Protein 7SAL (pdb70)

Secondary structure (DSSP, 8-state):
-TTTS-SSEEEEEEEEEEETTEEEEEEEEEEEETTTTEEEEEEEEEESPSPSS-GGGTGGG--TT--B--TTS--HHHHTTTT-EEEEEEEEETTS-EEEEEEEEEEETTEEEEEEEEEEE---TTSTTTTT-EEEEPPEEEEEEEETTEEEEEEEEEEEETTSSEEEEEEEEEEEESS--PPP-SEEEEEEEEEEEE-TTSSEEEEEEEEEEEE--/--SSS-SSEEEEEEEEEEETTEEEEEEEEEEEETTTTEEEEEEEEEESPSPSS-GGGTGGG--TTS-B--TTS--HHHHTTTT-EEEEEEEEETTS-EEEEEEEEEEETTEEEEEEEEEEE---TTSTTTTT-EEEEPPEEEEEEEETTEEEEEEEEEEEETTS-EEEEEEEEEEEESS--PPP-SEEEEEEEEEEEE-TTSSEEEEEEEEEEE---/-EEEEEE--EEE-TT--EEEEEEEEE-PPTTEEEEEEEE-TTS--EEEEEE-TTS-EEE-GGGTTTEEEEEEGGGTEEEEEE-S--GGG-EEEEEEEEEIIIIISSS--SEE---EEEEE-/-EEEEEE--EEE-TT--EEEEEEEEE-PPTTEEEEEEEE-TTS--EEEEEE-TTS-EEE-TTTTTTEEEEEEGGGTEEEEEE-S--GGG-EEEEEEEEEIIIIISSS--SEE---EEEEE-

B-factor: mean 47.16, std 19.66, range [20.76, 330.85]

Nearest PDB structures (foldseek):
  7sal-assembly2_C  TM=1.007E+00  e=2.898E-24  Lama glama
  7om5-assembly1_A  TM=9.417E-01  e=3.127E-17  Lama glama
  8q78-assembly2_B  TM=9.217E-01  e=1.330E-17  Lama glama
  7a17-assembly3_F  TM=9.384E-01  e=3.873E-17  Lama glama
  6xq4-assembly2_E  TM=9.195E-01  e=7.290E-15  Homo sapiens

Solvent-accessible surface area: 31939 Å² total

Structure (mmCIF, N/CA/C/O backbone):
data_7SAL
#
_entry.id   7SAL
#
_cell.length_a   74.083
_cell.length_b   87.948
_cell.length_c   74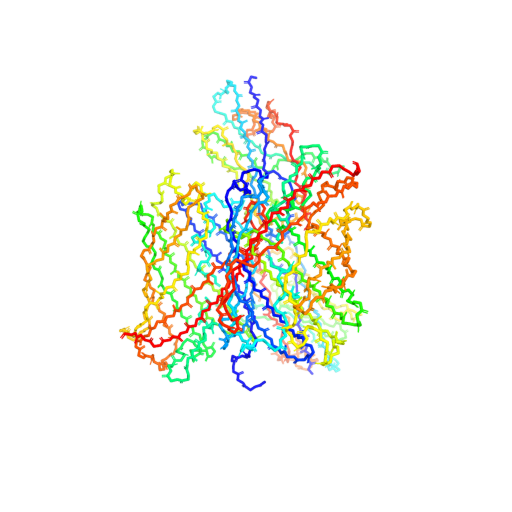.634
_cell.angle_alpha   90.000
_cell.angle_beta   109.490
_cell.angle_gamma   90.000
#
_symmetry.space_group_name_H-M   'P 1 21 1'
#
loop_
_entity.id
_entity.type
_entity.pdbx_description
1 polymer mCherry
2 polymer LaM6
3 non-polymer GLYCEROL
4 water water
#
loop_
_atom_site.group_PDB
_atom_site.id
_atom_site.type_symbol
_atom_site.label_atom_id
_atom_site.label_alt_id
_atom_site.label_comp_id
_atom_site.label_asym_id
_atom_site.label_entity_id
_atom_site.label_seq_id
_atom_site.pdbx_PDB_ins_code
_atom_site.Cartn_x
_atom_site.Cartn_y
_atom_site.Cartn_z
_atom_site.occupancy
_atom_site.B_iso_or_equiv
_atom_site.auth_seq_id
_atom_site.auth_comp_id
_atom_site.auth_asym_id
_atom_site.auth_atom_id
_atom_site.pdbx_PDB_model_num
ATOM 1 N N . ASN A 1 12 ? -20.314 -7.877 -9.796 1.00 93.97 4 ASN A N 1
ATOM 2 C CA . ASN A 1 12 ? -19.008 -8.480 -9.551 1.00 87.24 4 ASN A CA 1
ATOM 3 C C . ASN A 1 12 ? -17.934 -7.399 -9.421 1.00 84.74 4 ASN A C 1
ATOM 4 O O . ASN A 1 12 ? -17.253 -7.309 -8.396 1.00 76.93 4 ASN A O 1
ATOM 14 N N . MET A 1 13 ? -17.795 -6.580 -10.468 1.00 107.71 5 MET A N 1
ATOM 15 C CA . MET A 1 13 ? -16.805 -5.508 -10.463 1.00 107.14 5 MET A CA 1
ATOM 16 C C . MET A 1 13 ? -17.098 -4.458 -9.401 1.00 106.18 5 MET A C 1
ATOM 17 O O . MET A 1 13 ? -16.202 -3.683 -9.046 1.00 103.36 5 MET A O 1
ATOM 31 N N . ALA A 1 14 ? -18.327 -4.411 -8.888 1.00 102.52 6 ALA A N 1
ATOM 32 C CA . ALA A 1 14 ? -18.659 -3.430 -7.863 1.00 101.25 6 ALA A CA 1
ATOM 33 C C . ALA A 1 14 ? -18.160 -3.863 -6.491 1.00 92.09 6 ALA A C 1
ATOM 34 O O . ALA A 1 14 ? -17.708 -3.025 -5.703 1.00 92.24 6 ALA A O 1
ATOM 41 N N . ILE A 1 15 ? -18.223 -5.156 -6.187 1.00 71.21 7 ILE A N 1
ATOM 42 C CA . ILE A 1 15 ? -17.834 -5.654 -4.874 1.00 63.23 7 ILE A CA 1
ATOM 43 C C . ILE A 1 15 ? -16.402 -6.181 -4.867 1.00 55.66 7 ILE A C 1
ATOM 44 O O . ILE A 1 15 ? -15.681 -5.983 -3.889 1.00 54.11 7 ILE A O 1
ATOM 60 N N . ILE A 1 16 ? -15.973 -6.867 -5.927 1.00 51.67 8 ILE A N 1
ATOM 61 C CA . ILE A 1 16 ? -14.567 -7.234 -6.092 1.00 46.69 8 ILE A CA 1
ATOM 62 C C . ILE A 1 16 ? -13.898 -6.059 -6.799 1.00 47.59 8 ILE A C 1
ATOM 63 O O . ILE A 1 16 ? -14.044 -5.875 -8.010 1.00 50.90 8 ILE A O 1
ATOM 79 N N . LYS A 1 17 ? -13.165 -5.258 -6.039 1.00 44.46 9 LYS A N 1
ATOM 80 C CA . LYS A 1 17 ? -12.524 -4.070 -6.576 1.00 46.81 9 LYS A CA 1
ATOM 81 C C . LYS A 1 17 ? -11.171 -4.431 -7.178 1.00 43.70 9 LYS A C 1
ATOM 82 O O . LYS A 1 17 ? -10.671 -5.547 -7.021 1.00 38.81 9 LYS A O 1
ATOM 101 N N . GLU A 1 18 ? -10.577 -3.464 -7.886 1.00 46.25 10 GLU A N 1
ATOM 102 C CA . GLU A 1 18 ? -9.271 -3.690 -8.500 1.00 46.20 10 GLU A CA 1
ATOM 103 C C . GLU A 1 18 ? -8.197 -4.003 -7.466 1.00 43.19 10 GLU A C 1
ATOM 104 O O . GLU A 1 18 ? -7.191 -4.638 -7.808 1.00 38.33 10 GLU A O 1
ATOM 116 N N . PHE A 1 19 ? -8.388 -3.571 -6.220 1.00 48.53 11 PHE A N 1
ATOM 117 C CA . PHE A 1 19 ? -7.516 -3.905 -5.100 1.00 46.96 11 PHE A CA 1
ATOM 118 C C . PHE A 1 19 ? -8.358 -4.515 -3.987 1.00 46.09 11 PHE A C 1
ATOM 119 O O . PHE A 1 19 ? -9.409 -3.970 -3.628 1.00 47.04 11 PHE A O 1
ATOM 136 N N . MET A 1 20 ? -7.897 -5.639 -3.444 1.00 45.61 12 MET A N 1
ATOM 137 C CA . MET A 1 20 ? -8.608 -6.315 -2.369 1.00 43.24 12 MET A CA 1
ATOM 138 C C . MET A 1 20 ? -7.621 -6.880 -1.359 1.00 41.39 12 MET A C 1
ATOM 139 O O . MET A 1 20 ? -6.574 -7.425 -1.728 1.00 39.75 12 MET A O 1
ATOM 153 N N . ARG A 1 21 ? -7.962 -6.730 -0.084 1.00 41.12 13 ARG A N 1
ATOM 154 C CA . ARG A 1 21 ? -7.244 -7.349 1.019 1.00 40.10 13 ARG A CA 1
ATOM 155 C C . ARG A 1 21 ? -7.952 -8.631 1.439 1.00 36.36 13 ARG A C 1
ATOM 156 O O . ARG A 1 21 ? -9.139 -8.832 1.155 1.00 35.55 13 ARG A O 1
ATOM 177 N N . PHE A 1 22 ? -7.205 -9.503 2.121 1.00 34.60 14 PHE A N 1
ATOM 178 C CA . PHE A 1 22 ? -7.789 -10.684 2.739 1.00 31.99 14 PHE A CA 1
ATOM 179 C C . PHE A 1 22 ? -7.120 -10.976 4.075 1.00 32.29 14 PHE A C 1
ATOM 180 O O . PHE A 1 22 ? -6.038 -10.471 4.385 1.00 33.97 14 PHE A O 1
ATOM 197 N N . LYS A 1 23 ? -7.817 -11.774 4.882 1.00 31.28 15 LYS A N 1
ATOM 198 C CA . LYS A 1 23 ? -7.328 -12.262 6.164 1.00 31.46 15 LYS A CA 1
ATOM 199 C C . LYS A 1 23 ? -7.472 -13.774 6.147 1.00 31.36 15 LYS A C 1
ATOM 200 O O . LYS A 1 23 ? -8.459 -14.294 5.615 1.00 30.95 15 LYS A O 1
ATOM 219 N N . VAL A 1 24 ? -6.495 -14.487 6.702 1.00 29.54 16 VAL A N 1
ATOM 220 C CA . VAL A 1 24 ? -6.516 -15.944 6.655 1.00 27.75 16 VAL A CA 1
ATOM 221 C C . VAL A 1 24 ? -6.153 -16.505 8.023 1.00 28.98 16 VAL A C 1
ATOM 222 O O . VAL A 1 24 ? -5.323 -15.939 8.745 1.00 27.52 16 VAL A O 1
ATOM 235 N N . HIS A 1 25 ? -6.843 -17.590 8.391 1.00 25.68 17 HIS A N 1
ATOM 236 C CA . HIS A 1 25 ? -6.589 -18.394 9.579 1.00 29.77 17 HIS A CA 1
ATOM 237 C C . HIS A 1 25 ? -6.398 -19.833 9.117 1.00 28.73 17 HIS A C 1
ATOM 238 O O . HIS A 1 25 ? -7.213 -20.347 8.346 1.00 30.32 17 HIS A O 1
ATOM 253 N N . MET A 1 26 ? -5.324 -20.476 9.568 1.00 25.30 18 MET A N 1
ATOM 254 C CA . MET A 1 26 ? -5.097 -21.896 9.321 1.00 25.45 18 MET A CA 1
ATOM 255 C C . MET A 1 26 ? -4.920 -22.606 10.655 1.00 28.26 18 MET A C 1
ATOM 256 O O . MET A 1 26 ? -4.183 -22.126 11.521 1.00 28.77 18 MET A O 1
ATOM 270 N N . GLU A 1 27 ? -5.599 -23.736 10.827 1.00 27.17 19 GLU A N 1
ATOM 271 C CA . GLU A 1 27 ? -5.251 -24.683 11.876 1.00 28.88 19 GLU A CA 1
ATOM 272 C C . GLU A 1 27 ? -4.901 -26.011 11.224 1.00 29.88 19 GLU A C 1
ATOM 273 O O . GLU A 1 27 ? -5.557 -26.437 10.265 1.00 29.01 19 GLU A O 1
ATOM 285 N N . GLY A 1 28 ? -3.872 -26.667 11.734 1.00 31.49 20 GLY A N 1
ATOM 286 C CA . GLY A 1 28 ? -3.583 -27.977 11.205 1.00 33.41 20 GLY A CA 1
ATOM 287 C C . GLY A 1 28 ? -2.588 -28.744 12.039 1.00 34.08 20 GLY A C 1
ATOM 288 O O . GLY A 1 28 ? -2.200 -28.331 13.134 1.00 29.14 20 GLY A O 1
ATOM 292 N N . SER A 1 29 ? -2.199 -29.892 11.483 1.00 27.30 21 SER A N 1
ATOM 293 C CA . SER A 1 29 ? -1.161 -30.753 12.025 1.00 26.73 21 SER A CA 1
ATOM 294 C C . SER A 1 29 ? -0.461 -31.450 10.865 1.00 26.72 21 SER A C 1
ATOM 295 O O . SER A 1 29 ? -1.084 -31.776 9.849 1.00 25.74 21 SER A O 1
ATOM 307 N N . VAL A 1 30 ? 0.841 -31.671 11.031 1.00 22.09 22 VAL A N 1
ATOM 308 C CA . VAL A 1 30 ? 1.653 -32.451 10.102 1.00 21.69 22 VAL A CA 1
ATOM 309 C C . VAL A 1 30 ? 2.397 -33.491 10.929 1.00 27.59 22 VAL A C 1
ATOM 310 O O . VAL A 1 30 ? 3.139 -33.135 11.855 1.00 24.21 22 VAL A O 1
ATOM 323 N N . ASN A 1 31 ? 2.206 -34.771 10.592 1.00 25.07 23 ASN A N 1
ATOM 324 C CA . ASN A 1 31 ? 2.771 -35.877 11.366 1.00 28.93 23 ASN A CA 1
ATOM 325 C C . ASN A 1 31 ? 2.543 -35.661 12.862 1.00 32.93 23 ASN A C 1
ATOM 326 O O . ASN A 1 31 ? 3.412 -35.919 13.694 1.00 32.91 23 ASN A O 1
ATOM 337 N N . GLY A 1 32 ? 1.352 -35.172 13.204 1.00 29.84 24 GLY A N 1
ATOM 338 C CA . GLY A 1 32 ? 0.947 -35.034 14.585 1.00 33.59 24 GLY A CA 1
ATOM 339 C C . GLY A 1 32 ? 1.367 -33.752 15.267 1.00 34.12 24 GLY A C 1
ATOM 340 O O . GLY A 1 32 ? 0.921 -33.505 16.400 1.00 31.14 24 GLY A O 1
ATOM 344 N N . HIS A 1 33 ? 2.210 -32.935 14.627 1.00 32.82 25 HIS A N 1
ATOM 345 C CA . HIS A 1 33 ? 2.633 -31.661 15.206 1.00 30.57 25 HIS A CA 1
ATOM 346 C C . HIS A 1 33 ? 1.591 -30.590 14.898 1.00 30.07 25 HIS A C 1
ATOM 347 O O . HIS A 1 33 ? 1.418 -30.200 13.737 1.00 29.02 25 HIS A O 1
ATOM 361 N N . GLU A 1 34 ? 0.917 -30.098 15.935 1.00 31.28 26 GLU A N 1
ATOM 362 C CA . GLU A 1 34 ? -0.179 -29.155 15.773 1.00 31.69 26 GLU A CA 1
ATOM 363 C C . GLU A 1 34 ? 0.342 -27.726 15.664 1.00 30.63 26 GLU A C 1
ATOM 364 O O . GLU A 1 34 ? 1.346 -27.360 16.285 1.00 28.91 26 GLU A O 1
ATOM 376 N N . PHE A 1 35 ? -0.373 -26.906 14.891 1.00 29.00 27 PHE A N 1
ATOM 377 C CA . PHE A 1 35 ? -0.010 -25.503 14.736 1.00 28.60 27 PHE A CA 1
ATOM 378 C C . PHE A 1 35 ? -1.233 -24.694 14.311 1.00 29.82 27 PHE A C 1
ATOM 379 O O . PHE A 1 35 ? -2.276 -25.243 13.933 1.00 29.69 27 PHE A O 1
ATOM 396 N N . GLU A 1 36 ? -1.093 -23.368 14.424 1.00 28.26 28 GLU A N 1
ATOM 397 C CA . GLU A 1 36 ? -2.033 -22.389 13.894 1.00 30.20 28 GLU A CA 1
ATOM 398 C C . GLU A 1 36 ? -1.231 -21.249 13.277 1.00 32.01 28 GLU A C 1
ATOM 399 O O . GLU A 1 36 ? -0.138 -20.914 13.746 1.00 28.81 28 GLU A O 1
ATOM 411 N N . ILE A 1 37 ? -1.781 -20.671 12.210 1.00 26.67 29 ILE A N 1
ATOM 412 C CA . ILE A 1 37 ? -1.185 -19.550 11.492 1.00 25.86 29 ILE A CA 1
ATOM 413 C C . ILE A 1 37 ? -2.272 -18.509 11.266 1.00 33.15 29 ILE A C 1
ATOM 414 O O . ILE A 1 37 ? -3.412 -18.855 10.935 1.00 30.73 29 ILE A O 1
ATOM 430 N N . GLU A 1 38 ? -1.917 -17.238 11.454 1.00 31.07 30 GLU A N 1
ATOM 431 C CA . GLU A 1 38 ? -2.758 -16.098 11.111 1.00 35.00 30 GLU A CA 1
ATOM 432 C C . GLU A 1 38 ? -2.028 -15.232 10.091 1.00 35.61 30 GLU A C 1
ATOM 433 O O . GLU A 1 38 ? -0.828 -14.961 10.243 1.00 31.99 30 GLU A O 1
ATOM 445 N N . GLY A 1 39 ? -2.757 -14.782 9.063 1.00 32.81 31 GLY A N 1
ATOM 446 C CA . GLY A 1 39 ? -2.148 -14.046 7.974 1.00 29.91 31 GLY A CA 1
ATOM 447 C C . GLY A 1 39 ? -3.031 -12.924 7.461 1.00 35.09 31 GLY A C 1
ATOM 448 O O . GLY A 1 39 ? -4.251 -12.901 7.667 1.00 30.78 31 GLY A O 1
ATOM 452 N N . GLU A 1 40 ? -2.371 -11.979 6.787 1.00 34.40 32 GLU A N 1
ATOM 453 C CA . GLU A 1 40 ? -3.004 -10.865 6.097 1.00 35.22 32 GLU A CA 1
ATOM 454 C C . GLU A 1 40 ? -2.443 -10.807 4.684 1.00 36.69 32 GLU A C 1
ATOM 455 O O . GLU A 1 40 ? -1.221 -10.878 4.502 1.00 33.38 32 GLU A O 1
ATOM 467 N N . GLY A 1 41 ? -3.326 -10.655 3.688 1.00 32.71 33 GLY A N 1
ATOM 468 C CA . GLY A 1 41 ? -2.900 -10.568 2.308 1.00 33.22 33 GLY A CA 1
ATOM 469 C C . GLY A 1 41 ? -3.625 -9.459 1.567 1.00 38.24 33 GLY A C 1
ATOM 470 O O . GLY A 1 41 ? -4.573 -8.852 2.078 1.00 34.62 33 GLY A O 1
ATOM 474 N N . GLU A 1 42 ? -3.166 -9.218 0.338 1.00 37.93 34 GLU A N 1
ATOM 475 C CA . GLU A 1 42 ? -3.708 -8.172 -0.519 1.00 40.05 34 GLU A CA 1
ATOM 476 C C . GLU A 1 42 ? -3.259 -8.430 -1.950 1.00 39.82 34 GLU A C 1
ATOM 477 O O . GLU A 1 42 ? -2.252 -9.103 -2.191 1.00 37.52 34 GLU A O 1
ATOM 489 N N . GLY A 1 43 ? -3.993 -7.857 -2.898 1.00 38.20 35 GLY A N 1
ATOM 490 C CA . GLY A 1 43 ? -3.593 -7.993 -4.285 1.00 39.83 35 GLY A CA 1
ATOM 491 C C . GLY A 1 43 ? -4.586 -7.369 -5.240 1.00 41.47 35 GLY A C 1
ATOM 492 O O . GLY A 1 43 ? -5.476 -6.609 -4.848 1.00 41.18 35 GLY A O 1
ATOM 496 N N . ARG A 1 44 ? -4.411 -7.708 -6.519 1.00 42.66 36 ARG A N 1
ATOM 497 C CA . ARG A 1 44 ? -5.169 -7.120 -7.624 1.00 46.18 36 ARG A CA 1
ATOM 498 C C . ARG A 1 44 ? -5.895 -8.249 -8.343 1.00 44.10 36 ARG A C 1
ATOM 499 O O . ARG A 1 44 ? -5.338 -8.889 -9.252 1.00 45.69 36 ARG A O 1
ATOM 520 N N . PRO A 1 45 ? -7.148 -8.525 -7.964 1.00 38.53 37 PRO A N 1
ATOM 521 C CA . PRO A 1 45 ? -7.794 -9.773 -8.413 1.00 41.43 37 PRO A CA 1
ATOM 522 C C . PRO A 1 45 ? -7.903 -9.916 -9.921 1.00 43.21 37 PRO A C 1
ATOM 523 O O . PRO A 1 45 ? -7.897 -11.046 -10.425 1.00 43.44 37 PRO A O 1
ATOM 534 N N . TYR A 1 46 ? -8.024 -8.817 -10.657 1.00 41.28 38 TYR A N 1
ATOM 535 C CA . TYR A 1 46 ? -8.169 -8.882 -12.106 1.00 46.90 38 TYR A CA 1
ATOM 536 C C . TYR A 1 46 ? -6.835 -8.971 -12.831 1.00 48.69 38 TYR A C 1
ATOM 537 O O . TYR A 1 46 ? -6.807 -9.384 -13.996 1.00 50.73 38 TYR A O 1
ATOM 555 N N . GLU A 1 47 ? -5.734 -8.625 -12.166 1.00 43.03 39 GLU A N 1
ATOM 556 C CA . GLU A 1 47 ? -4.397 -8.767 -12.729 1.00 45.21 39 GLU A CA 1
ATOM 557 C C . GLU A 1 47 ? -3.712 -10.060 -12.302 1.00 43.97 39 GLU A C 1
ATOM 558 O O . GLU A 1 47 ? -2.681 -10.419 -12.881 1.00 42.67 39 GLU A O 1
ATOM 570 N N . GLY A 1 48 ? -4.263 -10.775 -11.326 1.00 43.92 40 GLY A N 1
ATOM 571 C CA . GLY A 1 48 ? -3.721 -12.063 -10.953 1.00 45.36 40 GLY A CA 1
ATOM 572 C C . GLY A 1 48 ? -2.503 -12.033 -10.062 1.00 44.75 40 GLY A C 1
ATOM 573 O O . GLY A 1 48 ? -1.738 -13.003 -10.056 1.00 45.83 40 GLY A O 1
ATOM 577 N N . THR A 1 49 ? -2.303 -10.965 -9.293 1.00 38.16 41 THR A N 1
ATOM 578 C CA . THR A 1 49 ? -1.143 -10.829 -8.421 1.00 37.84 41 THR A CA 1
ATOM 579 C C . THR A 1 49 ? -1.592 -10.622 -6.980 1.00 38.78 41 THR A C 1
ATOM 580 O O . THR A 1 49 ? -2.627 -9.999 -6.722 1.00 37.36 41 THR A O 1
ATOM 591 N N . GLN A 1 50 ? -0.807 -11.149 -6.038 1.00 36.78 42 GLN A N 1
ATOM 592 C CA . GLN A 1 50 ? -1.144 -11.029 -4.623 1.00 32.97 42 GLN A CA 1
ATOM 593 C C . GLN A 1 50 ? 0.070 -11.365 -3.766 1.00 31.79 42 GLN A C 1
ATOM 594 O O . GLN A 1 50 ? 0.975 -12.087 -4.194 1.00 30.67 42 GLN A O 1
ATOM 608 N N . THR A 1 51 ? 0.072 -10.833 -2.542 1.00 33.40 43 THR A N 1
ATOM 609 C CA . THR A 1 51 ? 1.071 -11.145 -1.528 1.00 34.70 43 THR A CA 1
ATOM 610 C C . THR A 1 51 ? 0.371 -11.456 -0.207 1.00 36.24 43 THR A C 1
ATOM 611 O O . THR A 1 51 ? -0.813 -11.159 -0.019 1.00 31.97 43 THR A O 1
ATOM 622 N N . ALA A 1 52 ? 1.119 -12.037 0.726 1.00 32.10 44 ALA A N 1
ATOM 623 C CA . ALA A 1 52 ? 0.581 -12.307 2.052 1.00 31.81 44 ALA A CA 1
ATOM 624 C C . ALA A 1 52 ? 1.729 -12.375 3.047 1.00 34.10 44 ALA A C 1
ATOM 625 O O . ALA A 1 52 ? 2.857 -12.729 2.693 1.00 32.26 44 ALA A O 1
ATOM 632 N N . LYS A 1 53 ? 1.432 -12.004 4.290 1.00 32.22 45 LYS A N 1
ATOM 633 C CA . LYS A 1 53 ? 2.354 -12.157 5.411 1.00 28.72 45 LYS A CA 1
ATOM 634 C C . LYS A 1 53 ? 1.692 -13.082 6.424 1.00 30.77 45 LYS A C 1
ATOM 635 O O . LYS A 1 53 ? 0.564 -12.820 6.862 1.00 26.85 45 LYS A O 1
ATOM 654 N N . LEU A 1 54 ? 2.380 -14.175 6.767 1.00 28.57 46 LEU A N 1
ATOM 655 C CA . LEU A 1 54 ? 1.860 -15.209 7.651 1.00 30.83 46 LEU A CA 1
ATOM 656 C C . LEU A 1 54 ? 2.680 -15.274 8.938 1.00 32.59 46 LEU A C 1
ATOM 657 O O . LEU A 1 54 ? 3.905 -15.107 8.912 1.00 33.01 46 LEU A O 1
ATOM 673 N N A LYS A 1 55 ? 1.999 -15.528 10.056 0.43 26.56 47 LYS A N 1
ATOM 674 N N B LYS A 1 55 ? 2.004 -15.535 10.058 0.57 25.81 47 LYS A N 1
ATOM 675 C CA A LYS A 1 55 ? 2.621 -15.626 11.373 0.43 28.83 47 LYS A CA 1
ATOM 676 C CA B LYS A 1 55 ? 2.653 -15.633 11.361 0.57 28.45 47 LYS A CA 1
ATOM 677 C C A LYS A 1 55 ? 2.172 -16.925 12.024 0.43 29.80 47 LYS A C 1
ATOM 678 C C B LYS A 1 55 ? 2.175 -16.893 12.067 0.57 30.24 47 LYS A C 1
ATOM 679 O O A LYS A 1 55 ? 0.976 -17.231 12.032 0.43 28.19 47 LYS A O 1
ATOM 680 O O B LYS A 1 55 ? 0.966 -17.139 12.155 0.57 28.39 47 LYS A O 1
ATOM 717 N N . VAL A 1 56 ? 3.122 -17.693 12.549 1.00 28.53 48 VAL A N 1
ATOM 718 C CA . VAL A 1 56 ? 2.805 -18.916 13.280 1.00 29.02 48 VAL A CA 1
ATOM 719 C C . VAL A 1 56 ? 2.509 -18.530 14.728 1.00 31.21 48 VAL A C 1
ATOM 720 O O . VAL A 1 56 ? 3.407 -18.127 15.469 1.00 32.20 48 VAL A O 1
ATOM 733 N N . THR A 1 57 ? 1.241 -18.650 15.133 1.00 31.21 49 THR A N 1
ATOM 734 C CA . THR A 1 57 ? 0.809 -18.235 16.465 1.00 30.06 49 THR A CA 1
ATOM 735 C C . THR A 1 57 ? 0.815 -19.368 17.484 1.00 30.25 49 THR A C 1
ATOM 736 O O . THR A 1 57 ? 0.861 -19.099 18.691 1.00 32.83 49 THR A O 1
ATOM 747 N N . LYS A 1 58 ? 0.756 -20.618 17.028 1.00 29.81 50 LYS A N 1
ATOM 748 C CA . LYS A 1 58 ? 0.783 -21.790 17.890 1.00 33.37 50 LYS A CA 1
ATOM 749 C C . LYS A 1 58 ? 1.630 -22.861 17.214 1.00 30.56 50 LYS A C 1
ATOM 750 O O . LYS A 1 58 ? 1.485 -23.097 16.014 1.00 26.94 50 LYS A O 1
ATOM 769 N N . GLY A 1 59 ? 2.516 -23.504 17.981 1.00 30.47 51 GLY A N 1
ATOM 770 C CA . GLY A 1 59 ? 3.299 -24.616 17.478 1.00 28.83 51 GLY A CA 1
ATOM 771 C C . GLY A 1 59 ? 4.612 -24.263 16.805 1.00 31.26 51 GLY A C 1
ATOM 772 O O . GLY A 1 59 ? 5.285 -25.163 16.287 1.00 28.19 51 GLY A O 1
ATOM 776 N N . GLY A 1 60 ? 5.011 -22.996 16.803 1.00 27.60 52 GLY A N 1
ATOM 777 C CA . GLY A 1 60 ? 6.257 -22.612 16.180 1.00 29.52 52 GLY A CA 1
ATOM 778 C C . GLY A 1 60 ? 7.469 -22.922 17.036 1.00 28.71 52 GLY A C 1
ATOM 779 O O . GLY A 1 60 ? 7.387 -22.985 18.264 1.00 31.62 52 GLY A O 1
ATOM 783 N N . PRO A 1 61 ? 8.632 -23.142 16.398 1.00 26.11 53 PRO A N 1
ATOM 784 C CA . PRO A 1 61 ? 8.826 -23.262 14.942 1.00 28.00 53 PRO A CA 1
ATOM 785 C C . PRO A 1 61 ? 8.354 -24.605 14.392 1.00 28.86 53 PRO A C 1
ATOM 786 O O . PRO A 1 61 ? 8.458 -25.628 15.074 1.00 28.57 53 PRO A O 1
ATOM 797 N N . LEU A 1 62 ? 7.846 -24.591 13.164 1.00 28.64 54 LEU A N 1
ATOM 798 C CA . LEU A 1 62 ? 7.325 -25.806 12.550 1.00 27.87 54 LEU A CA 1
ATOM 799 C C . LEU A 1 62 ? 8.467 -26.770 12.257 1.00 27.95 54 LEU A C 1
ATOM 800 O O . LEU A 1 62 ? 9.477 -26.361 11.669 1.00 28.56 54 LEU A O 1
ATOM 816 N N . PRO A 1 63 ? 8.355 -28.045 12.646 1.00 29.00 55 PRO A N 1
ATOM 817 C CA . PRO A 1 63 ? 9.442 -28.992 12.369 1.00 32.07 55 PRO A CA 1
ATOM 818 C C . PRO A 1 63 ? 9.283 -29.676 11.022 1.00 31.13 55 PRO A C 1
ATOM 819 O O . PRO A 1 63 ? 9.466 -30.892 10.911 1.00 28.39 55 PRO A O 1
ATOM 830 N N . PHE A 1 64 ? 8.924 -28.903 10.002 1.00 29.50 56 PHE A N 1
ATOM 831 C CA . PHE A 1 64 ? 8.710 -29.427 8.660 1.00 25.48 56 PHE A CA 1
ATOM 832 C C . PHE A 1 64 ? 8.752 -28.265 7.675 1.00 28.92 56 PHE A C 1
ATOM 833 O O . PHE A 1 64 ? 8.737 -27.092 8.063 1.00 23.83 56 PHE A O 1
ATOM 850 N N . ALA A 1 65 ? 8.802 -28.611 6.389 1.00 25.78 57 ALA A N 1
ATOM 851 C CA . ALA A 1 65 ? 9.024 -27.613 5.347 1.00 25.38 57 ALA A CA 1
ATOM 852 C C . ALA A 1 65 ? 7.831 -26.677 5.208 1.00 27.14 57 ALA A C 1
ATOM 853 O O . ALA A 1 65 ? 6.690 -27.125 5.066 1.00 23.29 57 ALA A O 1
ATOM 860 N N . TRP A 1 66 ? 8.104 -25.369 5.205 1.00 25.35 58 TRP A N 1
ATOM 861 C CA . TRP A 1 66 ? 7.047 -24.395 4.948 1.00 25.19 58 TRP A CA 1
ATOM 862 C C . TRP A 1 66 ? 6.379 -24.622 3.593 1.00 26.53 58 TRP A C 1
ATOM 863 O O . TRP A 1 66 ? 5.178 -24.349 3.438 1.00 27.42 58 TRP A O 1
ATOM 884 N N . ASP A 1 67 ? 7.121 -25.147 2.611 1.00 23.97 59 ASP A N 1
ATOM 885 C CA . ASP A 1 67 ? 6.598 -25.229 1.252 1.00 25.77 59 ASP A CA 1
ATOM 886 C C . ASP A 1 67 ? 5.319 -26.068 1.133 1.00 23.67 59 ASP A C 1
ATOM 887 O O . ASP A 1 67 ? 4.553 -25.852 0.182 1.00 26.22 59 ASP A O 1
ATOM 896 N N . ILE A 1 68 ? 5.048 -27.005 2.053 1.00 24.30 60 ILE A N 1
ATOM 897 C CA . ILE A 1 68 ? 3.800 -27.761 1.911 1.00 23.16 60 ILE A CA 1
ATOM 898 C C . ILE A 1 68 ? 2.594 -26.916 2.327 1.00 27.65 60 ILE A C 1
ATOM 899 O O . ILE A 1 68 ? 1.455 -27.242 1.966 1.00 23.50 60 ILE A O 1
ATOM 915 N N . LEU A 1 69 ? 2.815 -25.831 3.077 1.00 25.40 61 LEU A N 1
ATOM 916 C CA . LEU A 1 69 ? 1.731 -24.946 3.488 1.00 26.37 61 LEU A CA 1
ATOM 917 C C . LEU A 1 69 ? 1.487 -23.786 2.527 1.00 27.05 61 LEU A C 1
ATOM 918 O O . LEU A 1 69 ? 0.366 -23.260 2.478 1.00 25.28 61 LEU A O 1
ATOM 934 N N . SER A 1 70 ? 2.504 -23.361 1.776 1.00 25.11 62 SER A N 1
ATOM 935 C CA . SER A 1 70 ? 2.392 -22.103 1.044 1.00 27.40 62 SER A CA 1
ATOM 936 C C . SER A 1 70 ? 1.290 -22.090 -0.017 1.00 27.42 62 SER A C 1
ATOM 937 O O . SER A 1 70 ? 0.671 -21.028 -0.198 1.00 28.91 62 SER A O 1
ATOM 945 N N . PRO A 1 71 ? 0.978 -23.195 -0.713 1.00 26.57 63 PRO A N 1
ATOM 946 C CA . PRO A 1 71 ? -0.119 -23.158 -1.699 1.00 27.24 63 PRO A CA 1
ATOM 947 C C . PRO A 1 71 ? -1.520 -23.152 -1.092 1.00 28.39 63 PRO A C 1
ATOM 948 O O . PRO A 1 71 ? -2.496 -23.135 -1.856 1.00 27.71 63 PRO A O 1
ATOM 959 N N . GLN A 1 72 ? -1.664 -23.204 0.235 1.00 27.45 64 GLN A N 1
ATOM 960 C CA . GLN A 1 72 ? -2.983 -23.170 0.853 1.00 30.53 64 GLN A CA 1
ATOM 961 C C . GLN A 1 72 ? -3.417 -21.763 1.250 1.00 31.77 64 GLN A C 1
ATOM 962 O O . GLN A 1 72 ? -4.565 -21.581 1.670 1.00 32.33 64 GLN A O 1
ATOM 976 N N . PHE A 1 73 ? -2.537 -20.772 1.140 1.00 29.62 65 PHE A N 1
ATOM 977 C CA . PHE A 1 73 ? -2.894 -19.411 1.536 1.00 33.57 65 PHE A CA 1
ATOM 978 C C . PHE A 1 73 ? -3.374 -18.597 0.353 1.00 41.55 65 PHE A C 1
ATOM 979 O O . PHE A 1 73 ? -3.749 -17.434 0.496 1.00 44.79 65 PHE A O 1
ATOM 1034 N N . SER A 1 75 ? -5.768 -18.832 -3.041 1.00 35.51 69 SER A N 1
ATOM 1035 C CA . SER A 1 75 ? -6.490 -17.564 -2.977 1.00 34.32 69 SER A CA 1
ATOM 1036 C C . SER A 1 75 ? -6.993 -17.315 -4.405 1.00 34.42 69 SER A C 1
ATOM 1037 O O . SER A 1 75 ? -6.455 -16.456 -5.112 1.00 31.97 69 SER A O 1
ATOM 1044 N N . LYS A 1 76 ? -7.997 -18.101 -4.830 1.00 38.35 70 LYS A N 1
ATOM 1045 C CA . LYS A 1 76 ? -8.357 -18.242 -6.238 1.00 39.96 70 LYS A CA 1
ATOM 1046 C C . LYS A 1 76 ? -9.233 -17.112 -6.774 1.00 37.40 70 LYS A C 1
ATOM 1047 O O . LYS A 1 76 ? -9.535 -17.108 -7.973 1.00 37.87 70 LYS A O 1
ATOM 1066 N N . ALA A 1 77 ? -9.644 -16.154 -5.940 1.00 31.04 71 ALA A N 1
ATOM 1067 C CA . ALA A 1 77 ? -10.259 -14.948 -6.483 1.00 34.42 71 ALA A CA 1
ATOM 1068 C C . ALA A 1 77 ? -9.263 -14.087 -7.249 1.00 34.80 71 ALA A C 1
ATOM 1069 O O . ALA A 1 77 ? -9.681 -13.175 -7.975 1.00 35.49 71 ALA A O 1
ATOM 1076 N N . TYR A 1 78 ? -7.965 -14.346 -7.105 1.00 35.47 72 TYR A N 1
ATOM 1077 C CA . TYR A 1 78 ? -6.952 -13.509 -7.731 1.00 38.45 72 TYR A CA 1
ATOM 1078 C C . TYR A 1 78 ? -6.304 -14.212 -8.926 1.00 41.14 72 TYR A C 1
ATOM 1079 O O . TYR A 1 78 ? -5.077 -14.347 -8.984 1.00 43.68 72 TYR A O 1
ATOM 1097 N N . VAL A 1 79 ? -7.109 -14.672 -9.880 1.00 36.11 73 VAL A N 1
ATOM 1098 C CA . VAL A 1 79 ? -6.615 -15.280 -11.112 1.00 36.63 73 VAL A CA 1
ATOM 1099 C C . VAL A 1 79 ? -7.091 -14.414 -12.271 1.00 38.24 73 VAL A C 1
ATOM 1100 O O . VAL A 1 79 ? -8.296 -14.176 -12.415 1.00 38.16 73 VAL A O 1
ATOM 1113 N N . LYS A 1 80 ? -6.152 -13.940 -13.092 1.00 38.93 74 LYS A N 1
ATOM 1114 C CA . LYS A 1 80 ? -6.505 -13.190 -14.293 1.00 42.71 74 LYS A CA 1
ATOM 1115 C C . LYS A 1 80 ? -7.222 -14.111 -15.275 1.00 42.38 74 LYS A C 1
ATOM 1116 O O . LYS A 1 80 ? -6.686 -15.159 -15.654 1.00 41.10 74 LYS A O 1
ATOM 1135 N N . HIS A 1 81 ? -8.430 -13.725 -15.691 1.00 43.70 75 HIS A N 1
ATOM 1136 C CA . HIS A 1 81 ? -9.177 -14.543 -16.631 1.00 44.13 75 HIS A CA 1
ATOM 1137 C C . HIS A 1 81 ? -9.452 -13.792 -17.926 1.00 45.37 75 HIS A C 1
ATOM 1138 O O . HIS A 1 81 ? -9.761 -12.596 -17.895 1.00 47.20 75 HIS A O 1
ATOM 1152 N N . PRO A 1 82 ? -9.356 -14.465 -19.074 1.00 48.09 76 PRO A N 1
ATOM 1153 C CA . PRO A 1 82 ? -9.845 -13.859 -20.315 1.00 50.53 76 PRO A CA 1
ATOM 1154 C C . PRO A 1 82 ? -11.348 -13.652 -20.232 1.00 52.33 76 PRO A C 1
ATOM 1155 O O . PRO A 1 82 ? -12.058 -14.341 -19.496 1.00 50.77 76 PRO A O 1
ATOM 1166 N N . ALA A 1 83 ? -11.838 -12.705 -21.031 1.00 57.08 77 ALA A N 1
ATOM 1167 C CA . ALA A 1 83 ? -13.245 -12.336 -20.954 1.00 58.74 77 ALA A CA 1
ATOM 1168 C C . ALA A 1 83 ? -14.161 -13.489 -21.339 1.00 60.68 77 ALA A C 1
ATOM 1169 O O . ALA A 1 83 ? -15.280 -13.589 -20.822 1.00 60.28 77 ALA A O 1
ATOM 1176 N N . ASP A 1 84 ? -13.714 -14.365 -22.234 1.00 56.72 78 ASP A N 1
ATOM 1177 C CA . ASP A 1 84 ? -14.544 -15.456 -22.722 1.00 59.83 78 ASP A CA 1
ATOM 1178 C C . ASP A 1 84 ? -14.443 -16.717 -21.868 1.00 56.46 78 ASP A C 1
ATOM 1179 O O . ASP A 1 84 ? -15.003 -17.750 -22.246 1.00 57.59 78 ASP A O 1
ATOM 1188 N N . ILE A 1 85 ? -13.781 -16.660 -20.718 1.00 53.42 79 ILE A N 1
ATOM 1189 C CA . ILE A 1 85 ? -13.746 -17.774 -19.783 1.00 50.25 79 ILE A CA 1
ATOM 1190 C C . ILE A 1 85 ? -14.448 -17.317 -18.499 1.00 50.60 79 ILE A C 1
ATOM 1191 O O . ILE A 1 85 ? -13.888 -16.509 -17.743 1.00 50.06 79 ILE A O 1
ATOM 1207 N N . PRO A 1 86 ? -15.650 -17.813 -18.204 1.00 48.65 80 PRO A N 1
ATOM 1208 C CA . PRO A 1 86 ? -16.340 -17.397 -16.973 1.00 47.76 80 PRO A CA 1
ATOM 1209 C C . PRO A 1 86 ? -15.470 -17.547 -15.730 1.00 43.99 80 PRO A C 1
ATOM 1210 O O . PRO A 1 86 ? -14.925 -18.619 -15.453 1.00 42.50 80 PRO A O 1
ATOM 1221 N N . ASP A 1 87 ? -15.347 -16.453 -14.972 1.00 46.13 81 ASP A N 1
ATOM 1222 C CA . ASP A 1 87 ? -14.559 -16.428 -13.734 1.00 46.40 81 ASP A CA 1
ATOM 1223 C C . ASP A 1 87 ? -15.446 -16.897 -12.578 1.00 43.38 81 ASP A C 1
ATOM 1224 O O . ASP A 1 87 ? -15.880 -16.133 -11.714 1.00 42.33 81 ASP A O 1
ATOM 1233 N N . TYR A 1 88 ? -15.711 -18.204 -12.599 1.00 43.09 82 TYR A N 1
ATOM 1234 C CA . TYR A 1 88 ? -16.658 -18.838 -11.684 1.00 44.79 82 TYR A CA 1
ATOM 1235 C C . TYR A 1 88 ? -16.409 -18.463 -10.234 1.00 41.28 82 TYR A C 1
ATOM 1236 O O . TYR A 1 88 ? -17.357 -18.205 -9.483 1.00 40.79 82 TYR A O 1
ATOM 1254 N N . LEU A 1 89 ? -15.149 -18.420 -9.816 1.00 37.08 83 LEU A N 1
ATOM 1255 C CA . LEU A 1 89 ? -14.872 -18.188 -8.405 1.00 39.02 83 LEU A CA 1
ATOM 1256 C C . LEU A 1 89 ? -15.047 -16.724 -8.014 1.00 36.65 83 LEU A C 1
ATOM 1257 O O . LEU A 1 89 ? -15.439 -16.445 -6.876 1.00 40.37 83 LEU A O 1
ATOM 1273 N N . LYS A 1 90 ? -14.799 -15.779 -8.928 1.00 35.27 84 LYS A N 1
ATOM 1274 C CA . LYS A 1 90 ? -15.189 -14.395 -8.657 1.00 38.99 84 LYS A CA 1
ATOM 1275 C C . LYS A 1 90 ? -16.710 -14.250 -8.636 1.00 40.75 84 LYS A C 1
ATOM 1276 O O . LYS A 1 90 ? -17.262 -13.498 -7.823 1.00 40.71 84 LYS A O 1
ATOM 1295 N N . LEU A 1 91 ? -17.407 -14.953 -9.528 1.00 41.79 85 LEU A N 1
ATOM 1296 C CA . LEU A 1 91 ? -18.859 -14.833 -9.585 1.00 43.44 85 LEU A CA 1
ATOM 1297 C C . LEU A 1 91 ? -19.532 -15.340 -8.314 1.00 41.34 85 LEU A C 1
ATOM 1298 O O . LEU A 1 91 ? -20.694 -15.001 -8.066 1.00 43.29 85 LEU A O 1
ATOM 1314 N N . SER A 1 92 ? -18.828 -16.117 -7.493 1.00 41.02 86 SER A N 1
ATOM 1315 C CA . SER A 1 92 ? -19.427 -16.713 -6.307 1.00 41.56 86 SER A CA 1
ATOM 1316 C C . SER A 1 92 ? -19.635 -15.728 -5.163 1.00 40.12 86 SER A C 1
ATOM 1317 O O . SER A 1 92 ? -20.370 -16.047 -4.222 1.00 40.29 86 SER A O 1
ATOM 1325 N N . PHE A 1 93 ? -19.028 -14.569 -5.208 1.00 43.27 87 PHE A N 1
ATOM 1326 C CA . PHE A 1 93 ? -19.091 -13.639 -4.090 1.00 43.32 87 PHE A CA 1
ATOM 1327 C C . PHE A 1 93 ? -20.327 -12.760 -4.189 1.00 47.50 87 PHE A C 1
ATOM 1328 O O . PHE A 1 93 ? -20.891 -12.583 -5.272 1.00 48.76 87 PHE A O 1
ATOM 1345 N N . PRO A 1 94 ? -20.787 -12.184 -3.063 1.00 46.12 88 PRO A N 1
ATOM 1346 C CA . PRO A 1 94 ? -20.144 -12.152 -1.740 1.00 44.87 88 PRO A CA 1
ATOM 1347 C C . PRO A 1 94 ? -20.209 -13.420 -0.890 1.00 45.27 88 PRO A C 1
ATOM 1348 O O . PRO A 1 94 ? -19.400 -13.560 0.038 1.00 42.05 88 PRO A O 1
ATOM 1359 N N . GLU A 1 95 ? -21.155 -14.316 -1.177 1.00 45.02 89 GLU A N 1
ATOM 1360 C CA . GLU A 1 95 ? -21.236 -15.557 -0.414 1.00 45.32 89 GLU A CA 1
ATOM 1361 C C . GLU A 1 95 ? -19.895 -16.277 -0.432 1.00 40.66 89 GLU A C 1
ATOM 1362 O O . GLU A 1 95 ? -19.344 -16.625 0.620 1.00 39.99 89 GLU A O 1
ATOM 1374 N N . GLY A 1 96 ? -19.350 -16.495 -1.634 1.00 38.29 90 GLY A N 1
ATOM 1375 C CA . GLY A 1 96 ? -18.046 -17.106 -1.778 1.00 35.82 90 GLY A CA 1
ATOM 1376 C C . GLY A 1 96 ? -18.060 -18.552 -2.217 1.00 35.47 90 GLY A C 1
ATOM 1377 O O . GLY A 1 96 ? -19.034 -19.014 -2.832 1.00 33.76 90 GLY A O 1
ATOM 1381 N N . PHE A 1 97 ? -16.994 -19.274 -1.879 1.00 33.83 91 PHE A N 1
ATOM 1382 C CA . PHE A 1 97 ? -16.797 -20.634 -2.349 1.00 34.09 91 PHE A CA 1
ATOM 1383 C C . PHE A 1 97 ? -15.982 -21.412 -1.325 1.00 32.01 91 PHE A C 1
ATOM 1384 O O . PHE A 1 97 ? -15.440 -20.853 -0.369 1.00 30.94 91 PHE A O 1
ATOM 1401 N N . LYS A 1 98 ? -15.936 -22.727 -1.523 1.00 30.48 92 LYS A N 1
ATOM 1402 C CA . LYS A 1 98 ? -15.167 -23.630 -0.682 1.00 27.55 92 LYS A CA 1
ATOM 1403 C C . LYS A 1 98 ? -14.327 -24.521 -1.583 1.00 31.38 92 LYS A C 1
ATOM 1404 O O . LYS A 1 98 ? -14.676 -24.756 -2.745 1.00 30.56 92 LYS A O 1
ATOM 1423 N N . TRP A 1 99 ? -13.227 -25.046 -1.044 1.00 26.15 93 TRP A N 1
ATOM 1424 C CA . TRP A 1 99 ? -12.497 -26.064 -1.781 1.00 32.79 93 TRP A CA 1
ATOM 1425 C C . TRP A 1 99 ? -11.974 -27.162 -0.867 1.00 30.03 93 TRP A C 1
ATOM 1426 O O . TRP A 1 99 ? -11.784 -26.965 0.338 1.00 29.14 93 TRP A O 1
ATOM 1447 N N . GLU A 1 100 ? -11.794 -28.340 -1.481 1.00 26.19 94 GLU A N 1
ATOM 1448 C CA . GLU A 1 100 ? -11.256 -29.549 -0.868 1.00 27.74 94 GLU A CA 1
ATOM 1449 C C . GLU A 1 100 ? -10.109 -30.054 -1.735 1.00 27.37 94 GLU A C 1
ATOM 1450 O O . GLU A 1 100 ? -10.292 -30.252 -2.943 1.00 28.04 94 GLU A O 1
ATOM 1462 N N . ARG A 1 101 ? -8.953 -30.311 -1.117 1.00 29.22 95 ARG A N 1
ATOM 1463 C CA . ARG A 1 101 ? -7.740 -30.656 -1.84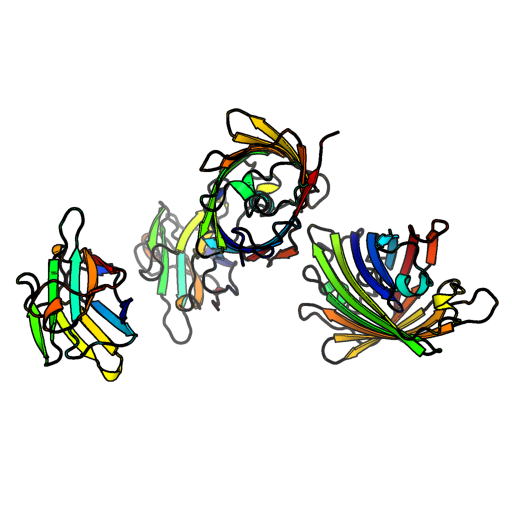6 1.00 27.24 95 ARG A CA 1
ATOM 1464 C C . ARG A 1 101 ? -7.028 -31.834 -1.203 1.00 28.74 95 ARG A C 1
ATOM 1465 O O . ARG A 1 101 ? -6.888 -31.889 0.024 1.00 26.28 95 ARG A O 1
ATOM 1486 N N . VAL A 1 102 ? -6.544 -32.746 -2.052 1.00 25.51 96 VAL A N 1
ATOM 1487 C CA . VAL A 1 102 ? -5.633 -33.819 -1.661 1.00 27.29 96 VAL A CA 1
ATOM 1488 C C . VAL A 1 102 ? -4.328 -33.659 -2.438 1.00 27.75 96 VAL A C 1
ATOM 1489 O O . VAL A 1 102 ? -4.340 -33.634 -3.678 1.00 27.95 96 VAL A O 1
ATOM 1502 N N . MET A 1 103 ? -3.201 -33.599 -1.710 1.00 25.86 97 MET A N 1
ATOM 1503 C CA . MET A 1 103 ? -1.854 -33.642 -2.279 1.00 26.34 97 MET A CA 1
ATOM 1504 C C . MET A 1 103 ? -1.237 -35.000 -1.943 1.00 26.68 97 MET A C 1
ATOM 1505 O O . MET A 1 103 ? -0.983 -35.293 -0.770 1.00 24.24 97 MET A O 1
ATOM 1519 N N . ASN A 1 104 ? -0.964 -35.816 -2.958 1.00 26.98 98 ASN A N 1
ATOM 1520 C CA . ASN A 1 104 ? -0.272 -37.089 -2.761 1.00 26.79 98 ASN A CA 1
ATOM 1521 C C . ASN A 1 104 ? 1.192 -36.941 -3.177 1.00 28.83 98 ASN A C 1
ATOM 1522 O O . ASN A 1 104 ? 1.501 -36.894 -4.370 1.00 28.62 98 ASN A O 1
ATOM 1533 N N . PHE A 1 105 ? 2.090 -36.878 -2.191 1.00 27.15 99 PHE A N 1
ATOM 1534 C CA . PHE A 1 105 ? 3.516 -36.735 -2.465 1.00 27.26 99 PHE A CA 1
ATOM 1535 C C . PHE A 1 105 ? 4.142 -38.076 -2.841 1.00 29.30 99 PHE A C 1
ATOM 1536 O O . PHE A 1 105 ? 3.670 -39.147 -2.450 1.00 26.26 99 PHE A O 1
ATOM 1553 N N . GLU A 1 106 ? 5.224 -38.004 -3.617 1.00 26.50 100 GLU A N 1
ATOM 1554 C CA . GLU A 1 106 ? 5.751 -39.206 -4.252 1.00 29.66 100 GLU A CA 1
ATOM 1555 C C . GLU A 1 106 ? 6.396 -40.180 -3.271 1.00 27.63 100 GLU A C 1
ATOM 1556 O O . GLU A 1 106 ? 6.617 -41.337 -3.648 1.00 34.65 100 GLU A O 1
ATOM 1568 N N . ASP A 1 107 ? 6.677 -39.776 -2.028 1.00 29.33 101 ASP A N 1
ATOM 1569 C CA . ASP A 1 107 ? 7.234 -40.697 -1.040 1.00 29.49 101 ASP A CA 1
ATOM 1570 C C . ASP A 1 107 ? 6.199 -41.136 -0.001 1.00 30.80 101 ASP A C 1
ATOM 1571 O O . ASP A 1 107 ? 6.563 -41.715 1.030 1.00 30.99 101 ASP A O 1
ATOM 1580 N N . GLY A 1 108 ? 4.911 -40.911 -0.272 1.00 30.14 102 GLY A N 1
ATOM 1581 C CA . GLY A 1 108 ? 3.843 -41.403 0.572 1.00 30.46 102 GLY A CA 1
ATOM 1582 C C . GLY A 1 108 ? 3.178 -40.356 1.435 1.00 27.60 102 GLY A C 1
ATOM 1583 O O . GLY A 1 108 ? 2.091 -40.618 1.969 1.00 29.59 102 GLY A O 1
ATOM 1587 N N . GLY A 1 109 ? 3.795 -39.191 1.595 1.00 28.55 103 GLY A N 1
ATOM 1588 C CA . GLY A 1 109 ? 3.161 -38.135 2.362 1.00 23.98 103 GLY A CA 1
ATOM 1589 C C . GLY A 1 109 ? 1.836 -37.733 1.743 1.00 25.50 103 GLY A C 1
ATOM 1590 O O . GLY A 1 109 ? 1.673 -37.726 0.521 1.00 26.66 103 GLY A O 1
ATOM 1594 N N . VAL A 1 110 ? 0.879 -37.399 2.601 1.00 25.38 104 VAL A N 1
ATOM 1595 C CA . VAL A 1 110 ? -0.448 -36.990 2.170 1.00 25.68 104 VAL A CA 1
ATOM 1596 C C . VAL A 1 110 ? -0.822 -35.714 2.907 1.00 25.82 104 VAL A C 1
ATOM 1597 O O . VAL A 1 110 ? -0.767 -35.676 4.140 1.00 26.48 104 VAL A O 1
ATOM 1610 N N . VAL A 1 111 ? -1.238 -34.690 2.162 1.00 25.24 105 VAL A N 1
ATOM 1611 C CA . VAL A 1 111 ? -1.779 -33.458 2.732 1.00 23.50 105 VAL A CA 1
ATOM 1612 C C . VAL A 1 111 ? -3.213 -33.308 2.237 1.00 29.10 105 VAL A C 1
ATOM 1613 O O . VAL A 1 111 ? -3.454 -33.295 1.023 1.00 27.36 105 VAL A O 1
ATOM 1626 N N . THR A 1 112 ? -4.157 -33.199 3.171 1.00 23.15 106 THR A N 1
ATOM 1627 C CA . THR A 1 112 ? -5.543 -32.865 2.869 1.00 25.42 106 THR A CA 1
ATOM 1628 C C . THR A 1 112 ? -5.852 -31.468 3.393 1.00 28.40 106 THR A C 1
ATOM 1629 O O . THR A 1 112 ? -5.383 -31.077 4.470 1.00 26.18 106 THR A O 1
ATOM 1640 N N . VAL A 1 113 ? -6.654 -30.725 2.633 1.00 25.17 107 VAL A N 1
ATOM 1641 C CA . VAL A 1 113 ? -6.944 -29.330 2.932 1.00 27.66 107 VAL A CA 1
ATOM 1642 C C . VAL A 1 113 ? -8.424 -29.057 2.689 1.00 29.03 107 VAL A C 1
ATOM 1643 O O . VAL A 1 113 ? -8.981 -29.476 1.669 1.00 26.11 107 VAL A O 1
ATOM 1656 N N . THR A 1 114 ? -9.058 -28.344 3.624 1.00 26.55 108 THR A N 1
ATOM 1657 C CA . THR A 1 114 ? -10.386 -27.770 3.435 1.00 24.51 108 THR A CA 1
ATOM 1658 C C . THR A 1 114 ? -10.297 -26.260 3.649 1.00 28.63 108 THR A C 1
ATOM 1659 O O . THR A 1 114 ? -9.526 -25.784 4.487 1.00 27.33 108 THR A O 1
ATOM 1670 N N . GLN A 1 115 ? -11.083 -25.503 2.878 1.00 24.15 109 GLN A N 1
ATOM 1671 C CA . GLN A 1 115 ? -10.981 -24.046 2.884 1.00 28.21 109 GLN A CA 1
ATOM 1672 C C . GLN A 1 115 ? -12.338 -23.430 2.562 1.00 30.33 109 GLN A C 1
ATOM 1673 O O . GLN A 1 115 ? -13.034 -23.893 1.654 1.00 28.62 109 GLN A O 1
ATOM 1687 N N . ASP A 1 116 ? -12.694 -22.380 3.308 1.00 29.07 110 ASP A N 1
ATOM 1688 C CA . ASP A 1 116 ? -13.907 -21.588 3.105 1.00 30.22 110 ASP A CA 1
ATOM 1689 C C . ASP A 1 116 ? -13.488 -20.164 2.759 1.00 29.92 110 ASP A C 1
ATOM 1690 O O . ASP A 1 116 ? -12.708 -19.557 3.499 1.00 29.72 110 ASP A O 1
ATOM 1699 N N . SER A 1 117 ? -13.983 -19.644 1.634 1.00 28.05 111 SER A N 1
ATOM 1700 C CA . SER A 1 117 ? -13.730 -18.268 1.213 1.00 29.40 111 SER A CA 1
ATOM 1701 C C . SER A 1 117 ? -15.032 -17.472 1.213 1.00 34.87 111 SER A C 1
ATOM 1702 O O . SER A 1 117 ? -16.048 -17.933 0.683 1.00 34.11 111 SER A O 1
ATOM 1710 N N . SER A 1 118 ? -14.999 -16.279 1.807 1.00 30.57 112 SER A N 1
ATOM 1711 C CA . SER A 1 118 ? -16.170 -15.415 1.858 1.00 35.07 112 SER A CA 1
ATOM 1712 C C . SER A 1 118 ? -15.703 -13.969 1.788 1.00 39.57 112 SER A C 1
ATOM 1713 O O . SER A 1 118 ? -14.516 -13.668 1.937 1.00 34.28 112 SER A O 1
ATOM 1721 N N . LEU A 1 119 ? -16.649 -13.075 1.535 1.00 35.19 113 LEU A N 1
ATOM 1722 C CA . LEU A 1 119 ? -16.394 -11.641 1.505 1.00 39.28 113 LEU A CA 1
ATOM 1723 C C . LEU A 1 119 ? -17.148 -11.023 2.670 1.00 41.20 113 LEU A C 1
ATOM 1724 O O . LEU A 1 119 ? -18.380 -11.105 2.722 1.00 39.93 113 LEU A O 1
ATOM 1740 N N . GLN A 1 120 ? -16.416 -10.431 3.614 1.00 39.74 114 GLN A N 1
ATOM 1741 C CA . GLN A 1 120 ? -17.027 -9.840 4.798 1.00 41.01 114 GLN A CA 1
ATOM 1742 C C . GLN A 1 120 ? -16.528 -8.416 4.983 1.00 45.12 114 GLN A C 1
ATOM 1743 O O . GLN A 1 120 ? -15.317 -8.184 5.038 1.00 45.72 114 GLN A O 1
ATOM 1757 N N . ASP A 1 121 ? -17.473 -7.474 5.089 1.00 37.48 115 ASP A N 1
ATOM 1758 C CA . ASP A 1 121 ? -17.182 -6.059 5.299 1.00 42.65 115 ASP A CA 1
ATOM 1759 C C . ASP A 1 121 ? -16.018 -5.626 4.405 1.00 42.44 115 ASP A C 1
ATOM 1760 O O . ASP A 1 121 ? -15.087 -4.952 4.863 1.00 43.52 115 ASP A O 1
ATOM 1769 N N . GLY A 1 122 ? -16.043 -6.039 3.136 1.00 41.28 116 GLY A N 1
ATOM 1770 C CA . GLY A 1 122 ? -15.146 -5.498 2.134 1.00 44.07 116 GLY A CA 1
ATOM 1771 C C . GLY A 1 122 ? -13.825 -6.214 1.947 1.00 42.40 116 GLY A C 1
ATOM 1772 O O . GLY A 1 122 ? -13.025 -5.780 1.105 1.00 43.26 116 GLY A O 1
ATOM 1776 N N . GLU A 1 123 ? -13.571 -7.286 2.701 1.00 36.32 117 GLU A N 1
ATOM 1777 C CA . GLU A 1 123 ? -12.333 -8.051 2.627 1.00 37.29 117 GLU A CA 1
ATOM 1778 C C . GLU A 1 123 ? -12.657 -9.527 2.436 1.00 33.01 117 GLU A C 1
ATOM 1779 O O . GLU A 1 123 ? -13.690 -10.012 2.912 1.00 30.36 117 GLU A O 1
ATOM 1791 N N . PHE A 1 124 ? -11.766 -10.248 1.750 1.00 30.54 118 PHE A N 1
ATOM 1792 C CA . PHE A 1 124 ? -11.904 -11.698 1.675 1.00 30.57 118 PHE A CA 1
ATOM 1793 C C . PHE A 1 124 ? -11.490 -12.330 3.002 1.00 31.06 118 PHE A C 1
ATOM 1794 O O . PHE A 1 124 ? -10.490 -11.931 3.608 1.00 31.26 118 PHE A O 1
ATOM 1811 N N . ILE A 1 125 ? -12.234 -13.346 3.431 1.00 29.51 119 ILE A N 1
ATOM 1812 C CA . ILE A 1 125 ? -11.974 -14.045 4.686 1.00 31.12 119 ILE A CA 1
ATOM 1813 C C . ILE A 1 125 ? -11.770 -15.522 4.371 1.00 26.52 119 ILE A C 1
ATOM 1814 O O . ILE A 1 125 ? -12.656 -16.168 3.799 1.00 29.23 119 ILE A O 1
ATOM 1830 N N . TYR A 1 126 ? -10.602 -16.052 4.744 1.00 29.51 120 TYR A N 1
ATOM 1831 C CA . TYR A 1 126 ? -10.211 -17.425 4.447 1.00 26.98 120 TYR A CA 1
ATOM 1832 C C . TYR A 1 126 ? -10.045 -18.201 5.748 1.00 27.46 120 TYR A C 1
ATOM 1833 O O . TYR A 1 126 ? -9.334 -17.747 6.652 1.00 27.05 120 TYR A O 1
ATOM 1851 N N . LYS A 1 127 ? -10.662 -19.379 5.836 1.00 24.03 121 LYS A N 1
ATOM 1852 C CA . LYS A 1 127 ? -10.471 -20.283 6.966 1.00 28.56 121 LYS A CA 1
ATOM 1853 C C . LYS A 1 127 ? -10.008 -21.624 6.414 1.00 26.67 121 LYS A C 1
ATOM 1854 O O . LYS A 1 127 ? -10.683 -22.205 5.557 1.00 27.82 121 LYS A O 1
ATOM 1873 N N . VAL A 1 128 ? -8.855 -22.102 6.890 1.00 28.55 122 VAL A N 1
ATOM 1874 C CA . VAL A 1 128 ? -8.203 -23.294 6.358 1.00 26.11 122 VAL A CA 1
ATOM 1875 C C . VAL A 1 128 ? -8.031 -24.324 7.470 1.00 27.74 122 VAL A C 1
ATOM 1876 O O . VAL A 1 128 ? -7.646 -23.979 8.593 1.00 26.21 122 VAL A O 1
ATOM 1889 N N . LYS A 1 129 ? -8.273 -25.594 7.141 1.00 26.40 123 LYS A N 1
ATOM 1890 C CA . LYS A 1 129 ? -7.899 -26.723 7.988 1.00 28.95 123 LYS A CA 1
ATOM 1891 C C . LYS A 1 129 ? -7.023 -27.655 7.161 1.00 30.47 123 LYS A C 1
ATOM 1892 O O . LYS A 1 129 ? -7.360 -27.968 6.015 1.00 23.16 123 LYS A O 1
ATOM 1911 N N . LEU A 1 130 ? -5.902 -28.097 7.735 1.00 26.37 124 LEU A N 1
ATOM 1912 C CA . LEU A 1 130 ? -4.922 -28.906 7.023 1.00 24.57 124 LEU A CA 1
ATOM 1913 C C . LEU A 1 130 ? -4.482 -30.076 7.885 1.00 25.96 124 LEU A C 1
ATOM 1914 O O . LEU A 1 130 ? -4.241 -29.918 9.086 1.00 24.10 124 LEU A O 1
ATOM 1930 N N . ARG A 1 131 ? -4.381 -31.253 7.272 1.00 24.57 125 ARG A N 1
ATOM 1931 C CA . ARG A 1 131 ? -3.839 -32.429 7.935 1.00 26.10 125 ARG A CA 1
ATOM 1932 C C . ARG A 1 131 ? -2.831 -33.098 7.017 1.00 29.22 125 ARG A C 1
ATOM 1933 O O . ARG A 1 131 ? -3.192 -33.583 5.939 1.00 26.81 125 ARG A O 1
ATOM 1954 N N . GLY A 1 132 ? -1.569 -33.119 7.446 1.00 25.93 126 GLY A N 1
ATOM 1955 C CA . GLY A 1 132 ? -0.516 -33.837 6.756 1.00 20.76 126 GLY A CA 1
ATOM 1956 C C . GLY A 1 132 ? -0.142 -35.074 7.559 1.00 24.29 126 GLY A C 1
ATOM 1957 O O . GLY A 1 132 ? 0.001 -35.009 8.782 1.00 23.48 126 GLY A O 1
ATOM 1961 N N . THR A 1 133 ? -0.025 -36.197 6.855 1.00 24.06 127 THR A N 1
ATOM 1962 C CA . THR A 1 133 ? 0.273 -37.477 7.473 1.00 27.71 127 THR A CA 1
ATOM 1963 C C . THR A 1 133 ? 1.211 -38.271 6.569 1.00 26.98 127 THR A C 1
ATOM 1964 O O . THR A 1 133 ? 1.366 -37.984 5.378 1.00 23.96 127 THR A O 1
ATOM 1975 N N . ASN A 1 134 ? 1.851 -39.274 7.164 1.00 32.07 128 ASN A N 1
ATOM 1976 C CA . ASN A 1 134 ? 2.582 -40.309 6.440 1.00 36.04 128 ASN A CA 1
ATOM 1977 C C . ASN A 1 134 ? 3.866 -39.799 5.799 1.00 32.23 128 ASN A C 1
ATOM 1978 O O . ASN A 1 134 ? 4.390 -40.435 4.879 1.00 30.65 128 ASN A O 1
ATOM 1989 N N . PHE A 1 135 ? 4.396 -38.675 6.256 1.00 27.38 129 PHE A N 1
ATOM 1990 C CA . PHE A 1 135 ? 5.673 -38.210 5.726 1.00 27.44 129 PHE A CA 1
ATOM 1991 C C . PHE A 1 135 ? 6.815 -38.983 6.374 1.00 28.56 129 PHE A C 1
ATOM 1992 O O . PHE A 1 135 ? 6.907 -39.017 7.606 1.00 26.66 129 PHE A O 1
ATOM 2009 N N . PRO A 1 136 ? 7.701 -39.607 5.593 1.00 28.64 130 PRO A N 1
ATOM 2010 C CA . PRO A 1 136 ? 8.841 -40.301 6.213 1.00 30.18 130 PRO A CA 1
ATOM 2011 C C . PRO A 1 136 ? 9.664 -39.336 7.058 1.00 29.42 130 PRO A C 1
ATOM 2012 O O . PRO A 1 136 ? 9.904 -38.190 6.671 1.00 26.06 130 PRO A O 1
ATOM 2023 N N . SER A 1 137 ? 10.082 -39.805 8.237 1.00 26.96 131 SER A N 1
ATOM 2024 C CA . SER A 1 137 ? 10.789 -38.930 9.165 1.00 33.74 131 SER A CA 1
ATOM 2025 C C . SER A 1 137 ? 12.127 -38.464 8.600 1.00 33.45 131 SER A C 1
ATOM 2026 O O . SER A 1 137 ? 12.602 -37.388 8.975 1.00 32.21 131 SER A O 1
ATOM 2034 N N . ASP A 1 138 ? 12.713 -39.213 7.668 1.00 30.50 132 ASP A N 1
ATOM 2035 C CA . ASP A 1 138 ? 13.971 -38.839 7.041 1.00 31.90 132 ASP A CA 1
ATOM 2036 C C . ASP A 1 138 ? 13.787 -38.237 5.652 1.00 30.02 132 ASP A C 1
ATOM 2037 O O . ASP A 1 138 ? 14.779 -38.013 4.955 1.00 29.06 132 ASP A O 1
ATOM 2046 N N . GLY A 1 139 ? 12.545 -37.968 5.234 1.00 27.39 133 GLY A N 1
ATOM 2047 C CA . GLY A 1 139 ? 12.298 -37.380 3.938 1.00 23.74 133 GLY A CA 1
ATOM 2048 C C . GLY A 1 139 ? 12.446 -35.868 3.953 1.00 27.90 133 GLY A C 1
ATOM 2049 O O . GLY A 1 139 ? 12.660 -35.236 4.995 1.00 26.16 133 GLY A O 1
ATOM 2053 N N . PRO A 1 140 ? 12.314 -35.263 2.767 1.00 24.32 134 PRO A N 1
ATOM 2054 C CA . PRO A 1 140 ? 12.658 -33.834 2.645 1.00 27.89 134 PRO A CA 1
ATOM 2055 C C . PRO A 1 140 ? 11.679 -32.885 3.307 1.00 24.22 134 PRO A C 1
ATOM 2056 O O . PRO A 1 140 ? 12.073 -31.756 3.627 1.00 26.49 134 PRO A O 1
ATOM 2067 N N . VAL A 1 141 ? 10.430 -33.286 3.527 1.00 25.33 135 VAL A N 1
ATOM 2068 C CA . VAL A 1 141 ? 9.490 -32.408 4.219 1.00 23.98 135 VAL A CA 1
ATOM 2069 C C . VAL A 1 141 ? 9.847 -32.305 5.698 1.00 23.92 135 VAL A C 1
ATOM 2070 O O . VAL A 1 141 ? 10.024 -31.201 6.235 1.00 26.71 135 VAL A O 1
ATOM 2083 N N . MET A 1 142 ? 9.959 -33.446 6.386 1.00 23.06 136 MET A N 1
ATOM 2084 C CA . MET A 1 142 ? 10.249 -33.389 7.814 1.00 26.14 136 MET A CA 1
ATOM 2085 C C . MET A 1 142 ? 11.695 -32.979 8.090 1.00 26.32 136 MET A C 1
ATOM 2086 O O . MET A 1 142 ? 11.987 -32.490 9.188 1.00 27.49 136 MET A O 1
ATOM 2100 N N . GLN A 1 143 ? 12.604 -33.150 7.127 1.00 26.72 137 GLN A N 1
ATOM 2101 C CA . GLN A 1 143 ? 13.979 -32.692 7.303 1.00 27.41 137 GLN A CA 1
ATOM 2102 C C . GLN A 1 143 ? 14.214 -31.281 6.760 1.00 28.08 137 GLN A C 1
ATOM 2103 O O . GLN A 1 143 ? 15.339 -30.783 6.843 1.00 26.16 137 GLN A O 1
ATOM 2117 N N . LYS A 1 144 ? 13.187 -30.619 6.226 1.00 28.32 138 LYS A N 1
ATOM 2118 C CA . LYS A 1 144 ? 13.283 -29.238 5.742 1.00 27.43 138 LYS A CA 1
ATOM 2119 C C . LYS A 1 144 ? 14.388 -29.085 4.692 1.00 28.52 138 LYS A C 1
ATOM 2120 O O . LYS A 1 144 ? 15.284 -28.243 4.796 1.00 27.12 138 LYS A O 1
ATOM 2139 N N . LYS A 1 145 ? 14.274 -29.903 3.645 1.00 26.63 139 LYS A N 1
ATOM 2140 C CA . LYS A 1 145 ? 15.226 -29.933 2.545 1.00 28.58 139 LYS A CA 1
ATOM 2141 C C . LYS A 1 145 ? 14.617 -29.469 1.220 1.00 30.98 139 LYS A C 1
ATOM 2142 O O . LYS A 1 145 ? 15.195 -29.729 0.159 1.00 27.75 139 LYS A O 1
ATOM 2161 N N . THR A 1 146 ? 13.468 -28.792 1.254 1.00 26.56 140 THR A N 1
ATOM 2162 C CA . THR A 1 146 ? 12.825 -28.288 0.044 1.00 28.03 140 THR A CA 1
ATOM 2163 C C . THR A 1 146 ? 13.210 -26.827 -0.175 1.00 29.08 140 THR A C 1
ATOM 2164 O O . THR A 1 146 ? 13.563 -26.114 0.766 1.00 32.81 140 THR A O 1
ATOM 2175 N N A MET A 1 147 ? 13.146 -26.391 -1.443 0.52 31.81 141 MET A N 1
ATOM 2176 N N B MET A 1 147 ? 13.128 -26.380 -1.425 0.48 31.84 141 MET A N 1
ATOM 2177 C CA A MET A 1 147 ? 13.618 -25.064 -1.846 0.52 33.82 141 MET A CA 1
ATOM 2178 C CA B MET A 1 147 ? 13.592 -25.039 -1.785 0.48 33.72 141 MET A CA 1
ATOM 2179 C C A MET A 1 147 ? 12.635 -24.368 -2.791 0.52 32.63 141 MET A C 1
ATOM 2180 C C B MET A 1 147 ? 12.644 -24.372 -2.781 0.48 32.72 141 MET A C 1
ATOM 2181 O O A MET A 1 147 ? 13.036 -23.729 -3.770 0.52 35.88 141 MET A O 1
ATOM 2182 O O B MET A 1 147 ? 13.059 -23.756 -3.760 0.48 35.98 141 MET A O 1
ATOM 2209 N N . GLY A 1 148 ? 11.344 -24.475 -2.523 1.00 26.56 142 GLY A N 1
ATOM 2210 C CA . GLY A 1 148 ? 10.355 -23.771 -3.316 1.00 30.84 142 GLY A CA 1
ATOM 2211 C C . GLY A 1 148 ? 9.786 -24.570 -4.483 1.00 30.40 142 GLY A C 1
ATOM 2212 O O . GLY A 1 148 ? 10.392 -25.514 -4.995 1.00 30.01 142 GLY A O 1
ATOM 2216 N N . TRP A 1 149 ? 8.601 -24.127 -4.919 1.00 30.71 143 TRP A N 1
ATOM 2217 C CA . TRP A 1 149 ? 7.867 -24.729 -6.025 1.00 29.96 143 TRP A CA 1
ATOM 2218 C C . TRP A 1 149 ? 8.329 -24.196 -7.378 1.00 34.14 143 TRP A C 1
ATOM 2219 O O . TRP A 1 149 ? 8.606 -23.005 -7.533 1.00 35.49 143 TRP A O 1
ATOM 2240 N N . GLU A 1 150 ? 8.411 -25.091 -8.363 1.00 30.82 144 GLU A N 1
ATOM 2241 C CA . GLU A 1 150 ? 8.513 -24.669 -9.750 1.00 32.18 144 GLU A CA 1
ATOM 2242 C C . GLU A 1 150 ? 7.156 -24.135 -10.201 1.00 32.49 144 GLU A C 1
ATOM 2243 O O . GLU A 1 150 ? 6.124 -24.398 -9.580 1.00 31.65 144 GLU A O 1
ATOM 2255 N N . ALA A 1 151 ? 7.161 -23.366 -11.282 1.00 34.88 145 ALA A N 1
ATOM 2256 C CA . ALA A 1 151 ? 5.903 -22.934 -11.876 1.00 38.61 145 ALA A CA 1
ATOM 2257 C C . ALA A 1 151 ? 5.012 -24.134 -12.177 1.00 38.46 145 ALA A C 1
ATOM 2258 O O . ALA A 1 151 ? 5.490 -25.203 -12.567 1.00 38.13 145 ALA A O 1
ATOM 2265 N N . SER A 1 152 ? 3.703 -23.933 -12.005 1.00 40.94 146 SER A N 1
ATOM 2266 C CA . SER A 1 152 ? 2.692 -24.969 -12.149 1.00 43.25 146 SER A CA 1
ATOM 2267 C C . SER A 1 152 ? 1.725 -24.625 -13.275 1.00 45.22 146 SER A C 1
ATOM 2268 O O . SER A 1 152 ? 1.530 -23.458 -13.622 1.00 42.70 146 SER A O 1
ATOM 2280 N N . SER A 1 153 ? 1.094 -25.662 -13.829 1.00 40.21 147 SER A N 1
ATOM 2281 C CA . SER A 1 153 ? -0.055 -25.524 -14.719 1.00 38.54 147 SER A CA 1
ATOM 2282 C C . SER A 1 153 ? -1.196 -26.351 -14.134 1.00 36.29 147 SER A C 1
ATOM 2283 O O . SER A 1 153 ? -1.108 -27.584 -14.081 1.00 41.20 147 SER A O 1
ATOM 2291 N N . GLU A 1 154 ? -2.258 -25.689 -13.682 1.00 35.03 148 GLU A N 1
ATOM 2292 C CA . GLU A 1 154 ? -3.403 -26.381 -13.100 1.00 37.40 148 GLU A CA 1
ATOM 2293 C C . GLU A 1 154 ? -4.450 -26.564 -14.194 1.00 38.44 148 GLU A C 1
ATOM 2294 O O . GLU A 1 154 ? -4.948 -25.578 -14.747 1.00 38.61 148 GLU A O 1
ATOM 2306 N N . ARG A 1 155 ? -4.765 -27.820 -14.514 1.00 38.95 149 ARG A N 1
ATOM 2307 C CA . ARG A 1 155 ? -5.768 -28.142 -15.527 1.00 41.84 149 ARG A CA 1
ATOM 2308 C C . ARG A 1 155 ? -7.152 -28.075 -14.889 1.00 40.00 149 ARG A C 1
ATOM 2309 O O . ARG A 1 155 ? -7.470 -28.883 -14.012 1.00 39.81 149 ARG A O 1
ATOM 2330 N N . MET A 1 156 ? -7.978 -27.123 -15.337 1.00 38.23 150 MET A N 1
ATOM 2331 C CA . MET A 1 156 ? -9.317 -26.910 -14.798 1.00 39.17 150 MET A CA 1
ATOM 2332 C C . MET A 1 156 ? -10.372 -27.508 -15.722 1.00 42.10 150 MET A C 1
ATOM 2333 O O . MET A 1 156 ? -10.260 -27.406 -16.945 1.00 42.12 150 MET A O 1
ATOM 2347 N N . TYR A 1 157 ? -11.419 -28.097 -15.137 1.00 41.85 151 TYR A N 1
ATOM 2348 C CA . TYR A 1 157 ? -12.531 -28.619 -15.923 1.00 45.81 151 TYR A CA 1
ATOM 2349 C C . TYR A 1 157 ? -13.765 -28.731 -15.040 1.00 45.89 151 TYR A C 1
ATOM 2350 O O . TYR A 1 157 ? -13.638 -28.946 -13.829 1.00 40.76 151 TYR A O 1
ATOM 2368 N N . PRO A 1 158 ? -14.964 -28.588 -15.608 1.00 45.41 152 PRO A N 1
ATOM 2369 C CA . PRO A 1 158 ? -16.185 -28.723 -14.802 1.00 44.93 152 PRO A CA 1
ATOM 2370 C C . PRO A 1 158 ? -16.581 -30.184 -14.659 1.00 44.51 152 PRO A C 1
ATOM 2371 O O . PRO A 1 158 ? -16.443 -30.978 -15.591 1.00 48.59 152 PRO A O 1
ATOM 2382 N N . GLU A 1 159 ? -17.077 -30.540 -13.477 1.00 45.27 153 GLU A N 1
ATOM 2383 C CA . GLU A 1 159 ? -17.487 -31.914 -13.230 1.00 51.36 153 GLU A CA 1
ATOM 2384 C C . GLU A 1 159 ? -18.345 -31.959 -11.976 1.00 54.04 153 GLU A C 1
ATOM 2385 O O . GLU A 1 159 ? -18.016 -31.325 -10.972 1.00 51.70 153 GLU A O 1
ATOM 2397 N N . ASP A 1 160 ? -19.443 -32.711 -12.045 1.00 62.84 154 ASP A N 1
ATOM 2398 C CA . ASP A 1 160 ? -20.314 -32.928 -10.891 1.00 66.13 154 ASP A CA 1
ATOM 2399 C C . ASP A 1 160 ? -20.657 -31.604 -10.204 1.00 62.51 154 ASP A C 1
ATOM 2400 O O . ASP A 1 160 ? -20.464 -31.431 -8.999 1.00 60.51 154 ASP A O 1
ATOM 2409 N N . GLY A 1 161 ? -21.150 -30.651 -10.994 1.00 57.04 155 GLY A N 1
ATOM 2410 C CA . GLY A 1 161 ? -21.620 -29.388 -10.453 1.00 56.24 155 GLY A CA 1
ATOM 2411 C C . GLY A 1 161 ? -20.577 -28.535 -9.777 1.00 47.60 155 GLY A C 1
ATOM 2412 O O . GLY A 1 161 ? -20.928 -27.644 -8.996 1.00 47.04 155 GLY A O 1
ATOM 2416 N N . ALA A 1 162 ? -19.297 -28.776 -10.042 1.00 50.86 156 ALA A N 1
ATOM 2417 C CA . ALA A 1 162 ? -18.244 -27.999 -9.414 1.00 48.29 156 ALA A CA 1
ATOM 2418 C C . ALA A 1 162 ? -17.099 -27.836 -10.404 1.00 45.16 156 ALA A C 1
ATOM 2419 O O . ALA A 1 162 ? -17.126 -28.372 -11.517 1.00 43.58 156 ALA A O 1
ATOM 2426 N N . LEU A 1 163 ? -16.087 -27.088 -9.988 1.00 44.17 157 LEU A N 1
ATOM 2427 C CA . LEU A 1 163 ? -14.893 -26.852 -10.786 1.00 42.54 157 LEU A CA 1
ATOM 2428 C C . LEU A 1 163 ? -13.759 -27.682 -10.204 1.00 40.45 157 LEU A C 1
ATOM 2429 O O . LEU A 1 163 ? -13.426 -27.539 -9.023 1.00 40.00 157 LEU A O 1
ATOM 2445 N N . LYS A 1 164 ? -13.189 -28.561 -11.024 1.00 35.23 158 LYS A N 1
ATOM 2446 C CA . LYS A 1 164 ? -12.086 -29.419 -10.620 1.00 33.58 158 LYS A CA 1
ATOM 2447 C C . LYS A 1 164 ? -10.762 -28.874 -11.154 1.00 36.04 158 LYS A C 1
ATOM 2448 O O . LYS A 1 164 ? -10.714 -28.308 -12.249 1.00 33.75 158 LYS A O 1
ATOM 2467 N N . GLY A 1 165 ? -9.697 -29.076 -10.384 1.00 33.33 159 GLY A N 1
ATOM 2468 C CA . GLY A 1 165 ? -8.348 -28.775 -10.859 1.00 33.37 159 GLY A CA 1
ATOM 2469 C C . GLY A 1 165 ? -7.377 -29.880 -10.512 1.00 33.05 159 GLY A C 1
ATOM 2470 O O . GLY A 1 165 ? -7.483 -30.520 -9.468 1.00 29.40 159 GLY A O 1
ATOM 2474 N N . GLU A 1 166 ? -6.416 -30.091 -11.423 1.00 33.78 160 GLU A N 1
ATOM 2475 C CA . GLU A 1 166 ? -5.389 -31.122 -11.244 1.00 34.97 160 GLU A CA 1
ATOM 2476 C C . GLU A 1 166 ? -4.007 -30.572 -11.571 1.00 34.41 160 GLU A C 1
ATOM 2477 O O . GLU A 1 166 ? -3.834 -29.893 -12.588 1.00 33.49 160 GLU A O 1
ATOM 2489 N N . ILE A 1 167 ? -3.029 -30.876 -10.716 1.00 33.88 161 ILE A N 1
ATOM 2490 C CA . ILE A 1 167 ? -1.677 -30.366 -10.884 1.00 33.31 161 ILE A CA 1
ATOM 2491 C C . ILE A 1 167 ? -0.664 -31.473 -10.623 1.00 37.81 161 ILE A C 1
ATOM 2492 O O . ILE A 1 167 ? -0.791 -32.238 -9.661 1.00 36.62 161 ILE A O 1
ATOM 2508 N N . LYS A 1 168 ? 0.360 -31.530 -11.466 1.00 38.46 162 LYS A N 1
ATOM 2509 C CA . LYS A 1 168 ? 1.596 -32.257 -11.181 1.00 40.83 162 LYS A CA 1
ATOM 2510 C C . LYS A 1 168 ? 2.557 -31.195 -10.656 1.00 38.67 162 LYS A C 1
ATOM 2511 O O . LYS A 1 168 ? 3.218 -30.498 -11.427 1.00 34.67 162 LYS A O 1
ATOM 2530 N N . GLN A 1 169 ? 2.600 -31.044 -9.331 1.00 30.80 163 GLN A N 1
ATOM 2531 C CA . GLN A 1 169 ? 3.291 -29.941 -8.672 1.00 33.23 163 GLN A CA 1
ATOM 2532 C C . GLN A 1 169 ? 4.667 -30.391 -8.194 1.00 33.13 163 GLN A C 1
ATOM 2533 O O . GLN A 1 169 ? 4.813 -31.484 -7.638 1.00 30.70 163 GLN A O 1
ATOM 2547 N N . ARG A 1 170 ? 5.677 -29.542 -8.407 1.00 30.23 164 ARG A N 1
ATOM 2548 C CA . ARG A 1 170 ? 7.072 -29.952 -8.258 1.00 28.94 164 ARG A CA 1
ATOM 2549 C C . ARG A 1 170 ? 7.840 -29.013 -7.337 1.00 28.04 164 ARG A C 1
ATOM 2550 O O . ARG A 1 170 ? 7.920 -27.805 -7.597 1.00 27.64 164 ARG A O 1
ATOM 2571 N N . LEU A 1 171 ? 8.419 -29.580 -6.274 1.00 31.46 165 LEU A N 1
ATOM 2572 C CA . LEU A 1 171 ? 9.311 -28.867 -5.372 1.00 32.60 165 LEU A CA 1
ATOM 2573 C C . LEU A 1 171 ? 10.770 -29.113 -5.740 1.00 31.37 165 LEU A C 1
ATOM 2574 O O . LEU A 1 171 ? 11.154 -30.238 -6.071 1.00 33.56 165 LEU A O 1
ATOM 2590 N N . LYS A 1 172 ? 11.585 -28.064 -5.648 1.00 31.30 166 LYS A N 1
ATOM 2591 C CA . LYS A 1 172 ? 13.031 -28.204 -5.761 1.00 31.72 166 LYS A CA 1
ATOM 2592 C C . LYS A 1 172 ? 13.594 -28.736 -4.447 1.00 31.51 166 LYS A C 1
ATOM 2593 O O . LYS A 1 172 ? 13.060 -28.465 -3.365 1.00 28.47 166 LYS A O 1
ATOM 2612 N N . LEU A 1 173 ? 14.694 -29.483 -4.542 1.00 32.14 167 LEU A N 1
ATOM 2613 C CA . LEU A 1 173 ? 15.351 -30.044 -3.370 1.00 32.27 167 LEU A CA 1
ATOM 2614 C C . LEU A 1 173 ? 16.712 -29.398 -3.140 1.00 34.63 167 LEU A C 1
ATOM 2615 O O . LEU A 1 173 ? 17.465 -29.144 -4.087 1.00 37.24 167 LEU A O 1
ATOM 2631 N N . LYS A 1 174 ? 17.039 -29.195 -1.859 1.00 34.10 168 LYS A N 1
ATOM 2632 C CA . LYS A 1 174 ? 18.231 -28.442 -1.484 1.00 36.30 168 LYS A CA 1
ATOM 2633 C C . LYS A 1 174 ? 19.503 -29.050 -2.067 1.00 41.36 168 LYS A C 1
ATOM 2634 O O . LYS A 1 174 ? 20.381 -28.325 -2.548 1.00 42.47 168 LYS A O 1
ATOM 2653 N N . ASP A 1 175 ? 19.642 -30.364 -2.024 1.00 48.05 169 ASP A N 1
ATOM 2654 C CA . ASP A 1 175 ? 20.899 -30.968 -2.448 1.00 59.06 169 ASP A CA 1
ATOM 2655 C C . ASP A 1 175 ? 20.885 -31.383 -3.920 1.00 57.63 169 ASP A C 1
ATOM 2656 O O . ASP A 1 175 ? 21.845 -32.002 -4.386 1.00 61.42 169 ASP A O 1
ATOM 2665 N N . GLY A 1 176 ? 19.870 -30.981 -4.670 1.00 46.18 170 GLY A N 1
ATOM 2666 C CA . GLY A 1 176 ? 19.719 -31.342 -6.065 1.00 46.53 170 GLY A CA 1
ATOM 2667 C C . GLY A 1 176 ? 18.546 -32.287 -6.261 1.00 43.27 170 GLY A C 1
ATOM 2668 O O . GLY A 1 176 ? 18.166 -33.045 -5.360 1.00 41.46 170 GLY A O 1
ATOM 2672 N N . GLY A 1 177 ? 17.957 -32.238 -7.453 1.00 43.59 171 GLY A N 1
ATOM 2673 C CA . GLY A 1 177 ? 16.775 -33.029 -7.737 1.00 41.58 171 GLY A CA 1
ATOM 2674 C C . GLY A 1 177 ? 15.492 -32.310 -7.368 1.00 38.48 171 GLY A C 1
ATOM 2675 O O . GLY A 1 177 ? 15.474 -31.133 -6.992 1.00 36.78 171 GLY A O 1
ATOM 2679 N N A HIS A 1 178 ? 14.400 -33.062 -7.403 0.51 28.95 172 HIS A N 1
ATOM 2680 N N B HIS A 1 178 ? 14.379 -33.040 -7.539 0.49 29.03 172 HIS A N 1
ATOM 2681 C CA A HIS A 1 178 ? 13.088 -32.483 -7.171 0.51 27.88 172 HIS A CA 1
ATOM 2682 C CA B HIS A 1 178 ? 13.032 -32.514 -7.351 0.49 28.02 172 HIS A CA 1
ATOM 2683 C C A HIS A 1 178 ? 12.185 -33.529 -6.536 0.51 26.68 172 HIS A C 1
ATOM 2684 C C B HIS A 1 178 ? 12.170 -33.536 -6.603 0.49 26.71 172 HIS A C 1
ATOM 2685 O O A HIS A 1 178 ? 12.529 -34.709 -6.441 0.51 27.22 172 HIS A O 1
ATOM 2686 O O B HIS A 1 178 ? 12.529 -34.709 -6.471 0.49 27.24 172 HIS A O 1
ATOM 2713 N N . TYR A 1 179 ? 10.989 -33.085 -6.164 1.00 26.45 173 TYR A N 1
ATOM 2714 C CA . TYR A 1 179 ? 10.090 -33.865 -5.302 1.00 27.42 173 TYR A CA 1
ATOM 2715 C C . TYR A 1 179 ? 8.665 -33.465 -5.658 1.00 28.19 173 TYR A C 1
ATOM 2716 O O . TYR A 1 179 ? 8.308 -32.287 -5.541 1.00 26.27 173 TYR A O 1
ATOM 2734 N N . ASP A 1 180 ? 7.861 -34.435 -6.103 1.00 29.04 174 ASP A N 1
ATOM 2735 C CA . ASP A 1 180 ? 6.586 -34.165 -6.754 1.00 29.46 174 ASP A CA 1
ATOM 2736 C C . ASP A 1 180 ? 5.387 -34.502 -5.873 1.00 33.69 174 ASP A C 1
ATOM 2737 O O . ASP A 1 180 ? 5.454 -35.351 -4.981 1.00 31.80 174 ASP A O 1
ATOM 2746 N N . ALA A 1 181 ? 4.260 -33.853 -6.182 1.00 30.03 175 ALA A N 1
ATOM 2747 C CA . ALA A 1 181 ? 2.959 -34.216 -5.637 1.00 32.29 175 ALA A CA 1
ATOM 2748 C C . ALA A 1 181 ? 1.928 -34.246 -6.758 1.00 31.89 175 ALA A C 1
ATOM 2749 O O . ALA A 1 181 ? 1.960 -33.410 -7.665 1.00 32.64 175 ALA A O 1
ATOM 2756 N N . GLU A 1 182 ? 1.033 -35.230 -6.707 1.00 30.59 176 GLU A N 1
ATOM 2757 C CA . GLU A 1 182 ? -0.169 -35.230 -7.533 1.00 33.49 176 GLU A CA 1
ATOM 2758 C C . GLU A 1 182 ? -1.274 -34.536 -6.741 1.00 30.41 176 GLU A C 1
ATOM 2759 O O . GLU A 1 182 ? -1.662 -35.011 -5.667 1.00 30.55 176 GLU A O 1
ATOM 2771 N N . VAL A 1 183 ? -1.776 -33.417 -7.259 1.00 31.76 177 VAL A N 1
ATOM 2772 C CA . VAL A 1 183 ? -2.722 -32.574 -6.535 1.00 32.60 177 VAL A CA 1
ATOM 2773 C C . VAL A 1 183 ? -4.055 -32.557 -7.271 1.00 32.44 177 VAL A C 1
ATOM 2774 O O . VAL A 1 183 ? -4.098 -32.321 -8.481 1.00 35.58 177 VAL A O 1
ATOM 2787 N N . LYS A 1 184 ? -5.144 -32.779 -6.532 1.00 32.42 178 LYS A N 1
ATOM 2788 C CA . LYS A 1 184 ? -6.497 -32.671 -7.067 1.00 31.04 178 LYS A CA 1
ATOM 2789 C C . LYS A 1 184 ? -7.316 -31.825 -6.103 1.00 32.60 178 LYS A C 1
ATOM 2790 O O . LYS A 1 184 ? -7.270 -32.039 -4.884 1.00 28.63 178 LYS A O 1
ATOM 2809 N N . THR A 1 185 ? -8.045 -30.851 -6.650 1.00 32.00 179 THR A N 1
ATOM 2810 C CA . THR A 1 185 ? -8.844 -29.930 -5.859 1.00 31.34 179 THR A CA 1
ATOM 2811 C C . THR A 1 185 ? -10.234 -29.788 -6.468 1.00 30.49 179 THR A C 1
ATOM 2812 O O . THR A 1 185 ? -10.387 -29.743 -7.692 1.00 33.14 179 THR A O 1
ATOM 2823 N N . THR A 1 186 ? -11.242 -29.722 -5.607 1.00 30.77 180 THR A N 1
ATOM 2824 C CA . THR A 1 186 ? -12.606 -29.385 -5.992 1.00 32.66 180 THR A CA 1
ATOM 2825 C C . THR A 1 186 ? -12.922 -27.999 -5.449 1.00 34.02 180 THR A C 1
ATOM 2826 O O . THR A 1 186 ? -12.750 -27.754 -4.250 1.00 31.51 180 THR A O 1
ATOM 2837 N N . TYR A 1 187 ? -13.351 -27.092 -6.329 1.00 31.40 181 TYR A N 1
ATOM 2838 C CA . TYR A 1 187 ? -13.717 -25.727 -5.956 1.00 32.52 181 TYR A CA 1
ATOM 2839 C C . TYR A 1 187 ? -15.200 -25.550 -6.259 1.00 32.21 181 TYR A C 1
ATOM 2840 O O . TYR A 1 187 ? -15.615 -25.732 -7.409 1.00 36.44 181 TYR A O 1
ATOM 2858 N N . LYS A 1 188 ? -16.002 -25.192 -5.252 1.00 34.17 182 LYS A N 1
ATOM 2859 C CA . LYS A 1 188 ? -17.453 -25.146 -5.429 1.00 35.11 182 LYS A CA 1
ATOM 2860 C C . LYS A 1 188 ? -18.037 -23.859 -4.863 1.00 34.26 182 LYS A C 1
ATOM 2861 O O . LYS A 1 188 ? -17.864 -23.559 -3.679 1.00 36.06 182 LYS A O 1
ATOM 2880 N N . ALA A 1 189 ? -18.745 -23.117 -5.708 1.00 37.18 183 ALA A N 1
ATOM 2881 C CA . ALA A 1 189 ? -19.433 -21.911 -5.272 1.00 37.13 183 ALA A CA 1
ATOM 2882 C C . ALA A 1 189 ? -20.570 -22.252 -4.311 1.00 37.91 183 ALA A C 1
ATOM 2883 O O . ALA A 1 189 ? -21.190 -23.313 -4.399 1.00 40.70 183 ALA A O 1
ATOM 2890 N N . LYS A 1 190 ? -20.833 -21.338 -3.374 1.00 43.80 184 LYS A N 1
ATOM 2891 C CA . LYS A 1 190 ? -21.916 -21.535 -2.415 1.00 42.42 184 LYS A CA 1
ATOM 2892 C C . LYS A 1 190 ? -23.292 -21.281 -3.022 1.00 48.58 184 LYS A C 1
ATOM 2893 O O . LYS A 1 190 ? -24.303 -21.573 -2.375 1.00 51.76 184 LYS A O 1
ATOM 2912 N N . LYS A 1 191 ? -23.356 -20.742 -4.235 1.00 48.91 185 LYS A N 1
ATOM 2913 C CA . LYS A 1 191 ? -24.594 -20.548 -4.976 1.00 53.92 185 LYS A CA 1
ATOM 2914 C C . LYS A 1 191 ? -24.318 -20.921 -6.417 1.00 54.49 185 LYS A C 1
ATOM 2915 O O . LYS A 1 191 ? -23.182 -20.772 -6.896 1.00 49.06 185 LYS A O 1
ATOM 2934 N N . PRO A 1 192 ? -25.311 -21.407 -7.146 1.00 64.93 186 PRO A N 1
ATOM 2935 C CA . PRO A 1 192 ? -25.058 -21.805 -8.535 1.00 66.85 186 PRO A CA 1
ATOM 2936 C C . PRO A 1 192 ? -24.671 -20.614 -9.401 1.00 67.49 186 PRO A C 1
ATOM 2937 O O . PRO A 1 192 ? -25.484 -19.709 -9.610 1.00 73.10 186 PRO A O 1
ATOM 2948 N N . VAL A 1 193 ? -23.427 -20.581 -9.877 1.00 58.36 187 VAL A N 1
ATOM 2949 C CA . VAL A 1 193 ? -22.996 -19.611 -10.873 1.00 59.50 187 VAL A CA 1
ATOM 2950 C C . VAL A 1 193 ? -22.413 -20.372 -12.059 1.00 57.57 187 VAL A C 1
ATOM 2951 O O . VAL A 1 193 ? -22.202 -21.585 -12.008 1.00 55.72 187 VAL A O 1
ATOM 2964 N N . GLN A 1 194 ? -22.126 -19.628 -13.126 1.00 55.64 188 GLN A N 1
ATOM 2965 C CA . GLN A 1 194 ? -21.770 -20.231 -14.405 1.00 55.91 188 GLN A CA 1
ATOM 2966 C C . GLN A 1 194 ? -20.404 -20.898 -14.323 1.00 50.47 188 GLN A C 1
ATOM 2967 O O . GLN A 1 194 ? -19.406 -20.258 -13.976 1.00 46.61 188 GLN A O 1
ATOM 2981 N N . LEU A 1 195 ? -20.362 -22.174 -14.654 1.00 50.38 189 LEU A N 1
ATOM 2982 C CA . LEU A 1 195 ? -19.110 -22.907 -14.729 1.00 47.65 189 LEU A CA 1
ATOM 2983 C C . LEU A 1 195 ? -18.433 -22.657 -16.076 1.00 48.57 189 LEU A C 1
ATOM 2984 O O . LEU A 1 195 ? -19.111 -22.555 -17.101 1.00 52.50 189 LEU A O 1
ATOM 3000 N N . PRO A 1 196 ? -17.108 -22.564 -16.107 1.00 48.90 190 PRO A N 1
ATOM 3001 C CA . PRO A 1 196 ? -16.407 -22.478 -17.391 1.00 49.66 190 PRO A CA 1
ATOM 3002 C C . PRO A 1 196 ? -16.296 -23.854 -18.034 1.00 49.95 190 PRO A C 1
ATOM 3003 O O . PRO A 1 196 ? -16.607 -24.883 -17.432 1.00 48.42 190 PRO A O 1
ATOM 3014 N N . GLY A 1 197 ? -15.854 -23.852 -19.287 1.00 51.45 191 GLY A N 1
ATOM 3015 C CA . GLY A 1 197 ? -15.340 -25.050 -19.911 1.00 52.50 191 GLY A CA 1
ATOM 3016 C C . GLY A 1 197 ? -13.925 -25.316 -19.434 1.00 49.87 191 GLY A C 1
ATOM 3017 O O . GLY A 1 197 ? -13.392 -24.634 -18.558 1.00 49.64 191 GLY A O 1
ATOM 3021 N N . ALA A 1 198 ? -13.304 -26.328 -20.030 1.00 53.15 192 ALA A N 1
ATOM 3022 C CA . ALA A 1 198 ? -11.954 -26.713 -19.631 1.00 51.11 192 ALA A CA 1
ATOM 3023 C C . ALA A 1 198 ? -10.939 -25.639 -20.014 1.00 51.24 192 ALA A C 1
ATOM 3024 O O . ALA A 1 198 ? -11.012 -25.060 -21.102 1.00 52.38 192 ALA A O 1
ATOM 3031 N N . TYR A 1 199 ? -9.981 -25.378 -19.118 1.00 47.83 193 TYR A N 1
ATOM 3032 C CA . TYR A 1 199 ? -8.895 -24.440 -19.403 1.00 49.04 193 TYR A CA 1
ATOM 3033 C C . TYR A 1 199 ? -7.746 -24.686 -18.428 1.00 47.56 193 TYR A C 1
ATOM 3034 O O . TYR A 1 199 ? -7.854 -25.502 -17.510 1.00 45.61 193 TYR A O 1
ATOM 3052 N N . ASN A 1 200 ? -6.632 -23.982 -18.648 1.00 44.72 194 ASN A N 1
ATOM 3053 C CA . ASN A 1 200 ? -5.443 -24.106 -17.810 1.00 44.72 194 ASN A CA 1
ATOM 3054 C C . ASN A 1 200 ? -5.155 -22.806 -17.063 1.00 42.36 194 ASN A C 1
ATOM 3055 O O . ASN A 1 200 ? -5.437 -21.713 -17.557 1.00 45.52 194 ASN A O 1
ATOM 3066 N N . VAL A 1 201 ? -4.570 -22.929 -15.872 1.00 38.95 195 VAL A N 1
ATOM 3067 C CA . VAL A 1 201 ? -4.123 -21.774 -15.096 1.00 37.03 195 VAL A CA 1
ATOM 3068 C C . VAL A 1 201 ? -2.625 -21.917 -14.841 1.00 36.90 195 VAL A C 1
ATOM 3069 O O . VAL A 1 201 ? -2.180 -22.913 -14.258 1.00 37.29 195 VAL A O 1
ATOM 3082 N N . ASN A 1 202 ? -1.853 -20.922 -15.274 1.00 37.89 196 ASN A N 1
ATOM 3083 C CA . ASN A 1 202 ? -0.416 -20.882 -15.025 1.00 38.75 196 ASN A CA 1
ATOM 3084 C C . ASN A 1 202 ? -0.148 -20.106 -13.743 1.00 37.11 196 ASN A C 1
ATOM 3085 O O . ASN A 1 202 ? -0.657 -18.996 -13.565 1.00 36.46 196 ASN A O 1
ATOM 3096 N N . ILE A 1 203 ? 0.655 -20.693 -12.856 1.00 36.09 197 ILE A N 1
ATOM 3097 C CA . ILE A 1 203 ? 0.814 -20.213 -11.489 1.00 34.03 197 ILE A CA 1
ATOM 3098 C C . ILE A 1 203 ? 2.290 -20.230 -11.121 1.00 35.04 197 ILE A C 1
ATOM 3099 O O . ILE A 1 203 ? 2.988 -21.211 -11.394 1.00 34.50 197 ILE A O 1
ATOM 3115 N N . LYS A 1 204 ? 2.761 -19.166 -10.466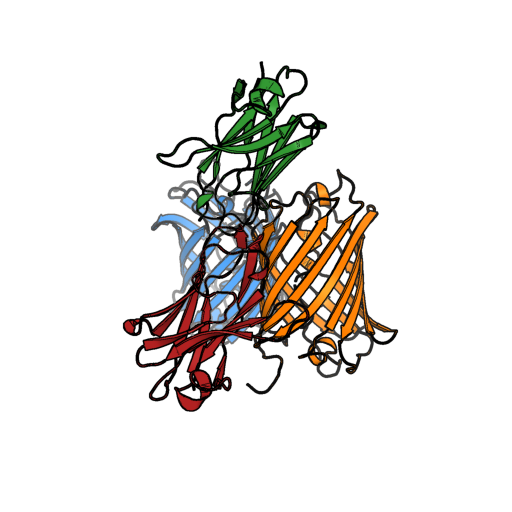 1.00 30.12 198 LYS A N 1
ATOM 3116 C CA . LYS A 1 204 ? 4.081 -19.191 -9.833 1.00 34.11 198 LYS A CA 1
ATOM 3117 C C . LYS A 1 204 ? 3.980 -18.582 -8.443 1.00 30.13 198 LYS A C 1
ATOM 3118 O O . LYS A 1 204 ? 3.541 -17.438 -8.291 1.00 30.87 198 LYS A O 1
ATOM 3137 N N . LEU A 1 205 ? 4.423 -19.339 -7.447 1.00 30.94 199 LEU A N 1
ATOM 3138 C CA A LEU A 1 205 ? 4.417 -18.914 -6.055 0.55 31.09 199 LEU A CA 1
ATOM 3139 C CA B LEU A 1 205 ? 4.420 -18.938 -6.048 0.45 31.13 199 LEU A CA 1
ATOM 3140 C C . LEU A 1 205 ? 5.856 -18.805 -5.566 1.00 33.72 199 LEU A C 1
ATOM 3141 O O . LEU A 1 205 ? 6.640 -19.751 -5.701 1.00 30.89 199 LEU A O 1
ATOM 3172 N N . ASP A 1 206 ? 6.198 -17.639 -5.006 1.00 30.53 200 ASP A N 1
ATOM 3173 C CA . ASP A 1 206 ? 7.529 -17.370 -4.472 1.00 34.82 200 ASP A CA 1
ATOM 3174 C C . ASP A 1 206 ? 7.453 -17.035 -2.985 1.00 33.83 200 ASP A C 1
ATOM 3175 O O . ASP A 1 206 ? 6.556 -16.303 -2.556 1.00 33.09 200 ASP A O 1
ATOM 3184 N N . ILE A 1 207 ? 8.395 -17.564 -2.204 1.00 32.20 201 ILE A N 1
ATOM 3185 C CA . ILE A 1 207 ? 8.634 -17.082 -0.843 1.00 32.60 201 ILE A CA 1
ATOM 3186 C C . ILE A 1 207 ? 9.569 -15.880 -0.955 1.00 33.75 201 ILE A C 1
ATOM 3187 O O . ILE A 1 207 ? 10.726 -16.018 -1.360 1.00 33.07 201 ILE A O 1
ATOM 3203 N N . THR A 1 208 ? 9.072 -14.696 -0.616 1.00 30.66 202 THR A N 1
ATOM 3204 C CA . THR A 1 208 ? 9.868 -13.490 -0.796 1.00 36.74 202 THR A CA 1
ATOM 3205 C C . THR A 1 208 ? 10.710 -13.138 0.422 1.00 36.75 202 THR A C 1
ATOM 3206 O O . THR A 1 208 ? 11.723 -12.443 0.268 1.00 39.45 202 THR A O 1
ATOM 3217 N N . SER A 1 209 ? 10.323 -13.586 1.615 1.00 31.07 203 SER A N 1
ATOM 3218 C CA . SER A 1 209 ? 11.146 -13.376 2.799 1.00 35.65 203 SER A CA 1
ATOM 3219 C C . SER A 1 209 ? 10.647 -14.254 3.939 1.00 34.66 203 SER A C 1
ATOM 3220 O O . SER A 1 209 ? 9.511 -14.735 3.926 1.00 32.93 203 SER A O 1
ATOM 3228 N N . HIS A 1 210 ? 11.505 -14.435 4.942 1.00 31.73 204 HIS A N 1
ATOM 3229 C CA . HIS A 1 210 ? 11.130 -15.228 6.110 1.00 32.90 204 HIS A CA 1
ATOM 3230 C C . HIS A 1 210 ? 12.147 -14.980 7.214 1.00 37.55 204 HIS A C 1
ATOM 3231 O O . HIS A 1 210 ? 13.309 -14.667 6.932 1.00 32.72 204 HIS A O 1
ATOM 3245 N N . ASN A 1 211 ? 11.712 -15.122 8.468 1.00 31.92 205 ASN A N 1
ATOM 3246 C CA . ASN A 1 211 ? 12.683 -15.071 9.552 1.00 33.48 205 ASN A CA 1
ATOM 3247 C C . ASN A 1 211 ? 13.388 -16.426 9.656 1.00 32.74 205 ASN A C 1
ATOM 3248 O O . ASN A 1 211 ? 13.115 -17.362 8.898 1.00 31.69 205 ASN A O 1
ATOM 3259 N N . GLU A 1 212 ? 14.349 -16.521 10.575 1.00 37.61 206 GLU A N 1
ATOM 3260 C CA . GLU A 1 212 ? 15.250 -17.669 10.565 1.00 40.80 206 GLU A CA 1
ATOM 3261 C C . GLU A 1 212 ? 14.495 -18.983 10.744 1.00 37.76 206 GLU A C 1
ATOM 3262 O O . GLU A 1 212 ? 14.832 -19.984 10.102 1.00 36.00 206 GLU A O 1
ATOM 3274 N N . ASP A 1 213 ? 13.473 -19.008 11.604 1.00 33.22 207 ASP A N 1
ATOM 3275 C CA . ASP A 1 213 ? 12.769 -20.249 11.920 1.00 34.94 207 ASP A CA 1
ATOM 3276 C C . ASP A 1 213 ? 11.413 -20.372 11.223 1.00 32.81 207 ASP A C 1
ATOM 3277 O O . ASP A 1 213 ? 10.635 -21.279 11.554 1.00 29.44 207 ASP A O 1
ATOM 3286 N N . TYR A 1 214 ? 11.135 -19.513 10.241 1.00 29.82 208 TYR A N 1
ATOM 3287 C CA . TYR A 1 214 ? 9.913 -19.565 9.439 1.00 29.45 208 TYR A CA 1
ATOM 3288 C C . TYR A 1 214 ? 8.648 -19.382 10.278 1.00 30.12 208 TYR A C 1
ATOM 3289 O O . TYR A 1 214 ? 7.589 -19.926 9.948 1.00 30.04 208 TYR A O 1
ATOM 3307 N N . THR A 1 215 ? 8.725 -18.616 11.367 1.00 28.33 209 THR A N 1
ATOM 3308 C CA . THR A 1 215 ? 7.509 -18.271 12.098 1.00 29.14 209 THR A CA 1
ATOM 3309 C C . THR A 1 215 ? 6.891 -16.966 11.611 1.00 30.41 209 THR A C 1
ATOM 3310 O O . THR A 1 215 ? 5.778 -16.630 12.031 1.00 33.79 209 THR A O 1
ATOM 3321 N N . ILE A 1 216 ? 7.594 -16.224 10.756 1.00 28.28 210 ILE A N 1
ATOM 3322 C CA . ILE A 1 216 ? 7.036 -15.124 9.976 1.00 31.37 210 ILE A CA 1
ATOM 3323 C C . ILE A 1 216 ? 7.498 -15.310 8.536 1.00 30.40 210 ILE A C 1
ATOM 3324 O O . ILE A 1 216 ? 8.701 -15.441 8.284 1.00 31.84 210 ILE A O 1
ATOM 3340 N N . VAL A 1 217 ? 6.552 -15.327 7.594 1.00 30.20 211 VAL A N 1
ATOM 3341 C CA . VAL A 1 217 ? 6.852 -15.630 6.196 1.00 31.53 211 VAL A CA 1
ATOM 3342 C C . VAL A 1 217 ? 6.034 -14.731 5.277 1.00 30.84 211 VAL A C 1
ATOM 3343 O O . VAL A 1 217 ? 4.841 -14.514 5.517 1.00 30.39 211 VAL A O 1
ATOM 3356 N N . GLU A 1 218 ? 6.656 -14.243 4.191 1.00 31.57 212 GLU A N 1
ATOM 3357 C CA . GLU A 1 218 ? 5.951 -13.494 3.151 1.00 31.87 212 GLU A CA 1
ATOM 3358 C C . GLU A 1 218 ? 6.000 -14.228 1.813 1.00 33.41 212 GLU A C 1
ATOM 3359 O O . GLU A 1 218 ? 7.048 -14.755 1.421 1.00 33.26 212 GLU A O 1
ATOM 3371 N N . GLN A 1 219 ? 4.857 -14.240 1.109 1.00 31.55 213 GLN A N 1
ATOM 3372 C CA . GLN A 1 219 ? 4.696 -14.952 -0.154 1.00 31.80 213 GLN A CA 1
ATOM 3373 C C . GLN A 1 219 ? 4.179 -14.011 -1.235 1.00 35.63 213 GLN A C 1
ATOM 3374 O O . GLN A 1 219 ? 3.552 -12.990 -0.946 1.00 33.12 213 GLN A O 1
ATOM 3382 N N . TYR A 1 220 ? 4.443 -14.381 -2.494 1.00 34.19 214 TYR A N 1
ATOM 3383 C CA . TYR A 1 220 ? 3.927 -13.685 -3.669 1.00 35.68 214 TYR A CA 1
ATOM 3384 C C . TYR A 1 220 ? 3.469 -14.726 -4.680 1.00 35.40 214 TYR A C 1
ATOM 3385 O O . TYR A 1 220 ? 4.135 -15.751 -4.856 1.00 35.39 214 TYR A O 1
ATOM 3403 N N . GLU A 1 221 ? 2.347 -14.467 -5.355 1.00 35.43 215 GLU A N 1
ATOM 3404 C CA . GLU A 1 221 ? 1.840 -15.417 -6.338 1.00 36.68 215 GLU A CA 1
ATOM 3405 C C . GLU A 1 221 ? 1.228 -14.698 -7.529 1.00 38.23 215 GLU A C 1
ATOM 3406 O O . GLU A 1 221 ? 0.482 -13.730 -7.365 1.00 37.46 215 GLU A O 1
ATOM 3418 N N . ARG A 1 222 ? 1.547 -15.191 -8.728 1.00 38.77 216 ARG A N 1
ATOM 3419 C CA . ARG A 1 222 ? 0.936 -14.738 -9.971 1.00 40.79 216 ARG A CA 1
ATOM 3420 C C . ARG A 1 222 ? 0.221 -15.914 -10.625 1.00 40.78 216 ARG A C 1
ATOM 3421 O O . ARG A 1 222 ? 0.787 -17.010 -10.732 1.00 39.34 216 ARG A O 1
ATOM 3442 N N . ALA A 1 223 ? -1.013 -15.682 -11.076 1.00 39.97 217 ALA A N 1
ATOM 3443 C CA . ALA A 1 223 ? -1.827 -16.720 -11.691 1.00 38.94 217 ALA A CA 1
ATOM 3444 C C . ALA A 1 223 ? -2.651 -16.121 -12.821 1.00 41.78 217 ALA A C 1
ATOM 3445 O O . ALA A 1 223 ? -3.225 -15.036 -12.682 1.00 41.95 217 ALA A O 1
ATOM 3452 N N . GLU A 1 224 ? -2.697 -16.839 -13.942 1.00 42.28 218 GLU A N 1
ATOM 3453 C CA . GLU A 1 224 ? -3.407 -16.380 -15.128 1.00 44.74 218 GLU A CA 1
ATOM 3454 C C . GLU A 1 224 ? -4.004 -17.568 -15.866 1.00 44.19 218 GLU A C 1
ATOM 3455 O O . GLU A 1 224 ? -3.310 -18.554 -16.135 1.00 44.03 218 GLU A O 1
ATOM 3467 N N . GLY A 1 225 ? -5.287 -17.461 -16.200 1.00 44.13 219 GLY A N 1
ATOM 3468 C CA . GLY A 1 225 ? -5.957 -18.488 -16.966 1.00 43.87 219 GLY A CA 1
ATOM 3469 C C . GLY A 1 225 ? -5.852 -18.249 -18.462 1.00 47.98 219 GLY A C 1
ATOM 3470 O O . GLY A 1 225 ? -5.708 -17.119 -18.921 1.00 50.45 219 GLY A O 1
ATOM 3474 N N . ARG A 1 226 ? -5.926 -19.340 -19.220 1.00 50.15 220 ARG A N 1
ATOM 3475 C CA . ARG A 1 226 ? -5.851 -19.269 -20.673 1.00 56.84 220 ARG A CA 1
ATOM 3476 C C . ARG A 1 226 ? -6.411 -20.560 -21.252 1.00 56.01 220 ARG A C 1
ATOM 3477 O O . ARG A 1 226 ? -6.534 -21.571 -20.557 1.00 50.91 220 ARG A O 1
ATOM 3498 N N . HIS A 1 227 ? -6.724 -20.519 -22.545 1.00 53.67 221 HIS A N 1
ATOM 3499 C CA . HIS A 1 227 ? -7.344 -21.667 -23.191 1.00 54.56 221 HIS A CA 1
ATOM 3500 C C . HIS A 1 227 ? -6.370 -22.830 -23.308 1.00 57.22 221 HIS A C 1
ATOM 3501 O O . HIS A 1 227 ? -5.171 -22.641 -23.537 1.00 58.81 221 HIS A O 1
ATOM 3515 N N . SER A 1 228 ? -6.907 -24.043 -23.175 1.00 77.78 222 SER A N 1
ATOM 3516 C CA . SER A 1 228 ? -6.081 -25.241 -23.199 1.00 81.13 222 SER A CA 1
ATOM 3517 C C . SER A 1 228 ? -5.266 -25.314 -24.482 1.00 89.27 222 SER A C 1
ATOM 3518 O O . SER A 1 228 ? -5.756 -24.996 -25.569 1.00 92.50 222 SER A O 1
ATOM 3526 N N . THR A 1 229 ? -4.019 -25.759 -24.345 1.00 105.59 223 THR A N 1
ATOM 3527 C CA . THR A 1 229 ? -3.100 -25.952 -25.465 1.00 112.14 223 THR A CA 1
ATOM 3528 C C . THR A 1 229 ? -3.191 -24.846 -26.508 1.00 116.92 223 THR A C 1
ATOM 3529 O O . THR A 1 229 ? -2.264 -24.048 -26.660 1.00 119.58 223 THR A O 1
ATOM 3540 N N . ASN B 1 12 ? -22.390 -29.300 34.679 1.00 112.78 4 ASN B N 1
ATOM 3541 C CA . ASN B 1 12 ? -23.784 -29.409 35.090 1.00 114.33 4 ASN B CA 1
ATOM 3542 C C . ASN B 1 12 ? -24.010 -28.822 36.485 1.00 116.11 4 ASN B C 1
ATOM 3543 O O . ASN B 1 12 ? -25.050 -29.055 37.102 1.00 118.90 4 ASN B O 1
ATOM 3553 N N . MET B 1 13 ? -23.034 -28.059 36.974 1.00 121.72 5 MET B N 1
ATOM 3554 C CA . MET B 1 13 ? -23.089 -27.459 38.301 1.00 123.48 5 MET B CA 1
ATOM 3555 C C . MET B 1 13 ? -23.306 -25.954 38.262 1.00 115.83 5 MET B C 1
ATOM 3556 O O . MET B 1 13 ? -24.164 -25.432 38.979 1.00 117.70 5 MET B O 1
ATOM 3570 N N . ALA B 1 14 ? -22.552 -25.242 37.430 1.00 87.49 6 ALA B N 1
ATOM 3571 C CA . ALA B 1 14 ? -22.581 -23.790 37.430 1.00 80.25 6 ALA B CA 1
ATOM 3572 C C . ALA B 1 14 ? -23.807 -23.259 36.688 1.00 74.32 6 ALA B C 1
ATOM 3573 O O . ALA B 1 14 ? -24.504 -23.979 35.967 1.00 73.46 6 ALA B O 1
ATOM 3580 N N . ILE B 1 15 ? -24.055 -21.962 36.877 1.00 74.95 7 ILE B N 1
ATOM 3581 C CA . ILE B 1 15 ? -25.178 -21.290 36.234 1.00 70.39 7 ILE B CA 1
ATOM 3582 C C . ILE B 1 15 ? -24.854 -20.958 34.784 1.00 64.62 7 ILE B C 1
ATOM 3583 O O . ILE B 1 15 ? -25.701 -21.107 33.896 1.00 62.74 7 ILE B O 1
ATOM 3599 N N . ILE B 1 16 ? -23.639 -20.493 34.520 1.00 58.46 8 ILE B N 1
ATOM 3600 C CA . ILE B 1 16 ? -23.198 -20.160 33.171 1.00 54.58 8 ILE B CA 1
ATOM 3601 C C . ILE B 1 16 ? -22.332 -21.312 32.680 1.00 53.97 8 ILE B C 1
ATOM 3602 O O . ILE B 1 16 ? -21.198 -21.493 33.137 1.00 55.58 8 ILE B O 1
ATOM 3618 N N . LYS B 1 17 ? -22.870 -22.098 31.754 1.00 54.04 9 LYS B N 1
ATOM 3619 C CA . LYS B 1 17 ? -22.149 -23.230 31.196 1.00 56.09 9 LYS B CA 1
ATOM 3620 C C . LYS B 1 17 ? -21.078 -22.751 30.214 1.00 55.79 9 LYS B C 1
ATOM 3621 O O . LYS B 1 17 ? -21.042 -21.586 29.803 1.00 51.16 9 LYS B O 1
ATOM 3640 N N . GLU B 1 18 ? -20.182 -23.675 29.843 1.00 54.37 10 GLU B N 1
ATOM 3641 C CA . GLU B 1 18 ? -19.149 -23.355 28.864 1.00 53.67 10 GLU B CA 1
ATOM 3642 C C . GLU B 1 18 ? -19.733 -23.127 27.475 1.00 50.47 10 GLU B C 1
ATOM 3643 O O . GLU B 1 18 ? -19.073 -22.512 26.631 1.00 49.09 10 GLU B O 1
ATOM 3655 N N . PHE B 1 19 ? -20.949 -23.614 27.222 1.00 52.14 11 PHE B N 1
ATOM 3656 C CA . PHE B 1 19 ? -21.709 -23.306 26.016 1.00 50.96 11 PHE B CA 1
ATOM 3657 C C . PHE B 1 19 ? -23.079 -22.789 26.437 1.00 49.52 11 PHE B C 1
ATOM 3658 O O . PHE B 1 19 ? -23.746 -23.412 27.270 1.00 50.65 11 PHE B O 1
ATOM 3675 N N . MET B 1 20 ? -23.494 -21.653 25.869 1.00 53.94 12 MET B N 1
ATOM 3676 C CA . MET B 1 20 ? -24.773 -21.044 26.209 1.00 52.76 12 MET B CA 1
ATOM 3677 C C . MET B 1 20 ? -25.435 -20.443 24.978 1.00 48.65 12 MET B C 1
ATOM 3678 O O . MET B 1 20 ? -24.768 -19.843 24.129 1.00 45.12 12 MET B O 1
ATOM 3692 N N . ARG B 1 21 ? -26.753 -20.595 24.898 1.00 51.29 13 ARG B N 1
ATOM 3693 C CA . ARG B 1 21 ? -27.556 -19.994 23.846 1.00 48.52 13 ARG B CA 1
ATOM 3694 C C . ARG B 1 21 ? -28.280 -18.768 24.385 1.00 45.89 13 ARG B C 1
ATOM 3695 O O . ARG B 1 21 ? -28.449 -18.602 25.596 1.00 45.99 13 ARG B O 1
ATOM 3716 N N . PHE B 1 22 ? -28.716 -17.906 23.470 1.00 41.23 14 PHE B N 1
ATOM 3717 C CA . PHE B 1 22 ? -29.540 -16.766 23.841 1.00 41.00 14 PHE B CA 1
ATOM 3718 C C . PHE B 1 22 ? -30.566 -16.499 22.750 1.00 42.45 14 PHE B C 1
ATOM 3719 O O . PHE B 1 22 ? -30.428 -16.947 21.610 1.00 39.45 14 PHE B O 1
ATOM 3736 N N . LYS B 1 23 ? -31.626 -15.794 23.144 1.00 41.63 15 LYS B N 1
ATOM 3737 C CA . LYS B 1 23 ? -32.626 -15.253 22.234 1.00 40.56 15 LYS B CA 1
ATOM 3738 C C . LYS B 1 23 ? -32.736 -13.753 22.475 1.00 38.50 15 LYS B C 1
ATOM 3739 O O . LYS B 1 23 ? -32.618 -13.288 23.613 1.00 40.27 15 LYS B O 1
ATOM 3758 N N . VAL B 1 24 ? -32.966 -12.994 21.409 1.00 36.94 16 VAL B N 1
ATOM 3759 C CA . VAL B 1 24 ? -32.979 -11.541 21.510 1.00 35.60 16 VAL B CA 1
ATOM 3760 C C . VAL B 1 24 ? -34.156 -10.980 20.730 1.00 38.00 16 VAL B C 1
ATOM 3761 O O . VAL B 1 24 ? -34.501 -11.470 19.651 1.00 35.80 16 VAL B O 1
ATOM 3774 N N . HIS B 1 25 ? -34.761 -9.940 21.289 1.00 40.80 17 HIS B N 1
ATOM 3775 C CA . HIS B 1 25 ? -35.828 -9.182 20.658 1.00 41.82 17 HIS B CA 1
ATOM 3776 C C . HIS B 1 25 ? -35.434 -7.715 20.708 1.00 38.44 17 HIS B C 1
ATOM 3777 O O . HIS B 1 25 ? -35.077 -7.206 21.776 1.00 37.93 17 HIS B O 1
ATOM 3791 N N . MET B 1 26 ? -35.452 -7.053 19.553 1.00 31.20 18 MET B N 1
ATOM 3792 C CA . MET B 1 26 ? -35.188 -5.623 19.471 1.00 28.90 18 MET B CA 1
ATOM 3793 C C . MET B 1 26 ? -36.415 -4.922 18.909 1.00 31.50 18 MET B C 1
ATOM 3794 O O . MET B 1 26 ? -37.006 -5.388 17.928 1.00 33.04 18 MET B O 1
ATOM 3808 N N . GLU B 1 27 ? -36.793 -3.812 19.537 1.00 33.80 19 GLU B N 1
ATOM 3809 C CA . GLU B 1 27 ? -37.776 -2.879 19.007 1.00 37.22 19 GLU B CA 1
ATOM 3810 C C . GLU B 1 27 ? -37.100 -1.536 18.800 1.00 35.39 19 GLU B C 1
ATOM 3811 O O . GLU B 1 27 ? -36.340 -1.089 19.664 1.00 33.91 19 GLU B O 1
ATOM 3823 N N . GLY B 1 28 ? -37.392 -0.865 17.691 1.00 37.39 20 GLY B N 1
ATOM 3824 C CA . GLY B 1 28 ? -36.779 0.442 17.551 1.00 35.84 20 GLY B CA 1
ATOM 3825 C C . GLY B 1 28 ? -37.259 1.241 16.361 1.00 37.25 20 GLY B C 1
ATOM 3826 O O . GLY B 1 28 ? -38.132 0.819 15.596 1.00 34.10 20 GLY B O 1
ATOM 3830 N N . SER B 1 29 ? -36.677 2.436 16.247 1.00 34.39 21 SER B N 1
ATOM 3831 C CA . SER B 1 29 ? -36.829 3.282 15.074 1.00 34.47 21 SER B CA 1
ATOM 3832 C C . SER B 1 29 ? -35.542 4.065 14.834 1.00 34.56 21 SER B C 1
ATOM 3833 O O . SER B 1 29 ? -34.835 4.437 15.775 1.00 33.27 21 SER B O 1
ATOM 3841 N N . VAL B 1 30 ? -35.260 4.323 13.558 1.00 30.59 22 VAL B N 1
ATOM 3842 C CA . VAL B 1 30 ? -34.138 5.151 13.133 1.00 29.65 22 VAL B CA 1
ATOM 3843 C C . VAL B 1 30 ? -34.681 6.207 12.185 1.00 27.70 22 VAL B C 1
ATOM 3844 O O . VAL B 1 30 ? -35.247 5.867 11.138 1.00 28.82 22 VAL B O 1
ATOM 3857 N N . ASN B 1 31 ? -34.503 7.482 12.543 1.00 30.44 23 ASN B N 1
ATOM 3858 C CA . ASN B 1 31 ? -35.043 8.603 11.771 1.00 33.36 23 ASN B CA 1
ATOM 3859 C C . ASN B 1 31 ? -36.524 8.385 11.459 1.00 36.31 23 ASN B C 1
ATOM 3860 O O . ASN B 1 31 ? -37.008 8.694 10.366 1.00 34.67 23 ASN B O 1
ATOM 3871 N N . GLY B 1 32 ? -37.258 7.857 12.441 1.00 35.00 24 GLY B N 1
ATOM 3872 C CA . GLY B 1 32 ? -38.682 7.638 12.304 1.00 36.41 24 GLY B CA 1
ATOM 3873 C C . GLY B 1 32 ? -39.092 6.320 11.676 1.00 38.31 24 GLY B C 1
ATOM 3874 O O . GLY B 1 32 ? -40.280 5.967 11.744 1.00 39.12 24 GLY B O 1
ATOM 3878 N N . HIS B 1 33 ? -38.167 5.576 11.074 1.00 34.43 25 HIS B N 1
ATOM 3879 C CA . HIS B 1 33 ? -38.521 4.298 10.458 1.00 36.18 25 HIS B CA 1
ATOM 3880 C C . HIS B 1 33 ? -38.582 3.213 11.533 1.00 36.83 25 HIS B C 1
ATOM 3881 O O . HIS B 1 33 ? -37.554 2.847 12.112 1.00 32.22 25 HIS B O 1
ATOM 3895 N N . GLU B 1 34 ? -39.778 2.663 11.768 1.00 30.97 26 GLU B N 1
ATOM 3896 C CA A GLU B 1 34 ? -39.979 1.678 12.823 0.44 31.35 26 GLU B CA 1
ATOM 3897 C CA B GLU B 1 34 ? -39.979 1.678 12.824 0.56 31.31 26 GLU B CA 1
ATOM 3898 C C . GLU B 1 34 ? -39.620 0.276 12.340 1.00 31.27 26 GLU B C 1
ATOM 3899 O O . GLU B 1 34 ? -39.786 -0.060 11.167 1.00 32.93 26 GLU B O 1
ATOM 3919 N N . PHE B 1 35 ? -39.128 -0.555 13.265 1.00 30.85 27 PHE B N 1
ATOM 3920 C CA . PHE B 1 35 ? -38.789 -1.934 12.918 1.00 32.01 27 PHE B CA 1
ATOM 3921 C C . PHE B 1 35 ? -38.771 -2.808 14.169 1.00 34.61 27 PHE B C 1
ATOM 3922 O O . PHE B 1 35 ? -38.764 -2.315 15.299 1.00 31.50 27 PHE B O 1
ATOM 3939 N N . GLU B 1 36 ? -38.749 -4.126 13.941 1.00 34.86 28 GLU B N 1
ATOM 3940 C CA . GLU B 1 36 ? -38.528 -5.115 14.989 1.00 33.06 28 GLU B CA 1
ATOM 3941 C C . GLU B 1 36 ? -37.660 -6.239 14.435 1.00 35.87 28 GLU B C 1
ATOM 3942 O O . GLU B 1 36 ? -37.746 -6.588 13.253 1.00 34.51 28 GLU B O 1
ATOM 3954 N N . ILE B 1 37 ? -36.838 -6.815 15.314 1.00 33.48 29 ILE B N 1
ATOM 3955 C CA . ILE B 1 37 ? -35.907 -7.887 14.982 1.00 35.26 29 ILE B CA 1
ATOM 3956 C C . ILE B 1 37 ? -36.022 -8.973 16.043 1.00 40.32 29 ILE B C 1
ATOM 3957 O O . ILE B 1 37 ? -36.102 -8.675 17.241 1.00 34.63 29 ILE B O 1
ATOM 3973 N N . GLU B 1 38 ? -36.032 -10.230 15.602 1.00 38.08 30 GLU B N 1
ATOM 3974 C CA . GLU B 1 38 ? -35.892 -11.382 16.483 1.00 41.49 30 GLU B CA 1
ATOM 3975 C C . GLU B 1 38 ? -34.637 -12.155 16.102 1.00 43.06 30 GLU B C 1
ATOM 3976 O O . GLU B 1 38 ? -34.340 -12.329 14.915 1.00 42.70 30 GLU B O 1
ATOM 3988 N N . GLY B 1 39 ? -33.923 -12.643 17.112 1.00 35.31 31 GLY B N 1
ATOM 3989 C CA . GLY B 1 39 ? -32.678 -13.345 16.871 1.00 38.65 31 GLY B CA 1
ATOM 3990 C C . GLY B 1 39 ? -32.450 -14.474 17.851 1.00 41.06 31 GLY B C 1
ATOM 3991 O O . GLY B 1 39 ? -33.108 -14.577 18.896 1.00 38.47 31 GLY B O 1
ATOM 3995 N N . GLU B 1 40 ? -31.507 -15.339 17.472 1.00 40.88 32 GLU B N 1
ATOM 3996 C CA . GLU B 1 40 ? -31.034 -16.455 18.274 1.00 43.64 32 GLU B CA 1
ATOM 3997 C C . GLU B 1 40 ? -29.516 -16.448 18.169 1.00 43.86 32 GLU B C 1
ATOM 3998 O O . GLU B 1 40 ? -28.975 -16.187 17.089 1.00 44.28 32 GLU B O 1
ATOM 4010 N N . GLY B 1 41 ? -28.829 -16.736 19.279 1.00 42.86 33 GLY B N 1
ATOM 4011 C CA . GLY B 1 41 ? -27.380 -16.753 19.304 1.00 40.67 33 GLY B CA 1
ATOM 4012 C C . GLY B 1 41 ? -26.855 -17.859 20.201 1.00 43.60 33 GLY B C 1
ATOM 4013 O O . GLY B 1 41 ? -27.623 -18.554 20.871 1.00 40.05 33 GLY B O 1
ATOM 4017 N N . GLU B 1 42 ? -25.529 -18.011 20.195 1.00 41.56 34 GLU B N 1
ATOM 4018 C CA . GLU B 1 42 ? -24.842 -19.034 20.979 1.00 43.24 34 GLU B CA 1
ATOM 4019 C C . GLU B 1 42 ? -23.358 -18.689 21.013 1.00 44.31 34 GLU B C 1
ATOM 4020 O O . GLU B 1 42 ? -22.869 -17.926 20.174 1.00 42.49 34 GLU B O 1
ATOM 4032 N N . GLY B 1 43 ? -22.648 -19.256 21.989 1.00 39.58 35 GLY B N 1
ATOM 4033 C CA . GLY B 1 43 ? -21.241 -18.932 22.156 1.00 41.01 35 GLY B CA 1
ATOM 4034 C C . GLY B 1 43 ? -20.624 -19.638 23.349 1.00 42.81 35 GLY B C 1
ATOM 4035 O O . GLY B 1 43 ? -21.255 -20.464 24.021 1.00 42.31 35 GLY B O 1
ATOM 4039 N N . ARG B 1 44 ? -19.359 -19.289 23.600 1.00 41.87 36 ARG B N 1
ATOM 4040 C CA . ARG B 1 44 ? -18.538 -19.868 24.665 1.00 44.02 36 ARG B CA 1
ATOM 4041 C C . ARG B 1 44 ? -18.222 -18.747 25.646 1.00 43.18 36 ARG B C 1
ATOM 4042 O O . ARG B 1 44 ? -17.230 -18.021 25.473 1.00 43.06 36 ARG B O 1
ATOM 4063 N N . PRO B 1 45 ? -19.029 -18.569 26.695 1.00 46.21 37 PRO B N 1
ATOM 4064 C CA . PRO B 1 45 ? -18.897 -17.347 27.512 1.00 47.36 37 PRO B CA 1
ATOM 4065 C C . PRO B 1 45 ? -17.527 -17.158 28.150 1.00 46.81 37 PRO B C 1
ATOM 4066 O O . PRO B 1 45 ? -17.113 -16.011 28.362 1.00 46.16 37 PRO B O 1
ATOM 4077 N N . TYR B 1 46 ? -16.819 -18.234 28.484 1.00 48.19 38 TYR B N 1
ATOM 4078 C CA . TYR B 1 46 ? -15.499 -18.115 29.094 1.00 49.79 38 TYR B CA 1
ATOM 4079 C C . TYR B 1 46 ? -14.386 -17.968 28.065 1.00 49.99 38 TYR B C 1
ATOM 4080 O O . TYR B 1 46 ? -13.264 -17.605 28.434 1.00 50.26 38 TYR B O 1
ATOM 4098 N N . GLU B 1 47 ? -14.669 -18.224 26.791 1.00 49.72 39 GLU B N 1
ATOM 4099 C CA . GLU B 1 47 ? -13.699 -18.035 25.723 1.00 50.45 39 GLU B CA 1
ATOM 4100 C C . GLU B 1 47 ? -13.943 -16.752 24.940 1.00 47.79 39 GLU B C 1
ATOM 4101 O O . GLU B 1 47 ? -13.111 -16.388 24.104 1.00 47.21 39 GLU B O 1
ATOM 4113 N N . GLY B 1 48 ? -15.053 -16.063 25.201 1.00 41.70 40 GLY B N 1
ATOM 4114 C CA . GLY B 1 48 ? -15.286 -14.754 24.627 1.00 42.45 40 GLY B CA 1
ATOM 4115 C C . GLY B 1 48 ? -15.727 -14.738 23.183 1.00 40.58 40 GLY B C 1
ATOM 4116 O O . GLY B 1 48 ? -15.506 -13.740 22.490 1.00 40.42 40 GLY B O 1
ATOM 4120 N N . THR B 1 49 ? -16.356 -15.808 22.707 1.00 38.46 41 THR B N 1
ATOM 4121 C CA . THR B 1 49 ? -16.735 -15.934 21.308 1.00 34.81 41 THR B CA 1
ATOM 4122 C C . THR B 1 49 ? -18.222 -16.236 21.216 1.00 37.41 41 THR B C 1
ATOM 4123 O O . THR B 1 49 ? -18.783 -16.926 22.072 1.00 39.66 41 THR B O 1
ATOM 4134 N N . GLN B 1 50 ? -18.860 -15.713 20.171 1.00 35.77 42 GLN B N 1
ATOM 4135 C CA . GLN B 1 50 ? -20.295 -15.905 20.008 1.00 36.88 42 GLN B CA 1
ATOM 4136 C C . GLN B 1 50 ? -20.714 -15.521 18.598 1.00 35.73 42 GLN B C 1
ATOM 4137 O O . GLN B 1 50 ? -20.026 -14.762 17.908 1.00 33.79 42 GLN B O 1
ATOM 4151 N N . THR B 1 51 ? -21.870 -16.047 18.195 1.00 35.81 43 THR B N 1
ATOM 4152 C CA . THR B 1 51 ? -22.485 -15.731 16.916 1.00 36.16 43 THR B CA 1
ATOM 4153 C C . THR B 1 51 ? -23.974 -15.500 17.131 1.00 37.11 43 THR B C 1
ATOM 4154 O O . THR B 1 51 ? -24.534 -15.876 18.164 1.00 35.47 43 THR B O 1
ATOM 4165 N N . ALA B 1 52 ? -24.619 -14.900 16.135 1.00 33.14 44 ALA B N 1
ATOM 4166 C CA . ALA B 1 52 ? -26.062 -14.730 16.200 1.00 33.33 44 ALA B CA 1
ATOM 4167 C C . ALA B 1 52 ? -26.627 -14.655 14.793 1.00 31.78 44 ALA B C 1
ATOM 4168 O O . ALA B 1 52 ? -25.933 -14.297 13.839 1.00 32.20 44 ALA B O 1
ATOM 4175 N N . LYS B 1 53 ? -27.905 -15.003 14.682 1.00 31.15 45 LYS B N 1
ATOM 4176 C CA . LYS B 1 53 ? -28.670 -14.858 13.451 1.00 33.51 45 LYS B CA 1
ATOM 4177 C C . LYS B 1 53 ? -29.904 -14.019 13.761 1.00 33.90 45 LYS B C 1
ATOM 4178 O O . LYS B 1 53 ? -30.696 -14.377 14.641 1.00 29.59 45 LYS B O 1
ATOM 4197 N N . LEU B 1 54 ? -30.044 -12.896 13.053 1.00 33.33 46 LEU B N 1
ATOM 4198 C CA . LEU B 1 54 ? -31.101 -11.918 13.274 1.00 32.60 46 LEU B CA 1
ATOM 4199 C C . LEU B 1 54 ? -32.029 -11.877 12.066 1.00 34.60 46 LEU B C 1
ATOM 4200 O O . LEU B 1 54 ? -31.580 -12.017 10.923 1.00 27.36 46 LEU B O 1
ATOM 4216 N N . LYS B 1 55 ? -33.327 -11.688 12.322 1.00 30.81 47 LYS B N 1
ATOM 4217 C CA . LYS B 1 55 ? -34.336 -11.614 11.274 1.00 33.72 47 LYS B CA 1
ATOM 4218 C C . LYS B 1 55 ? -35.181 -10.367 11.489 1.00 34.86 47 LYS B C 1
ATOM 4219 O O . LYS B 1 55 ? -35.676 -10.132 12.596 1.00 31.93 47 LYS B O 1
ATOM 4238 N N . VAL B 1 56 ? -35.335 -9.564 10.442 1.00 30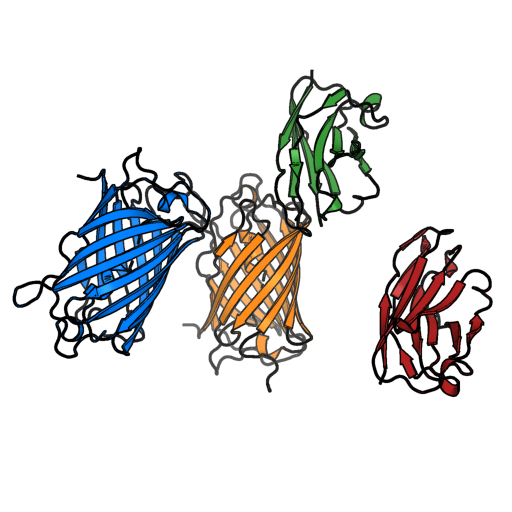.98 48 VAL B N 1
ATOM 4239 C CA . VAL B 1 56 ? -36.176 -8.375 10.528 1.00 32.39 48 VAL B CA 1
ATOM 4240 C C . VAL B 1 56 ? -37.622 -8.826 10.338 1.00 32.47 48 VAL B C 1
ATOM 4241 O O . VAL B 1 56 ? -38.031 -9.192 9.233 1.00 32.32 48 VAL B O 1
ATOM 4254 N N . THR B 1 57 ? -38.396 -8.810 11.426 1.00 34.42 49 THR B N 1
ATOM 4255 C CA . THR B 1 57 ? -39.783 -9.258 11.411 1.00 33.89 49 THR B CA 1
ATOM 4256 C C . THR B 1 57 ? -40.778 -8.150 11.091 1.00 33.48 49 THR B C 1
ATOM 4257 O O . THR B 1 57 ? -41.893 -8.449 10.649 1.00 36.28 49 THR B O 1
ATOM 4268 N N . LYS B 1 58 ? -40.424 -6.892 11.339 1.00 30.67 50 LYS B N 1
ATOM 4269 C CA . LYS B 1 58 ? -41.278 -5.758 11.016 1.00 34.15 50 LYS B CA 1
ATOM 4270 C C . LYS B 1 58 ? -40.408 -4.641 10.462 1.00 31.04 50 LYS B C 1
ATOM 4271 O O . LYS B 1 58 ? -39.335 -4.370 10.999 1.00 28.26 50 LYS B O 1
ATOM 4290 N N . GLY B 1 59 ? -40.870 -3.986 9.403 1.00 32.45 51 GLY B N 1
ATOM 4291 C CA . GLY B 1 59 ? -40.187 -2.819 8.887 1.00 31.60 51 GLY B CA 1
ATOM 4292 C C . GLY B 1 59 ? -39.106 -3.075 7.860 1.00 30.46 51 GLY B C 1
ATOM 4293 O O . GLY B 1 59 ? -38.437 -2.122 7.442 1.00 30.68 51 GLY B O 1
ATOM 4297 N N . GLY B 1 60 ? -38.920 -4.317 7.424 1.00 28.95 52 GLY B N 1
ATOM 4298 C CA . GLY B 1 60 ? -37.895 -4.627 6.453 1.00 30.32 52 GLY B CA 1
ATOM 4299 C C . GLY B 1 60 ? -38.332 -4.398 5.020 1.00 31.46 52 GLY B C 1
ATOM 4300 O O . GLY B 1 60 ? -39.527 -4.420 4.711 1.00 28.83 52 GLY B O 1
ATOM 4304 N N . PRO B 1 61 ? -37.366 -4.140 4.106 1.00 30.90 53 PRO B N 1
ATOM 4305 C CA . PRO B 1 61 ? -35.927 -3.946 4.364 1.00 32.26 53 PRO B CA 1
ATOM 4306 C C . PRO B 1 61 ? -35.627 -2.617 5.067 1.00 32.08 53 PRO B C 1
ATOM 4307 O O . PRO B 1 61 ? -36.300 -1.626 4.780 1.00 27.81 53 PRO B O 1
ATOM 4318 N N . LEU B 1 62 ? -34.628 -2.586 5.946 1.00 28.71 54 LEU B N 1
ATOM 4319 C CA . LEU B 1 62 ? -34.313 -1.355 6.667 1.00 27.70 54 LEU B CA 1
ATOM 4320 C C . LEU B 1 62 ? -33.693 -0.333 5.715 1.00 31.40 54 LEU B C 1
ATOM 4321 O O . LEU B 1 62 ? -32.748 -0.663 4.986 1.00 33.16 54 LEU B O 1
ATOM 4337 N N . PRO B 1 63 ? -34.187 0.915 5.694 1.00 32.91 55 PRO B N 1
ATOM 4338 C CA . PRO B 1 63 ? -33.581 1.936 4.828 1.00 33.17 55 PRO B CA 1
ATOM 4339 C C . PRO B 1 63 ? -32.427 2.662 5.503 1.00 31.91 55 PRO B C 1
ATOM 4340 O O . PRO B 1 63 ? -32.340 3.892 5.433 1.00 33.04 55 PRO B O 1
ATOM 4351 N N . PHE B 1 64 ? -31.557 1.913 6.178 1.00 31.08 56 PHE B N 1
ATOM 4352 C CA . PHE B 1 64 ? -30.377 2.477 6.824 1.00 30.59 56 PHE B CA 1
ATOM 4353 C C . PHE B 1 64 ? -29.383 1.359 7.115 1.00 25.54 56 PHE B C 1
ATOM 4354 O O . PHE B 1 64 ? -29.715 0.174 7.053 1.00 26.47 56 PHE B O 1
ATOM 4371 N N . ALA B 1 65 ? -28.175 1.766 7.512 1.00 27.75 57 ALA B N 1
ATOM 4372 C CA . ALA B 1 65 ? -27.056 0.846 7.695 1.00 28.84 57 ALA B CA 1
ATOM 4373 C C . ALA B 1 65 ? -27.303 -0.157 8.821 1.00 25.42 57 ALA B C 1
ATOM 4374 O O . ALA B 1 65 ? -27.576 0.224 9.965 1.00 24.18 57 ALA B O 1
ATOM 4381 N N . TRP B 1 66 ? -27.174 -1.447 8.494 1.00 24.91 58 TRP B N 1
ATOM 4382 C CA . TRP B 1 66 ? -27.247 -2.478 9.520 1.00 27.49 58 TRP B CA 1
ATOM 4383 C C . TRP B 1 66 ? -26.236 -2.237 10.638 1.00 26.30 58 TRP B C 1
ATOM 4384 O O . TRP B 1 66 ? -26.505 -2.556 11.804 1.00 25.77 58 TRP B O 1
ATOM 4405 N N . ASP B 1 67 ? -25.080 -1.653 10.301 1.00 27.11 59 ASP B N 1
ATOM 4406 C CA . ASP B 1 67 ? -23.966 -1.558 11.240 1.00 23.71 59 ASP B CA 1
ATOM 4407 C C . ASP B 1 67 ? -24.324 -0.784 12.512 1.00 26.61 59 ASP B C 1
ATOM 4408 O O . ASP B 1 67 ? -23.702 -1.011 13.558 1.00 28.55 59 ASP B O 1
ATOM 4417 N N . ILE B 1 68 ? -25.291 0.141 12.467 1.00 22.65 60 ILE B N 1
ATOM 4418 C CA . ILE B 1 68 ? -25.574 0.862 13.708 1.00 24.00 60 ILE B CA 1
ATOM 4419 C C . ILE B 1 68 ? -26.337 -0.019 14.703 1.00 26.45 60 ILE B C 1
ATOM 4420 O O . ILE B 1 68 ? -26.394 0.305 15.897 1.00 28.52 60 ILE B O 1
ATOM 4436 N N . LEU B 1 69 ? -26.916 -1.135 14.238 1.00 28.85 61 LEU B N 1
ATOM 4437 C CA . LEU B 1 69 ? -27.625 -2.066 15.109 1.00 27.30 61 LEU B CA 1
ATOM 4438 C C . LEU B 1 69 ? -26.761 -3.227 15.597 1.00 24.83 61 LEU B C 1
ATOM 4439 O O . LEU B 1 69 ? -27.059 -3.821 16.643 1.00 26.89 61 LEU B O 1
ATOM 4455 N N . SER B 1 70 ? -25.727 -3.597 14.843 1.00 26.88 62 SER B N 1
ATOM 4456 C CA . SER B 1 70 ? -25.000 -4.824 15.156 1.00 26.47 62 SER B CA 1
ATOM 4457 C C . SER B 1 70 ? -24.388 -4.828 16.552 1.00 25.85 62 SER B C 1
ATOM 4458 O O . SER B 1 70 ? -24.397 -5.894 17.192 1.00 27.61 62 SER B O 1
ATOM 4466 N N . PRO B 1 71 ? -23.861 -3.723 17.090 1.00 25.38 63 PRO B N 1
ATOM 4467 C CA . PRO B 1 71 ? -23.281 -3.793 18.441 1.00 31.54 63 PRO B CA 1
ATOM 4468 C C . PRO B 1 71 ? -24.307 -3.882 19.562 1.00 27.72 63 PRO B C 1
ATOM 4469 O O . PRO B 1 71 ? -23.904 -3.883 20.730 1.00 29.34 63 PRO B O 1
ATOM 4480 N N . GLN B 1 72 ? -25.612 -3.952 19.265 1.00 29.48 64 GLN B N 1
ATOM 4481 C CA . GLN B 1 72 ? -26.624 -4.050 20.313 1.00 32.54 64 GLN B CA 1
ATOM 4482 C C . GLN B 1 72 ? -27.086 -5.482 20.578 1.00 36.01 64 GLN B C 1
ATOM 4483 O O . GLN B 1 72 ? -27.843 -5.709 21.532 1.00 35.37 64 GLN B O 1
ATOM 4497 N N . PHE B 1 73 ? -26.669 -6.450 19.766 1.00 35.05 65 PHE B N 1
ATOM 4498 C CA . PHE B 1 73 ? -27.132 -7.826 19.947 1.00 40.52 65 PHE B CA 1
ATOM 4499 C C . PHE B 1 73 ? -26.172 -8.613 20.820 1.00 50.47 65 PHE B C 1
ATOM 4500 O O . PHE B 1 73 ? -26.310 -9.826 20.970 1.00 57.79 65 PHE B O 1
ATOM 4555 N N . SER B 1 75 ? -23.770 -8.451 24.155 1.00 43.30 69 SER B N 1
ATOM 4556 C CA . SER B 1 75 ? -23.941 -9.770 24.758 1.00 38.97 69 SER B CA 1
ATOM 4557 C C . SER B 1 75 ? -22.730 -9.982 25.671 1.00 40.37 69 SER B C 1
ATOM 4558 O O . SER B 1 75 ? -21.876 -10.828 25.394 1.00 39.62 69 SER B O 1
ATOM 4565 N N . LYS B 1 76 ? -22.664 -9.192 26.751 1.00 37.94 70 LYS B N 1
ATOM 4566 C CA . LYS B 1 76 ? -21.450 -9.033 27.545 1.00 42.26 70 LYS B CA 1
ATOM 4567 C C . LYS B 1 76 ? -21.217 -10.161 28.543 1.00 44.05 70 LYS B C 1
ATOM 4568 O O . LYS B 1 76 ? -20.216 -10.124 29.268 1.00 42.22 70 LYS B O 1
ATOM 4587 N N . ALA B 1 77 ? -22.100 -11.157 28.610 1.00 42.59 71 ALA B N 1
ATOM 4588 C CA . ALA B 1 77 ? -21.756 -12.369 29.340 1.00 43.89 71 ALA B CA 1
ATOM 4589 C C . ALA B 1 77 ? -20.689 -13.181 28.615 1.00 43.01 71 ALA B C 1
ATOM 4590 O O . ALA B 1 77 ? -20.076 -14.061 29.229 1.00 43.16 71 ALA B O 1
ATOM 4597 N N . TYR B 1 78 ? -20.449 -12.903 27.334 1.00 39.48 72 TYR B N 1
ATOM 4598 C CA . TYR B 1 78 ? -19.480 -13.656 26.537 1.00 39.95 72 TYR B CA 1
ATOM 4599 C C . TYR B 1 78 ? -18.195 -12.847 26.352 1.00 41.06 72 TYR B C 1
ATOM 4600 O O . TYR B 1 78 ? -17.779 -12.523 25.234 1.00 45.27 72 TYR B O 1
ATOM 4618 N N . VAL B 1 79 ? -17.575 -12.495 27.473 1.00 41.80 73 VAL B N 1
ATOM 4619 C CA . VAL B 1 79 ? -16.299 -11.788 27.489 1.00 44.49 73 VAL B CA 1
ATOM 4620 C C . VAL B 1 79 ? -15.324 -12.617 28.318 1.00 43.69 73 VAL B C 1
ATOM 4621 O O . VAL B 1 79 ? -15.607 -12.942 29.477 1.00 43.61 73 VAL B O 1
ATOM 4634 N N . LYS B 1 80 ? -14.186 -12.970 27.726 1.00 46.20 74 LYS B N 1
ATOM 4635 C CA . LYS B 1 80 ? -13.177 -13.728 28.455 1.00 48.36 74 LYS B CA 1
ATOM 4636 C C . LYS B 1 80 ? -12.493 -12.822 29.471 1.00 49.17 74 LYS B C 1
ATOM 4637 O O . LYS B 1 80 ? -11.981 -11.756 29.118 1.00 49.37 74 LYS B O 1
ATOM 4656 N N . HIS B 1 81 ? -12.497 -13.237 30.742 1.00 47.98 75 HIS B N 1
ATOM 4657 C CA . HIS B 1 81 ? -11.888 -12.432 31.789 1.00 48.01 75 HIS B CA 1
ATOM 4658 C C . HIS B 1 81 ? -10.744 -13.172 32.469 1.00 50.55 75 HIS B C 1
ATOM 4659 O O . HIS B 1 81 ? -10.865 -14.369 32.753 1.00 51.16 75 HIS B O 1
ATOM 4673 N N . PRO B 1 82 ? -9.633 -12.490 32.754 1.00 51.75 76 PRO B N 1
ATOM 4674 C CA . PRO B 1 82 ? -8.616 -13.093 33.623 1.00 55.66 76 PRO B CA 1
ATOM 4675 C C . PRO B 1 82 ? -9.206 -13.379 34.993 1.00 55.31 76 PRO B C 1
ATOM 4676 O O . PRO B 1 82 ? -10.155 -12.722 35.430 1.00 53.55 76 PRO B O 1
ATOM 4687 N N . ALA B 1 83 ? -8.618 -14.359 35.681 1.00 59.05 77 ALA B N 1
ATOM 4688 C CA . ALA B 1 83 ? -9.168 -14.788 36.961 1.00 59.92 77 ALA B CA 1
ATOM 4689 C C . ALA B 1 83 ? -9.129 -13.678 38.003 1.00 61.17 77 ALA B C 1
ATOM 4690 O O . ALA B 1 83 ? -9.927 -13.688 38.946 1.00 61.37 77 ALA B O 1
ATOM 4697 N N . ASP B 1 84 ? -8.214 -12.721 37.865 1.00 62.55 78 ASP B N 1
ATOM 4698 C CA . ASP B 1 84 ? -8.041 -11.683 38.871 1.00 64.68 78 ASP B CA 1
ATOM 4699 C C . ASP B 1 84 ? -8.806 -10.408 38.536 1.00 63.37 78 ASP B C 1
ATOM 4700 O O . ASP B 1 84 ? -8.622 -9.391 39.210 1.00 64.38 78 ASP B O 1
ATOM 4709 N N . ILE B 1 85 ? -9.671 -10.445 37.529 1.00 57.49 79 ILE B N 1
ATOM 4710 C CA . ILE B 1 85 ? -10.575 -9.349 37.205 1.00 56.97 79 ILE B CA 1
ATOM 4711 C C . ILE B 1 85 ? -12.001 -9.848 37.434 1.00 56.01 79 ILE B C 1
ATOM 4712 O O . ILE B 1 85 ? -12.485 -10.700 36.674 1.00 56.00 79 ILE B O 1
ATOM 4728 N N . PRO B 1 86 ? -12.709 -9.353 38.451 1.00 54.63 80 PRO B N 1
ATOM 4729 C CA . PRO B 1 86 ? -14.101 -9.783 38.654 1.00 53.34 80 PRO B CA 1
ATOM 4730 C C . PRO B 1 86 ? -14.962 -9.688 37.401 1.00 50.52 80 PRO B C 1
ATOM 4731 O O . PRO B 1 86 ? -15.148 -8.603 36.841 1.00 49.40 80 PRO B O 1
ATOM 4742 N N . ASP B 1 87 ? -15.490 -10.830 36.952 1.00 48.80 81 ASP B N 1
ATOM 4743 C CA . ASP B 1 87 ? -16.413 -10.877 35.814 1.00 49.58 81 ASP B CA 1
ATOM 4744 C C . ASP B 1 87 ? -17.803 -10.486 36.321 1.00 47.03 81 ASP B C 1
ATOM 4745 O O . ASP B 1 87 ? -18.719 -11.300 36.447 1.00 45.75 81 ASP B O 1
ATOM 4754 N N . TYR B 1 88 ? -17.926 -9.193 36.633 1.00 46.25 82 TYR B N 1
ATOM 4755 C CA . TYR B 1 88 ? -19.120 -8.635 37.267 1.00 48.51 82 TYR B CA 1
ATOM 4756 C C . TYR B 1 88 ? -20.403 -9.017 36.541 1.00 46.33 82 TYR B C 1
ATOM 4757 O O . TYR B 1 88 ? -21.409 -9.342 37.182 1.00 48.45 82 TYR B O 1
ATOM 4775 N N . LEU B 1 89 ? -20.392 -9.009 35.209 1.00 43.82 83 LEU B N 1
ATOM 4776 C CA . LEU B 1 89 ? -21.632 -9.276 34.486 1.00 41.46 83 LEU B CA 1
ATOM 4777 C C . LEU B 1 89 ? -21.976 -10.764 34.467 1.00 43.32 83 LEU B C 1
ATOM 4778 O O . LEU B 1 89 ? -23.164 -11.110 34.471 1.00 44.65 83 LEU B O 1
ATOM 4794 N N . LYS B 1 90 ? -20.979 -11.657 34.493 1.00 46.56 84 LYS B N 1
ATOM 4795 C CA . LYS B 1 90 ? -21.282 -13.074 34.699 1.00 48.06 84 LYS B CA 1
ATOM 4796 C C . LYS B 1 90 ? -21.837 -13.321 36.102 1.00 51.08 84 LYS B C 1
ATOM 4797 O O . LYS B 1 90 ? -22.797 -14.083 36.276 1.00 51.17 84 LYS B O 1
ATOM 4816 N N . LEU B 1 91 ? -21.236 -12.694 37.115 1.00 48.51 85 LEU B N 1
ATOM 4817 C CA . LEU B 1 91 ? -21.698 -12.875 38.486 1.00 51.48 85 LEU B CA 1
ATOM 4818 C C . LEU B 1 91 ? -23.112 -12.348 38.705 1.00 52.33 85 LEU B C 1
ATOM 4819 O O . LEU B 1 91 ? -23.786 -12.797 39.639 1.00 54.82 85 LEU B O 1
ATOM 4835 N N . SER B 1 92 ? -23.583 -11.417 37.869 1.00 47.76 86 SER B N 1
ATOM 4836 C CA . SER B 1 92 ? -24.926 -10.873 38.054 1.00 48.50 86 SER B CA 1
ATOM 4837 C C . SER B 1 92 ? -26.010 -11.919 37.830 1.00 49.53 86 SER B C 1
ATOM 4838 O O . SER B 1 92 ? -27.155 -11.711 38.246 1.00 49.54 86 SER B O 1
ATOM 4846 N N . PHE B 1 93 ? -25.688 -13.026 37.179 1.00 51.52 87 PHE B N 1
ATOM 4847 C CA . PHE B 1 93 ? -26.706 -14.019 36.886 1.00 52.48 87 PHE B CA 1
ATOM 4848 C C . PHE B 1 93 ? -26.944 -14.897 38.105 1.00 59.03 87 PHE B C 1
ATOM 4849 O O . PHE B 1 93 ? -26.086 -15.010 38.985 1.00 58.83 87 PHE B O 1
ATOM 4866 N N . PRO B 1 94 ? -28.118 -15.523 38.199 1.00 60.95 88 PRO B N 1
ATOM 4867 C CA . PRO B 1 94 ? -29.196 -15.616 37.202 1.00 59.84 88 PRO B CA 1
ATOM 4868 C C . PRO B 1 94 ? -30.159 -14.430 37.062 1.00 58.49 88 PRO B C 1
ATOM 4869 O O . PRO B 1 94 ? -30.856 -14.357 36.049 1.00 58.65 88 PRO B O 1
ATOM 4880 N N . GLU B 1 95 ? -30.222 -13.533 38.045 1.00 59.11 89 GLU B N 1
ATOM 4881 C CA . GLU B 1 95 ? -31.047 -12.340 37.884 1.00 59.07 89 GLU B CA 1
ATOM 4882 C C . GLU B 1 95 ? -30.646 -11.581 36.625 1.00 53.99 89 GLU B C 1
ATOM 4883 O O . GLU B 1 95 ? -31.497 -11.204 35.809 1.00 51.90 89 GLU B O 1
ATOM 4895 N N . GLY B 1 96 ? -29.346 -11.381 36.432 1.00 48.42 90 GLY B N 1
ATOM 4896 C CA . GLY B 1 96 ? -28.868 -10.703 35.246 1.00 45.09 90 GLY B CA 1
ATOM 4897 C C . GLY B 1 96 ? -28.529 -9.249 35.482 1.00 44.99 90 GLY B C 1
ATOM 4898 O O . GLY B 1 96 ? -28.220 -8.850 36.614 1.00 44.56 90 GLY B O 1
ATOM 4902 N N . PHE B 1 97 ? -28.601 -8.450 34.420 1.00 41.64 91 PHE B N 1
ATOM 4903 C CA . PHE B 1 97 ? -28.183 -7.055 34.467 1.00 42.05 91 PHE B CA 1
ATOM 4904 C C . PHE B 1 97 ? -28.900 -6.285 33.363 1.00 40.18 91 PHE B C 1
ATOM 4905 O O . PHE B 1 97 ? -29.604 -6.862 32.527 1.00 40.63 91 PHE B O 1
ATOM 4922 N N . LYS B 1 98 ? -28.685 -4.968 33.359 1.00 41.04 92 LYS B N 1
ATOM 4923 C CA . LYS B 1 98 ? -29.281 -4.051 32.400 1.00 37.31 92 LYS B CA 1
ATOM 4924 C C . LYS B 1 98 ? -28.198 -3.095 31.917 1.00 36.50 92 LYS B C 1
ATOM 4925 O O . LYS B 1 98 ? -27.206 -2.864 32.614 1.00 36.43 92 LYS B O 1
ATOM 4944 N N . TRP B 1 99 ? -28.390 -2.515 30.729 1.00 34.89 93 TRP B N 1
ATOM 4945 C CA . TRP B 1 99 ? -27.458 -1.479 30.305 1.00 35.81 93 TRP B CA 1
ATOM 4946 C C . TRP B 1 99 ? -28.149 -0.386 29.499 1.00 34.11 93 TRP B C 1
ATOM 4947 O O . TRP B 1 99 ? -29.170 -0.614 28.841 1.00 34.02 93 TRP B O 1
ATOM 4968 N N . GLU B 1 100 ? -27.571 0.817 29.598 1.00 32.92 94 GLU B N 1
ATOM 4969 C CA . GLU B 1 100 ? -27.991 2.026 28.900 1.00 32.93 94 GLU B CA 1
ATOM 4970 C C . GLU B 1 100 ? -26.806 2.530 28.082 1.00 30.64 94 GLU B C 1
ATOM 4971 O O . GLU B 1 100 ? -25.703 2.676 28.621 1.00 34.20 94 GLU B O 1
ATOM 4983 N N . ARG B 1 101 ? -27.035 2.820 26.799 1.00 28.54 95 ARG B N 1
ATOM 4984 C CA . ARG B 1 101 ? -25.970 3.213 25.882 1.00 28.98 95 ARG B CA 1
ATOM 4985 C C . ARG B 1 101 ? -26.348 4.433 25.052 1.00 30.94 95 ARG B C 1
ATOM 4986 O O . ARG B 1 101 ? -27.478 4.540 24.566 1.00 29.87 95 ARG B O 1
ATOM 5007 N N . VAL B 1 102 ? -25.383 5.338 24.867 1.00 31.17 96 VAL B N 1
ATOM 5008 C CA . VAL B 1 102 ? -25.510 6.456 23.937 1.00 32.61 96 VAL B CA 1
ATOM 5009 C C . VAL B 1 102 ? -24.337 6.433 22.960 1.00 29.10 96 VAL B C 1
ATOM 5010 O O . VAL B 1 102 ? -23.175 6.426 23.382 1.00 32.65 96 VAL B O 1
ATOM 5023 N N . MET B 1 103 ? -24.645 6.462 21.658 1.00 27.49 97 MET B N 1
ATOM 5024 C CA . MET B 1 103 ? -23.644 6.577 20.601 1.00 29.70 97 MET B CA 1
ATOM 5025 C C . MET B 1 103 ? -23.806 7.930 19.907 1.00 30.54 97 MET B C 1
ATOM 5026 O O . MET B 1 103 ? -24.848 8.190 19.292 1.00 27.49 97 MET B O 1
ATOM 5040 N N . ASN B 1 104 ? -22.778 8.781 19.988 1.00 27.84 98 ASN B N 1
ATOM 5041 C CA . ASN B 1 104 ? -22.774 10.083 19.319 1.00 27.86 98 ASN B CA 1
ATOM 5042 C C . ASN B 1 104 ? -21.870 10.009 18.086 1.00 31.31 98 ASN B C 1
ATOM 5043 O O . ASN B 1 104 ? -20.641 9.990 18.214 1.00 29.67 98 ASN B O 1
ATOM 5054 N N . PHE B 1 105 ? -22.480 9.976 16.899 1.00 27.68 99 PHE B N 1
ATOM 5055 C CA . PHE B 1 105 ? -21.747 9.874 15.642 1.00 29.29 99 PHE B CA 1
ATOM 5056 C C . PHE B 1 105 ? -21.219 11.246 15.218 1.00 31.42 99 PHE B C 1
ATOM 5057 O O . PHE B 1 105 ? -21.736 12.295 15.618 1.00 33.61 99 PHE B O 1
ATOM 5074 N N . GLU B 1 106 ? -20.170 11.227 14.388 1.00 28.50 100 GLU B N 1
ATOM 5075 C CA . GLU B 1 106 ? -19.421 12.449 14.117 1.00 31.41 100 GLU B CA 1
ATOM 5076 C C . GLU B 1 106 ? -20.173 13.436 13.230 1.00 32.55 100 GLU B C 1
ATOM 5077 O O . GLU B 1 106 ? -19.776 14.604 13.164 1.00 32.47 100 GLU B O 1
ATOM 5089 N N . ASP B 1 107 ? -21.244 13.016 12.554 1.00 30.56 101 ASP B N 1
ATOM 5090 C CA . ASP B 1 107 ? -22.054 13.939 11.768 1.00 28.72 101 ASP B CA 1
ATOM 5091 C C . ASP B 1 107 ? -23.371 14.296 12.457 1.00 34.42 101 ASP B C 1
ATOM 5092 O O . ASP B 1 107 ? -24.290 14.804 11.801 1.00 34.66 101 ASP B O 1
ATOM 5101 N N . GLY B 1 108 ? -23.477 14.053 13.762 1.00 30.80 102 GLY B N 1
ATOM 5102 C CA . GLY B 1 108 ? -24.619 14.479 14.541 1.00 31.56 102 GLY B CA 1
ATOM 5103 C C . GLY B 1 108 ? -25.654 13.409 14.816 1.00 31.10 102 GLY B C 1
ATOM 5104 O O . GLY B 1 108 ? -26.557 13.642 15.631 1.00 31.58 102 GLY B O 1
ATOM 5108 N N . GLY B 1 109 ? -25.561 12.255 14.166 1.00 29.90 103 GLY B N 1
ATOM 5109 C CA . GLY B 1 109 ? -26.477 11.175 14.479 1.00 31.98 103 GLY B CA 1
ATOM 5110 C C . GLY B 1 109 ? -26.328 10.718 15.918 1.00 32.90 103 GLY B C 1
ATOM 5111 O O . GLY B 1 109 ? -25.240 10.747 16.494 1.00 28.99 103 GLY B O 1
ATOM 5115 N N . VAL B 1 110 ? -27.446 10.294 16.506 1.00 29.17 104 VAL B N 1
ATOM 5116 C CA . VAL B 1 110 ? -27.489 9.845 17.897 1.00 29.00 104 VAL B CA 1
ATOM 5117 C C . VAL B 1 110 ? -28.257 8.528 17.948 1.00 30.01 104 VAL B C 1
ATOM 5118 O O . VAL B 1 110 ? -29.403 8.458 17.487 1.00 28.41 104 VAL B O 1
ATOM 5131 N N . VAL B 1 111 ? -27.641 7.494 18.518 1.00 29.80 105 VAL B N 1
ATOM 5132 C CA . VAL B 1 111 ? -28.321 6.236 18.814 1.00 28.87 105 VAL B CA 1
ATOM 5133 C C . VAL B 1 111 ? -28.348 6.052 20.326 1.00 30.16 105 VAL B C 1
ATOM 5134 O O . VAL B 1 111 ? -27.302 6.129 20.985 1.00 28.87 105 VAL B O 1
ATOM 5147 N N . THR B 1 112 ? -29.546 5.817 20.873 1.00 28.64 106 THR B N 1
ATOM 5148 C CA . THR B 1 112 ? -29.736 5.452 22.273 1.00 30.88 106 THR B CA 1
ATOM 5149 C C . THR B 1 112 ? -30.278 4.028 22.370 1.00 30.99 106 THR B C 1
ATOM 5150 O O . THR B 1 112 ? -31.104 3.615 21.546 1.00 30.52 106 THR B O 1
ATOM 5161 N N . VAL B 1 113 ? -29.840 3.290 23.397 1.00 29.76 107 VAL B N 1
ATOM 5162 C CA . VAL B 1 113 ? -30.177 1.875 23.557 1.00 30.46 107 VAL B CA 1
ATOM 5163 C C . VAL B 1 113 ? -30.433 1.557 25.030 1.00 33.97 107 VAL B C 1
ATOM 5164 O O . VAL B 1 113 ? -29.654 1.963 25.898 1.00 30.13 107 VAL B O 1
ATOM 5177 N N . THR B 1 114 ? -31.504 0.807 25.309 1.00 33.68 108 THR B N 1
ATOM 5178 C CA . THR B 1 114 ? -31.707 0.172 26.610 1.00 31.35 108 THR B CA 1
ATOM 5179 C C . THR B 1 114 ? -31.819 -1.339 26.421 1.00 35.61 108 THR B C 1
ATOM 5180 O O . THR B 1 114 ? -32.385 -1.810 25.428 1.00 32.73 108 THR B O 1
ATOM 5191 N N . GLN B 1 115 ? -31.275 -2.101 27.370 1.00 34.14 109 GLN B N 1
ATOM 5192 C CA . GLN B 1 115 ? -31.248 -3.551 27.229 1.00 34.77 109 GLN B CA 1
ATOM 5193 C C . GLN B 1 115 ? -31.389 -4.225 28.584 1.00 34.50 109 GLN B C 1
ATOM 5194 O O . GLN B 1 115 ? -30.782 -3.799 29.571 1.00 35.53 109 GLN B O 1
ATOM 5208 N N . ASP B 1 116 ? -32.194 -5.284 28.615 1.00 35.55 110 ASP B N 1
ATOM 5209 C CA . ASP B 1 116 ? -32.334 -6.139 29.784 1.00 39.45 110 ASP B CA 1
ATOM 5210 C C . ASP B 1 116 ? -31.810 -7.530 29.457 1.00 35.85 110 ASP B C 1
ATOM 5211 O O . ASP B 1 116 ? -32.197 -8.116 28.441 1.00 35.63 110 ASP B O 1
ATOM 5220 N N . SER B 1 117 ? -30.961 -8.063 30.334 1.00 36.12 111 SER B N 1
ATOM 5221 C CA . SER B 1 117 ? -30.426 -9.413 30.212 1.00 36.78 111 SER B CA 1
ATOM 5222 C C . SER B 1 117 ? -30.850 -10.242 31.416 1.00 41.11 111 SER B C 1
ATOM 5223 O O . SER B 1 117 ? -30.708 -9.804 32.562 1.00 41.90 111 SER B O 1
ATOM 5231 N N . SER B 1 118 ? -31.366 -11.438 31.154 1.00 44.31 112 SER B N 1
ATOM 5232 C CA . SER B 1 118 ? -31.762 -12.363 32.203 1.00 47.41 112 SER B CA 1
ATOM 5233 C C . SER B 1 118 ? -31.441 -13.771 31.732 1.00 49.30 112 SER B C 1
ATOM 5234 O O . SER B 1 118 ? -31.068 -13.990 30.575 1.00 46.43 112 SER B O 1
ATOM 5242 N N . LEU B 1 119 ? -31.608 -14.733 32.636 1.00 51.87 113 LEU B N 1
ATOM 5243 C CA . LEU B 1 119 ? -31.352 -16.139 32.349 1.00 55.45 113 LEU B CA 1
ATOM 5244 C C . LEU B 1 119 ? -32.595 -16.934 32.712 1.00 58.48 113 LEU B C 1
ATOM 5245 O O . LEU B 1 119 ? -33.000 -16.956 33.878 1.00 59.64 113 LEU B O 1
ATOM 5261 N N . GLN B 1 120 ? -33.200 -17.578 31.716 1.00 59.56 114 GLN B N 1
ATOM 5262 C CA . GLN B 1 120 ? -34.424 -18.342 31.926 1.00 66.01 114 GLN B CA 1
ATOM 5263 C C . GLN B 1 120 ? -34.335 -19.668 31.187 1.00 68.70 114 GLN B C 1
ATOM 5264 O O . GLN B 1 120 ? -34.053 -19.700 29.985 1.00 67.84 114 GLN B O 1
ATOM 5278 N N . ASP B 1 121 ? -34.575 -20.758 31.917 1.00 65.92 115 ASP B N 1
ATOM 5279 C CA . ASP B 1 121 ? -34.606 -22.105 31.348 1.00 69.32 115 ASP B CA 1
ATOM 5280 C C . ASP B 1 121 ? -33.281 -22.461 30.676 1.00 66.13 115 ASP B C 1
ATOM 5281 O O . ASP B 1 121 ? -33.247 -23.139 29.646 1.00 67.47 115 ASP B O 1
ATOM 5290 N N . GLY B 1 122 ? -32.178 -21.999 31.261 1.00 55.52 116 GLY B N 1
ATOM 5291 C CA . GLY B 1 122 ? -30.859 -22.320 30.762 1.00 53.99 116 GLY B CA 1
ATOM 5292 C C . GLY B 1 122 ? -30.368 -21.483 29.601 1.00 51.09 116 GLY B C 1
ATOM 5293 O O . GLY B 1 122 ? -29.267 -21.752 29.100 1.00 52.02 116 GLY B O 1
ATOM 5297 N N . GLU B 1 123 ? -31.134 -20.480 29.159 1.00 54.61 117 GLU B N 1
ATOM 5298 C CA . GLU B 1 123 ? -30.754 -19.622 28.045 1.00 50.56 117 GLU B CA 1
ATOM 5299 C C . GLU B 1 123 ? -30.838 -18.155 28.445 1.00 47.42 117 GLU B C 1
ATOM 5300 O O . GLU B 1 123 ? -31.739 -17.761 29.192 1.00 49.00 117 GLU B O 1
ATOM 5312 N N . PHE B 1 124 ? -29.910 -17.345 27.933 1.00 43.10 118 PHE B N 1
ATOM 5313 C CA . PHE B 1 124 ? -30.004 -15.904 28.121 1.00 41.92 118 PHE B CA 1
ATOM 5314 C C . PHE B 1 124 ? -31.171 -15.345 27.313 1.00 43.25 118 PHE B C 1
ATOM 5315 O O . PHE B 1 124 ? -31.435 -15.774 26.186 1.00 43.31 118 PHE B O 1
ATOM 5332 N N . ILE B 1 125 ? -31.863 -14.375 27.896 1.00 39.21 119 ILE B N 1
ATOM 5333 C CA . ILE B 1 125 ? -32.952 -13.660 27.247 1.00 41.58 119 ILE B CA 1
ATOM 5334 C C . ILE B 1 125 ? -32.557 -12.193 27.181 1.00 36.14 119 ILE B C 1
ATOM 5335 O O . ILE B 1 125 ? -32.213 -11.604 28.211 1.00 36.97 119 ILE B O 1
ATOM 5351 N N . TYR B 1 126 ? -32.588 -11.613 25.975 1.00 33.08 120 TYR B N 1
ATOM 5352 C CA . TYR B 1 126 ? -32.211 -10.220 25.751 1.00 33.13 120 TYR B CA 1
ATOM 5353 C C . TYR B 1 126 ? -33.401 -9.445 25.186 1.00 34.71 120 TYR B C 1
ATOM 5354 O O . TYR B 1 126 ? -34.012 -9.881 24.204 1.00 34.77 120 TYR B O 1
ATOM 5372 N N . LYS B 1 127 ? -33.700 -8.282 25.770 1.00 34.88 121 LYS B N 1
ATOM 5373 C CA . LYS B 1 127 ? -34.740 -7.380 25.277 1.00 36.57 121 LYS B CA 1
ATOM 5374 C C . LYS B 1 127 ? -34.124 -6.010 25.047 1.00 33.92 121 LYS B C 1
ATOM 5375 O O . LYS B 1 127 ? -33.553 -5.429 25.976 1.00 34.70 121 LYS B O 1
ATOM 5394 N N . VAL B 1 128 ? -34.255 -5.487 23.826 1.00 32.50 122 VAL B N 1
ATOM 5395 C CA . VAL B 1 128 ? -33.569 -4.268 23.419 1.00 29.52 122 VAL B CA 1
ATOM 5396 C C . VAL B 1 128 ? -34.577 -3.270 22.858 1.00 33.02 122 VAL B C 1
ATOM 5397 O O . VAL B 1 128 ? -35.455 -3.636 22.070 1.00 31.26 122 VAL B O 1
ATOM 5410 N N . LYS B 1 129 ? -34.428 -2.003 23.242 1.00 33.58 123 LYS B N 1
ATOM 5411 C CA . LYS B 1 129 ? -35.133 -0.886 22.626 1.00 34.07 123 LYS B CA 1
ATOM 5412 C C . LYS B 1 129 ? -34.102 0.113 22.113 1.00 33.53 123 LYS B C 1
ATOM 5413 O O . LYS B 1 129 ? -33.143 0.443 22.816 1.00 29.39 123 LYS B O 1
ATOM 5432 N N . LEU B 1 130 ? -34.294 0.601 20.889 1.00 27.66 124 LEU B N 1
ATOM 5433 C CA . LEU B 1 130 ? -33.312 1.481 20.268 1.00 28.12 124 LEU B CA 1
ATOM 5434 C C . LEU B 1 130 ? -33.998 2.664 19.604 1.00 29.23 124 LEU B C 1
ATOM 5435 O O . LEU B 1 130 ? -35.037 2.505 18.958 1.00 28.11 124 LEU B O 1
ATOM 5451 N N . ARG B 1 131 ? -33.406 3.853 19.750 1.00 31.22 125 ARG B N 1
ATOM 5452 C CA . ARG B 1 131 ? -33.882 5.044 19.054 1.00 29.39 125 ARG B CA 1
ATOM 5453 C C . ARG B 1 131 ? -32.709 5.771 18.407 1.00 32.41 125 ARG B C 1
ATOM 5454 O O . ARG B 1 131 ? -31.796 6.238 19.101 1.00 28.76 125 ARG B O 1
ATOM 5475 N N . GLY B 1 132 ? -32.741 5.857 17.078 1.00 32.12 126 GLY B N 1
ATOM 5476 C CA . GLY B 1 132 ? -31.774 6.614 16.313 1.00 28.67 126 GLY B CA 1
ATOM 5477 C C . GLY B 1 132 ? -32.435 7.851 15.713 1.00 30.62 126 GLY B C 1
ATOM 5478 O O . GLY B 1 132 ? -33.531 7.770 15.154 1.00 29.81 126 GLY B O 1
ATOM 5482 N N . THR B 1 133 ? -31.748 8.983 15.859 1.00 28.45 127 THR B N 1
ATOM 5483 C CA . THR B 1 133 ? -32.267 10.279 15.453 1.00 30.52 127 THR B CA 1
ATOM 5484 C C . THR B 1 133 ? -31.149 11.112 14.843 1.00 31.16 127 THR B C 1
ATOM 5485 O O . THR B 1 133 ? -29.963 10.835 15.031 1.00 30.83 127 THR B O 1
ATOM 5496 N N . ASN B 1 134 ? -31.547 12.133 14.090 1.00 29.31 128 ASN B N 1
ATOM 5497 C CA . ASN B 1 134 ? -30.652 13.188 13.628 1.00 32.62 128 ASN B CA 1
ATOM 5498 C C . ASN B 1 134 ? -29.600 12.708 12.630 1.00 31.30 128 ASN B C 1
ATOM 5499 O O . ASN B 1 134 ? -28.555 13.348 12.486 1.00 31.06 128 ASN B O 1
ATOM 5510 N N . PHE B 1 135 ? -29.827 11.604 11.931 1.00 28.12 129 PHE B N 1
ATOM 5511 C CA . PHE B 1 135 ? -28.873 11.211 10.891 1.00 29.65 129 PHE B CA 1
ATOM 5512 C C . PHE B 1 135 ? -29.133 12.036 9.630 1.00 29.89 129 PHE B C 1
ATOM 5513 O O . PHE B 1 135 ? -30.280 12.117 9.180 1.00 30.70 129 PHE B O 1
ATOM 5530 N N . PRO B 1 136 ? -28.117 12.693 9.061 1.00 33.84 130 PRO B N 1
ATOM 5531 C CA . PRO B 1 136 ? -28.343 13.432 7.807 1.00 34.28 130 PRO B CA 1
ATOM 5532 C C . PRO B 1 136 ? -28.876 12.504 6.725 1.00 31.46 130 PRO B C 1
ATOM 5533 O O . PRO B 1 136 ? -28.459 11.350 6.614 1.00 29.18 130 PRO B O 1
ATOM 5544 N N . SER B 1 137 ? -29.810 13.013 5.921 1.00 34.42 131 SER B N 1
ATOM 5545 C CA . SER B 1 137 ? -30.434 12.156 4.917 1.00 37.24 131 SER B CA 1
ATOM 5546 C C . SER B 1 137 ? -29.441 11.683 3.858 1.00 37.02 131 SER B C 1
ATOM 5547 O O . SER B 1 137 ? -29.626 10.600 3.290 1.00 36.16 131 SER B O 1
ATOM 5555 N N . ASP B 1 138 ? -28.394 12.460 3.577 1.00 38.20 132 ASP B N 1
ATOM 5556 C CA . ASP B 1 138 ? -27.376 12.067 2.611 1.00 42.64 132 ASP B CA 1
ATOM 5557 C C . ASP B 1 138 ? -26.115 11.506 3.260 1.00 37.71 132 ASP B C 1
ATOM 5558 O O . ASP B 1 138 ? -25.100 11.343 2.572 1.00 38.09 132 ASP B O 1
ATOM 5567 N N . GLY B 1 139 ? -26.148 11.221 4.565 1.00 30.56 133 GLY B N 1
ATOM 5568 C CA . GLY B 1 139 ? -25.002 10.670 5.261 1.00 29.15 133 GLY B CA 1
ATOM 5569 C C . GLY B 1 139 ? -24.901 9.171 5.083 1.00 26.83 133 GLY B C 1
ATOM 5570 O O . GLY B 1 139 ? -25.793 8.509 4.529 1.00 26.29 133 GLY B O 1
ATOM 5574 N N . PRO B 1 140 ? -23.782 8.600 5.549 1.00 27.38 134 PRO B N 1
ATOM 5575 C CA . PRO B 1 140 ? -23.511 7.184 5.237 1.00 28.41 134 PRO B CA 1
ATOM 5576 C C . PRO B 1 140 ? -24.457 6.202 5.906 1.00 26.53 134 PRO B C 1
ATOM 5577 O O . PRO B 1 140 ? -24.621 5.086 5.395 1.00 26.21 134 PRO B O 1
ATOM 5588 N N . VAL B 1 141 ? -25.081 6.568 7.022 1.00 25.45 135 VAL B N 1
ATOM 5589 C CA . VAL B 1 141 ? -26.013 5.654 7.681 1.00 26.46 135 VAL B CA 1
ATOM 5590 C C . VAL B 1 141 ? -27.302 5.532 6.870 1.00 25.28 135 VAL B C 1
ATOM 5591 O O . VAL B 1 141 ? -27.708 4.429 6.492 1.00 24.94 135 VAL B O 1
ATOM 5604 N N . MET B 1 142 ? -27.956 6.660 6.567 1.00 28.36 136 MET B N 1
ATOM 5605 C CA . MET B 1 142 ? -29.194 6.588 5.789 1.00 26.85 136 MET B CA 1
ATOM 5606 C C . MET B 1 142 ? -28.958 6.187 4.330 1.00 30.80 136 MET B C 1
ATOM 5607 O O . MET B 1 142 ? -29.884 5.675 3.693 1.00 31.11 136 MET B O 1
ATOM 5621 N N . GLN B 1 143 ? -27.749 6.379 3.790 1.00 29.77 137 GLN B N 1
ATOM 5622 C CA . GLN B 1 143 ? -27.442 5.967 2.422 1.00 28.94 137 GLN B CA 1
ATOM 5623 C C . GLN B 1 143 ? -26.826 4.569 2.339 1.00 30.64 137 GLN B C 1
ATOM 5624 O O . GLN B 1 143 ? -26.479 4.122 1.237 1.00 29.95 137 GLN B O 1
ATOM 5638 N N . LYS B 1 144 ? -26.677 3.875 3.468 1.00 26.22 138 LYS B N 1
ATOM 5639 C CA . LYS B 1 144 ? -26.153 2.508 3.496 1.00 28.09 138 LYS B CA 1
ATOM 5640 C C . LYS B 1 144 ? -24.779 2.436 2.824 1.00 25.80 138 LYS B C 1
ATOM 5641 O O . LYS B 1 144 ? -24.537 1.627 1.924 1.00 28.17 138 LYS B O 1
ATOM 5660 N N . LYS B 1 145 ? -23.867 3.293 3.285 1.00 24.78 139 LYS B N 1
ATOM 5661 C CA A LYS B 1 145 ? -22.511 3.359 2.752 0.59 30.95 139 LYS B CA 1
ATOM 5662 C CA B LYS B 1 145 ? -22.511 3.355 2.750 0.41 31.03 139 LYS B CA 1
ATOM 5663 C C . LYS B 1 145 ? -21.464 2.959 3.788 1.00 28.88 139 LYS B C 1
ATOM 5664 O O . LYS B 1 145 ? -20.282 3.295 3.632 1.00 30.72 139 LYS B O 1
ATOM 5699 N N . THR B 1 146 ? -21.869 2.243 4.837 1.00 24.88 140 THR B N 1
ATOM 5700 C CA . THR B 1 146 ? -20.934 1.759 5.844 1.00 27.37 140 THR B CA 1
ATOM 5701 C C . THR B 1 146 ? -20.512 0.325 5.512 1.00 29.71 140 THR B C 1
ATOM 5702 O O . THR B 1 146 ? -21.178 -0.389 4.758 1.00 29.60 140 THR B O 1
ATOM 5713 N N . MET B 1 147 ? -19.389 -0.092 6.087 1.00 28.12 141 MET B N 1
ATOM 5714 C CA . MET B 1 147 ? -18.773 -1.356 5.696 1.00 30.98 141 MET B CA 1
ATOM 5715 C C . MET B 1 147 ? -18.100 -2.010 6.902 1.00 30.98 141 MET B C 1
ATOM 5716 O O . MET B 1 147 ? -16.964 -2.477 6.827 1.00 29.47 141 MET B O 1
ATOM 5730 N N . GLY B 1 148 ? -18.802 -2.050 8.035 1.00 27.06 142 GLY B N 1
ATOM 5731 C CA . GLY B 1 148 ? -18.366 -2.813 9.190 1.00 26.44 142 GLY B CA 1
ATOM 5732 C C . GLY B 1 148 ? -17.494 -2.020 10.153 1.00 26.45 142 GLY B C 1
ATOM 5733 O O . GLY B 1 148 ? -16.879 -1.012 9.804 1.00 26.76 142 GLY B O 1
ATOM 5737 N N . TRP B 1 149 ? -17.432 -2.516 11.396 1.00 26.86 143 TRP B N 1
ATOM 5738 C CA . TRP B 1 149 ? -16.676 -1.874 12.469 1.00 26.12 143 TRP B CA 1
ATOM 5739 C C . TRP B 1 149 ? -15.221 -2.336 12.463 1.00 30.70 143 TRP B C 1
ATOM 5740 O O . TRP B 1 149 ? -14.938 -3.525 12.296 1.00 29.98 143 TRP B O 1
ATOM 5761 N N . GLU B 1 150 ? -14.299 -1.394 12.655 1.00 28.15 144 GLU B N 1
ATOM 5762 C CA . GLU B 1 150 ? -12.938 -1.772 13.012 1.00 32.51 144 GLU B CA 1
ATOM 5763 C C . GLU B 1 150 ? -12.925 -2.337 14.435 1.00 34.26 144 GLU B C 1
ATOM 5764 O O . GLU B 1 150 ? -13.835 -2.085 15.232 1.00 29.88 144 GLU B O 1
ATOM 5776 N N . ALA B 1 151 ? -11.876 -3.106 14.754 1.00 30.46 145 ALA B N 1
ATOM 5777 C CA . ALA B 1 151 ? -11.690 -3.604 16.114 1.00 34.74 145 ALA B CA 1
ATOM 5778 C C . ALA B 1 151 ? -11.733 -2.441 17.101 1.00 28.58 145 ALA B C 1
ATOM 5779 O O . ALA B 1 151 ? -11.285 -1.332 16.798 1.00 34.72 145 ALA B O 1
ATOM 5786 N N . SER B 1 152 ? -12.277 -2.702 18.293 1.00 43.09 146 SER B N 1
ATOM 5787 C CA . SER B 1 152 ? -12.518 -1.666 19.290 1.00 40.58 146 SER B CA 1
ATOM 5788 C C . SER B 1 152 ? -11.815 -1.985 20.604 1.00 38.31 146 SER B C 1
ATOM 5789 O O . SER B 1 152 ? -11.582 -3.155 20.928 1.00 37.74 146 SER B O 1
ATOM 5797 N N . SER B 1 153 ? -11.514 -0.938 21.380 1.00 38.80 147 SER B N 1
ATOM 5798 C CA . SER B 1 153 ? -11.065 -1.074 22.766 1.00 37.54 147 SER B CA 1
ATOM 5799 C C . SER B 1 153 ? -12.017 -0.288 23.665 1.00 37.54 147 SER B C 1
ATOM 5800 O O . SER B 1 153 ? -12.044 0.949 23.613 1.00 40.44 147 SER B O 1
ATOM 5808 N N . GLU B 1 154 ? -12.799 -1.008 24.481 1.00 37.02 148 GLU B N 1
ATOM 5809 C CA . GLU B 1 154 ? -13.741 -0.384 25.410 1.00 39.77 148 GLU B CA 1
ATOM 5810 C C . GLU B 1 154 ? -13.055 -0.227 26.765 1.00 40.36 148 GLU B C 1
ATOM 5811 O O . GLU B 1 154 ? -12.650 -1.217 27.387 1.00 39.30 148 GLU B O 1
ATOM 5823 N N . ARG B 1 155 ? -12.904 1.017 27.208 1.00 39.34 149 ARG B N 1
ATOM 5824 C CA . ARG B 1 155 ? -12.313 1.316 28.507 1.00 41.17 149 ARG B CA 1
ATOM 5825 C C . ARG B 1 155 ? -13.370 1.156 29.596 1.00 42.25 149 ARG B C 1
ATOM 5826 O O . ARG B 1 155 ? -14.429 1.792 29.547 1.00 39.98 149 ARG B O 1
ATOM 5847 N N . MET B 1 156 ? -13.077 0.308 30.576 1.00 43.26 150 MET B N 1
ATOM 5848 C CA . MET B 1 156 ? -14.028 -0.088 31.606 1.00 42.13 150 MET B CA 1
ATOM 5849 C C . MET B 1 156 ? -13.577 0.441 32.959 1.00 42.28 150 MET B C 1
ATOM 5850 O O . MET B 1 156 ? -12.383 0.433 33.265 1.00 43.65 150 MET B O 1
ATOM 5864 N N . TYR B 1 157 ? -14.529 0.904 33.774 1.00 42.66 151 TYR B N 1
ATOM 5865 C CA . TYR B 1 157 ? -14.187 1.391 35.108 1.00 43.22 151 TYR B CA 1
ATOM 5866 C C . TYR B 1 157 ? -15.445 1.458 35.964 1.00 44.94 151 TYR B C 1
ATOM 5867 O O . TYR B 1 157 ? -16.532 1.714 35.436 1.00 43.47 151 TYR B O 1
ATOM 5885 N N . PRO B 1 158 ? -15.330 1.238 37.279 1.00 49.39 152 PRO B N 1
ATOM 5886 C CA . PRO B 1 158 ? -16.512 1.334 38.151 1.00 49.19 152 PRO B CA 1
ATOM 5887 C C . PRO B 1 158 ? -16.819 2.775 38.528 1.00 50.03 152 PRO B C 1
ATOM 5888 O O . PRO B 1 158 ? -15.917 3.591 38.725 1.00 54.37 152 PRO B O 1
ATOM 5899 N N . GLU B 1 159 ? -18.113 3.081 38.639 1.00 49.86 153 GLU B N 1
ATOM 5900 C CA . GLU B 1 159 ? -18.535 4.433 38.988 1.00 52.09 153 GLU B CA 1
ATOM 5901 C C . GLU B 1 159 ? -20.003 4.472 39.390 1.00 53.92 153 GLU B C 1
ATOM 5902 O O . GLU B 1 159 ? -20.855 3.886 38.715 1.00 51.51 153 GLU B O 1
ATOM 5914 N N . ASP B 1 160 ? -20.305 5.171 40.484 1.00 55.67 154 ASP B N 1
ATOM 5915 C CA . ASP B 1 160 ? -21.676 5.348 40.954 1.00 56.18 154 ASP B CA 1
ATOM 5916 C C . ASP B 1 160 ? -22.419 4.013 40.982 1.00 55.23 154 ASP B C 1
ATOM 5917 O O . ASP B 1 160 ? -23.504 3.856 40.418 1.00 55.53 154 ASP B O 1
ATOM 5926 N N . GLY B 1 161 ? -21.804 3.035 41.642 1.00 50.22 155 GLY B N 1
ATOM 5927 C CA . GLY B 1 161 ? -22.445 1.758 41.875 1.00 49.43 155 GLY B CA 1
ATOM 5928 C C . GLY B 1 161 ? -22.708 0.924 40.645 1.00 46.40 155 GLY B C 1
ATOM 5929 O O . GLY B 1 161 ? -23.535 0.009 40.700 1.00 47.63 155 GLY B O 1
ATOM 5933 N N . ALA B 1 162 ? -22.029 1.204 39.535 1.00 56.04 156 ALA B N 1
ATOM 5934 C CA . ALA B 1 162 ? -22.233 0.459 38.302 1.00 50.37 156 ALA B CA 1
ATOM 5935 C C . ALA B 1 162 ? -20.920 0.409 37.527 1.00 50.23 156 ALA B C 1
ATOM 5936 O O . ALA B 1 162 ? -19.921 1.018 37.918 1.00 53.15 156 ALA B O 1
ATOM 5943 N N . LEU B 1 163 ? -20.934 -0.322 36.415 1.00 48.10 157 LEU B N 1
ATOM 5944 C CA . LEU B 1 163 ? -19.761 -0.512 35.569 1.00 49.13 157 LEU B CA 1
ATOM 5945 C C . LEU B 1 163 ? -19.918 0.313 34.299 1.00 46.94 157 LEU B C 1
ATOM 5946 O O . LEU B 1 163 ? -20.928 0.191 33.600 1.00 44.86 157 LEU B O 1
ATOM 5962 N N . LYS B 1 164 ? -18.922 1.152 34.009 1.00 42.77 158 LYS B N 1
ATOM 5963 C CA . LYS B 1 164 ? -18.955 2.061 32.873 1.00 40.39 158 LYS B CA 1
ATOM 5964 C C . LYS B 1 164 ? -18.016 1.591 31.765 1.00 39.00 158 LYS B C 1
ATOM 5965 O O . LYS B 1 164 ? -16.958 1.017 32.038 1.00 40.81 158 LYS B O 1
ATOM 5984 N N . GLY B 1 165 ? -18.416 1.858 30.526 1.00 35.52 159 GLY B N 1
ATOM 5985 C CA . GLY B 1 165 ? -17.541 1.615 29.380 1.00 37.03 159 GLY B CA 1
ATOM 5986 C C . GLY B 1 165 ? -17.598 2.771 28.409 1.00 35.80 159 GLY B C 1
ATOM 5987 O O . GLY B 1 165 ? -18.648 3.374 28.184 1.00 35.38 159 GLY B O 1
ATOM 5991 N N . GLU B 1 166 ? -16.423 3.090 27.845 1.00 33.78 160 GLU B N 1
ATOM 5992 C CA . GLU B 1 166 ? -16.291 4.152 26.847 1.00 35.39 160 GLU B CA 1
ATOM 5993 C C . GLU B 1 166 ? -15.515 3.648 25.636 1.00 36.38 160 GLU B C 1
ATOM 5994 O O . GLU B 1 166 ? -14.465 3.013 25.794 1.00 37.02 160 GLU B O 1
ATOM 6006 N N . ILE B 1 167 ? -16.010 3.956 24.433 1.00 32.21 161 ILE B N 1
ATOM 6007 C CA . ILE B 1 167 ? -15.373 3.532 23.193 1.00 36.34 161 ILE B CA 1
ATOM 6008 C C . ILE B 1 167 ? -15.315 4.700 22.218 1.00 35.77 161 ILE B C 1
ATOM 6009 O O . ILE B 1 167 ? -16.285 5.454 22.079 1.00 32.59 161 ILE B O 1
ATOM 6025 N N . LYS B 1 168 ? -14.179 4.839 21.536 1.00 35.63 162 LYS B N 1
ATOM 6026 C CA . LYS B 1 168 ? -14.080 5.589 20.283 1.00 35.97 162 LYS B CA 1
ATOM 6027 C C . LYS B 1 168 ? -14.214 4.544 19.178 1.00 33.61 162 LYS B C 1
ATOM 6028 O O . LYS B 1 168 ? -13.234 3.908 18.786 1.00 31.89 162 LYS B O 1
ATOM 6047 N N . GLN B 1 169 ? -15.446 4.342 18.701 1.00 33.16 163 GLN B N 1
ATOM 6048 C CA . GLN B 1 169 ? -15.770 3.283 17.748 1.00 34.30 163 GLN B CA 1
ATOM 6049 C C . GLN B 1 169 ? -15.728 3.828 16.326 1.00 32.68 163 GLN B C 1
ATOM 6050 O O . GLN B 1 169 ? -16.121 4.970 16.074 1.00 31.65 163 GLN B O 1
ATOM 6064 N N A ARG B 1 170 ? -15.281 2.993 15.392 0.44 32.39 164 ARG B N 1
ATOM 6065 N N B ARG B 1 170 ? -15.232 3.007 15.396 0.56 32.40 164 ARG B N 1
ATOM 6066 C CA A ARG B 1 170 ? -14.965 3.471 14.052 0.44 31.88 164 ARG B CA 1
ATOM 6067 C CA B ARG B 1 170 ? -14.942 3.468 14.041 0.56 31.59 164 ARG B CA 1
ATOM 6068 C C A ARG B 1 170 ? -15.541 2.531 13.009 0.44 30.72 164 ARG B C 1
ATOM 6069 C C B ARG B 1 170 ? -15.559 2.526 13.021 0.56 30.53 164 ARG B C 1
ATOM 6070 O O A ARG B 1 170 ? -15.211 1.342 12.988 0.44 29.53 164 ARG B O 1
ATOM 6071 O O B ARG B 1 170 ? -15.268 1.324 13.020 0.56 28.92 164 ARG B O 1
ATOM 6112 N N . LEU B 1 171 ? -16.398 3.078 12.151 1.00 27.36 165 LEU B N 1
ATOM 6113 C CA . LEU B 1 171 ? -16.947 2.353 11.022 1.00 29.50 165 LEU B CA 1
ATOM 6114 C C . LEU B 1 171 ? -16.133 2.649 9.771 1.00 31.42 165 LEU B C 1
ATOM 6115 O O . LEU B 1 171 ? -15.725 3.792 9.540 1.00 28.11 165 LEU B O 1
ATOM 6131 N N . LYS B 1 172 ? -15.930 1.619 8.953 1.00 29.53 166 LYS B N 1
ATOM 6132 C CA . LYS B 1 172 ? -15.403 1.786 7.606 1.00 30.01 166 LYS B CA 1
ATOM 6133 C C . LYS B 1 172 ? -16.498 2.283 6.669 1.00 27.43 166 LYS B C 1
ATOM 6134 O O . LYS B 1 172 ? -17.683 1.983 6.853 1.00 25.13 166 LYS B O 1
ATOM 6153 N N . LEU B 1 173 ? -16.085 3.036 5.646 1.00 28.19 167 LEU B N 1
ATOM 6154 C CA . LEU B 1 173 ? -16.974 3.533 4.602 1.00 29.76 167 LEU B CA 1
ATOM 6155 C C . LEU B 1 173 ? -16.752 2.792 3.286 1.00 32.80 167 LEU B C 1
ATOM 6156 O O . LEU B 1 173 ? -15.614 2.527 2.890 1.00 29.45 167 LEU B O 1
ATOM 6172 N N . LYS B 1 174 ? -17.853 2.508 2.591 1.00 30.06 168 LYS B N 1
ATOM 6173 C C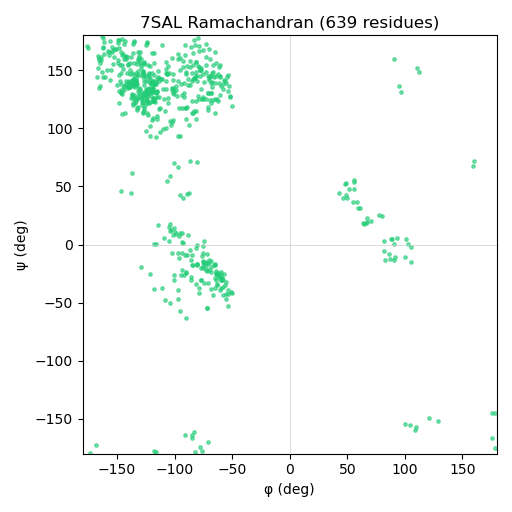A . LYS B 1 174 ? -17.800 1.701 1.375 1.00 35.93 168 LYS B CA 1
ATOM 6174 C C . LYS B 1 174 ? -16.802 2.228 0.344 1.00 40.46 168 LYS B C 1
ATOM 6175 O O . LYS B 1 174 ? -16.079 1.441 -0.279 1.00 41.75 168 LYS B O 1
ATOM 6194 N N . ASP B 1 175 ? -16.752 3.536 0.120 1.00 35.66 169 ASP B N 1
ATOM 6195 C CA . ASP B 1 175 ? -15.912 4.051 -0.959 1.00 42.03 169 ASP B CA 1
ATOM 6196 C C . ASP B 1 175 ? -14.574 4.607 -0.454 1.00 37.44 169 ASP B C 1
ATOM 6197 O O . ASP B 1 175 ? -13.862 5.269 -1.216 1.00 35.29 169 ASP B O 1
ATOM 6206 N N . GLY B 1 176 ? -14.197 4.307 0.781 1.00 31.63 170 GLY B N 1
ATOM 6207 C CA . GLY B 1 176 ? -12.968 4.778 1.388 1.00 30.49 170 GLY B CA 1
ATOM 6208 C C . GLY B 1 176 ? -13.249 5.762 2.514 1.00 29.08 170 GLY B C 1
ATOM 6209 O O . GLY B 1 176 ? -14.231 6.512 2.489 1.00 31.00 170 GLY B O 1
ATOM 6213 N N . GLY B 1 177 ? -12.378 5.757 3.516 1.00 27.79 171 GLY B N 1
ATOM 6214 C CA . GLY B 1 177 ? -12.546 6.594 4.689 1.00 28.06 171 GLY B CA 1
ATOM 6215 C C . GLY B 1 177 ? -13.197 5.842 5.831 1.00 25.97 171 GLY B C 1
ATOM 6216 O O . GLY B 1 177 ? -13.486 4.642 5.752 1.00 26.24 171 GLY B O 1
ATOM 6220 N N A HIS B 1 178 ? -13.421 6.579 6.921 0.52 30.79 172 HIS B N 1
ATOM 6221 N N B HIS B 1 178 ? -13.443 6.581 6.912 0.48 30.90 172 HIS B N 1
ATOM 6222 C CA A HIS B 1 178 ? -13.989 6.031 8.145 0.52 30.01 172 HIS B CA 1
ATOM 6223 C CA B HIS B 1 178 ? -14.013 6.026 8.130 0.48 30.07 172 HIS B CA 1
ATOM 6224 C C A HIS B 1 178 ? -14.994 7.028 8.719 0.52 31.16 172 HIS B C 1
ATOM 6225 C C B HIS B 1 178 ? -14.988 7.033 8.728 0.48 31.08 172 HIS B C 1
ATOM 6226 O O A HIS B 1 178 ? -15.051 8.191 8.311 0.52 30.26 172 HIS B O 1
ATOM 6227 O O B HIS B 1 178 ? -15.021 8.205 8.344 0.48 30.28 172 HIS B O 1
ATOM 6254 N N . TYR B 1 179 ? -15.765 6.564 9.704 1.00 27.32 173 TYR B N 1
ATOM 6255 C CA . TYR B 1 179 ? -16.874 7.331 10.284 1.00 28.88 173 TYR B CA 1
ATOM 6256 C C . TYR B 1 179 ? -17.011 6.898 11.736 1.00 29.36 173 TYR B C 1
ATOM 6257 O O . TYR B 1 179 ? -17.242 5.715 12.004 1.00 28.07 173 TYR B O 1
ATOM 6275 N N . ASP B 1 180 ? -16.860 7.851 12.663 1.00 27.57 174 ASP B N 1
ATOM 6276 C CA . ASP B 1 180 ? -16.639 7.560 14.075 1.00 31.82 174 ASP B CA 1
ATOM 6277 C C . ASP B 1 180 ? -17.869 7.828 14.940 1.00 28.45 174 ASP B C 1
ATOM 6278 O O . ASP B 1 180 ? -18.688 8.695 14.627 1.00 32.85 174 ASP B O 1
ATOM 6287 N N . ALA B 1 181 ? -17.953 7.109 16.072 1.00 33.37 175 ALA B N 1
ATOM 6288 C CA . ALA B 1 181 ? -18.906 7.396 17.138 1.00 33.85 175 ALA B CA 1
ATOM 6289 C C . ALA B 1 181 ? -18.216 7.367 18.498 1.00 35.72 175 ALA B C 1
ATOM 6290 O O . ALA B 1 181 ? -17.368 6.508 18.757 1.00 36.97 175 ALA B O 1
ATOM 6297 N N . GLU B 1 182 ? -18.581 8.316 19.361 1.00 30.57 176 GLU B N 1
ATOM 6298 C CA . GLU B 1 182 ? -18.221 8.274 20.775 1.00 36.79 176 GLU B CA 1
ATOM 6299 C C . GLU B 1 182 ? -19.317 7.515 21.516 1.00 34.66 176 GLU B C 1
ATOM 6300 O O . GLU B 1 182 ? -20.474 7.957 21.531 1.00 32.07 176 GLU B O 1
ATOM 6312 N N . VAL B 1 183 ? -18.959 6.395 22.142 1.00 33.99 177 VAL B N 1
ATOM 6313 C CA . VAL B 1 183 ? -19.928 5.506 22.771 1.00 34.65 177 VAL B CA 1
ATOM 6314 C C . VAL B 1 183 ? -19.678 5.456 24.271 1.00 35.86 177 VAL B C 1
ATOM 6315 O O . VAL B 1 183 ? -18.542 5.236 24.709 1.00 36.81 177 VAL B O 1
ATOM 6328 N N . LYS B 1 184 ? -20.746 5.634 25.052 1.00 35.20 178 LYS B N 1
ATOM 6329 C CA . LYS B 1 184 ? -20.695 5.514 26.502 1.00 39.04 178 LYS B CA 1
ATOM 6330 C C . LYS B 1 184 ? -21.834 4.623 26.968 1.00 35.23 178 LYS B C 1
ATOM 6331 O O . LYS B 1 184 ? -22.993 4.843 26.597 1.00 33.89 178 LYS B O 1
ATOM 6350 N N . THR B 1 185 ? -21.505 3.641 27.802 1.00 34.57 179 THR B N 1
ATOM 6351 C CA . THR B 1 185 ? -22.469 2.662 28.273 1.00 32.88 179 THR B CA 1
ATOM 6352 C C . THR B 1 185 ? -22.349 2.480 29.778 1.00 37.41 179 THR B C 1
ATOM 6353 O O . THR B 1 185 ? -21.245 2.499 30.331 1.00 37.69 179 THR B O 1
ATOM 6364 N N . THR B 1 186 ? -23.495 2.293 30.429 1.00 33.50 180 THR B N 1
ATOM 6365 C CA . THR B 1 186 ? -23.570 1.920 31.833 1.00 36.48 180 THR B CA 1
ATOM 6366 C C . THR B 1 186 ? -24.166 0.522 31.923 1.00 36.11 180 THR B C 1
ATOM 6367 O O . THR B 1 186 ? -25.236 0.267 31.358 1.00 33.56 180 THR B O 1
ATOM 6378 N N . TYR B 1 187 ? -23.470 -0.377 32.620 1.00 38.92 181 TYR B N 1
ATOM 6379 C CA . TYR B 1 187 ? -23.909 -1.752 32.830 1.00 39.99 181 TYR B CA 1
ATOM 6380 C C . TYR B 1 187 ? -24.097 -1.971 34.327 1.00 41.23 181 TYR B C 1
ATOM 6381 O O . TYR B 1 187 ? -23.161 -1.742 35.100 1.00 44.57 181 TYR B O 1
ATOM 6399 N N . LYS B 1 188 ? -25.281 -2.427 34.745 1.00 39.22 182 LYS B N 1
ATOM 6400 C CA . LYS B 1 188 ? -25.542 -2.588 36.174 1.00 43.13 182 LYS B CA 1
ATOM 6401 C C . LYS B 1 188 ? -26.271 -3.888 36.477 1.00 41.18 182 LYS B C 1
ATOM 6402 O O . LYS B 1 188 ? -27.344 -4.147 35.928 1.00 40.11 182 LYS B O 1
ATOM 6421 N N . ALA B 1 189 ? -25.696 -4.680 37.382 1.00 44.94 183 ALA B N 1
ATOM 6422 C CA . ALA B 1 189 ? -26.317 -5.918 37.829 1.00 44.56 183 ALA B CA 1
ATOM 6423 C C . ALA B 1 189 ? -27.593 -5.641 38.622 1.00 44.92 183 ALA B C 1
ATOM 6424 O O . ALA B 1 189 ? -27.711 -4.636 39.324 1.00 48.98 183 ALA B O 1
ATOM 6431 N N . LYS B 1 190 ? -28.554 -6.561 38.506 1.00 46.17 184 LYS B N 1
ATOM 6432 C CA . LYS B 1 190 ? -29.830 -6.401 39.196 1.00 47.69 184 LYS B CA 1
ATOM 6433 C C . LYS B 1 190 ? -29.697 -6.620 40.698 1.00 52.78 184 LYS B C 1
ATOM 6434 O O . LYS B 1 190 ? -30.566 -6.179 41.457 1.00 54.50 184 LYS B O 1
ATOM 6453 N N . LYS B 1 191 ? -28.635 -7.269 41.137 1.00 58.53 185 LYS B N 1
ATOM 6454 C CA . LYS B 1 191 ? -28.282 -7.412 42.541 1.00 63.40 185 LYS B CA 1
ATOM 6455 C C . LYS B 1 191 ? -26.850 -6.942 42.708 1.00 62.59 185 LYS B C 1
ATOM 6456 O O . LYS B 1 191 ? -26.057 -6.968 41.760 1.00 59.82 185 LYS B O 1
ATOM 6475 N N . PRO B 1 192 ? -26.471 -6.506 43.914 1.00 65.66 186 PRO B N 1
ATOM 6476 C CA . PRO B 1 192 ? -25.089 -6.041 44.127 1.00 64.94 186 PRO B CA 1
ATOM 6477 C C . PRO B 1 192 ? -24.119 -7.218 44.087 1.00 66.42 186 PRO B C 1
ATOM 6478 O O . PRO B 1 192 ? -24.174 -8.116 44.926 1.00 71.73 186 PRO B O 1
ATOM 6489 N N . VAL B 1 193 ? -23.233 -7.204 43.094 1.00 62.49 187 VAL B N 1
ATOM 6490 C CA . VAL B 1 193 ? -22.106 -8.126 43.043 1.00 64.05 187 VAL B CA 1
ATOM 6491 C C . VAL B 1 193 ? -20.831 -7.293 42.938 1.00 63.16 187 VAL B C 1
ATOM 6492 O O . VAL B 1 193 ? -20.871 -6.071 42.783 1.00 60.22 187 VAL B O 1
ATOM 6505 N N . GLN B 1 194 ? -19.691 -7.974 43.019 1.00 68.49 188 GLN B N 1
ATOM 6506 C CA . GLN B 1 194 ? -18.410 -7.286 43.107 1.00 68.80 188 GLN B CA 1
ATOM 6507 C C . GLN B 1 194 ? -18.058 -6.626 41.778 1.00 62.50 188 GLN B C 1
ATOM 6508 O O . GLN B 1 194 ? -17.894 -7.306 40.760 1.00 59.81 188 GLN B O 1
ATOM 6522 N N . LEU B 1 195 ? -17.936 -5.301 41.797 1.00 56.49 189 LEU B N 1
ATOM 6523 C CA . LEU B 1 195 ? -17.440 -4.567 40.647 1.00 53.94 189 LEU B CA 1
ATOM 6524 C C . LEU B 1 195 ? -15.936 -4.792 40.493 1.00 55.15 189 LEU B C 1
ATOM 6525 O O . LEU B 1 195 ? -15.243 -5.090 41.467 1.00 57.32 189 LEU B O 1
ATOM 6541 N N . PRO B 1 196 ? -15.407 -4.654 39.283 1.00 54.21 190 PRO B N 1
ATOM 6542 C CA . PRO B 1 196 ? -13.961 -4.780 39.086 1.00 54.11 190 PRO B CA 1
ATOM 6543 C C . PRO B 1 196 ? -13.270 -3.427 39.223 1.00 54.88 190 PRO B C 1
ATOM 6544 O O . PRO B 1 196 ? -13.908 -2.379 39.330 1.00 53.84 190 PRO B O 1
ATOM 6555 N N . GLY B 1 197 ? -11.943 -3.475 39.230 1.00 58.92 191 GLY B N 1
ATOM 6556 C CA . GLY B 1 197 ? -11.166 -2.285 38.975 1.00 59.56 191 GLY B CA 1
ATOM 6557 C C . GLY B 1 197 ? -11.283 -1.888 37.511 1.00 56.71 191 GLY B C 1
ATOM 6558 O O . GLY B 1 197 ? -12.089 -2.419 36.747 1.00 56.56 191 GLY B O 1
ATOM 6562 N N . ALA B 1 198 ? -10.449 -0.929 37.118 1.00 53.89 192 ALA B N 1
ATOM 6563 C CA . ALA B 1 198 ? -10.439 -0.458 35.739 1.00 52.01 192 ALA B CA 1
ATOM 6564 C C . ALA B 1 198 ? -9.638 -1.403 34.851 1.00 51.75 192 ALA B C 1
ATOM 6565 O O . ALA B 1 198 ? -8.589 -1.912 35.253 1.00 53.17 192 ALA B O 1
ATOM 6572 N N . TYR B 1 199 ? -10.132 -1.626 33.633 1.00 49.87 193 TYR B N 1
ATOM 6573 C CA . TYR B 1 199 ? -9.441 -2.464 32.657 1.00 51.29 193 TYR B CA 1
ATOM 6574 C C . TYR B 1 199 ? -10.024 -2.180 31.276 1.00 49.07 193 TYR B C 1
ATOM 6575 O O . TYR B 1 199 ? -10.929 -1.353 31.123 1.00 47.45 193 TYR B O 1
ATOM 6593 N N . ASN B 1 200 ? -9.488 -2.864 30.262 1.00 48.04 194 ASN B N 1
ATOM 6594 C CA . ASN B 1 200 ? -9.939 -2.700 28.886 1.00 47.15 194 ASN B CA 1
ATOM 6595 C C . ASN B 1 200 ? -10.424 -4.031 28.321 1.00 45.20 194 ASN B C 1
ATOM 6596 O O . ASN B 1 200 ? -9.985 -5.105 28.745 1.00 46.41 194 ASN B O 1
ATOM 6614 N N . VAL B 1 201 ? -11.332 -3.942 27.348 1.00 44.04 195 VAL B N 1
ATOM 6615 C CA . VAL B 1 201 ? -11.904 -5.092 26.658 1.00 41.15 195 VAL B CA 1
ATOM 6616 C C . VAL B 1 201 ? -11.700 -4.886 25.161 1.00 41.21 195 VAL B C 1
ATOM 6617 O O . VAL B 1 201 ? -12.187 -3.900 24.596 1.00 38.34 195 VAL B O 1
ATOM 6630 N N . ASN B 1 202 ? -10.979 -5.806 24.525 1.00 41.12 196 ASN B N 1
ATOM 6631 C CA . ASN B 1 202 ? -10.770 -5.764 23.084 1.00 40.91 196 ASN B CA 1
ATOM 6632 C C . ASN B 1 202 ? -11.845 -6.580 22.383 1.00 40.37 196 ASN B C 1
ATOM 6633 O O . ASN B 1 202 ? -12.047 -7.755 22.702 1.00 40.59 196 ASN B O 1
ATOM 6644 N N . ILE B 1 203 ? -12.513 -5.945 21.418 1.00 37.31 197 ILE B N 1
ATOM 6645 C CA . ILE B 1 203 ? -13.720 -6.452 20.780 1.00 35.68 197 ILE B CA 1
ATOM 6646 C C . ILE B 1 203 ? -13.538 -6.373 19.271 1.00 36.95 197 ILE B C 1
ATOM 6647 O O . ILE B 1 203 ? -12.997 -5.388 18.760 1.00 39.82 197 ILE B O 1
ATOM 6663 N N A LYS B 1 204 ? -14.003 -7.397 18.557 0.45 34.28 198 LYS B N 1
ATOM 6664 N N B LYS B 1 204 ? -13.979 -7.411 18.561 0.55 34.09 198 LYS B N 1
ATOM 6665 C CA A LYS B 1 204 ? -14.113 -7.334 17.102 0.45 34.79 198 LYS B CA 1
ATOM 6666 C CA B LYS B 1 204 ? -14.058 -7.377 17.102 0.55 34.85 198 LYS B CA 1
ATOM 6667 C C A LYS B 1 204 ? -15.414 -8.003 16.688 0.45 33.18 198 LYS B C 1
ATOM 6668 C C B LYS B 1 204 ? -15.372 -8.018 16.680 0.55 33.32 198 LYS B C 1
ATOM 6669 O O A LYS B 1 204 ? -15.619 -9.190 16.965 0.45 32.40 198 LYS B O 1
ATOM 6670 O O B LYS B 1 204 ? -15.637 -9.177 17.015 0.55 32.28 198 LYS B O 1
ATOM 6707 N N A LEU B 1 205 ? -16.284 -7.243 16.027 0.45 30.46 199 LEU B N 1
ATOM 6708 N N B LEU B 1 205 ? -16.182 -7.263 15.938 0.55 30.55 199 LEU B N 1
ATOM 6709 C CA A LEU B 1 205 ? -17.557 -7.736 15.520 0.45 29.88 199 LEU B CA 1
ATOM 6710 C CA B LEU B 1 205 ? -17.508 -7.679 15.492 0.55 30.11 199 LEU B CA 1
ATOM 6711 C C A LEU B 1 205 ? -17.516 -7.762 13.999 0.45 30.84 199 LEU B C 1
ATOM 6712 C C B LEU B 1 205 ? -17.520 -7.742 13.973 0.55 30.82 199 LEU B C 1
ATOM 6713 O O A LEU B 1 205 ? -17.170 -6.760 13.365 0.45 30.98 199 LEU B O 1
ATOM 6714 O O B LEU B 1 205 ? -17.229 -6.742 13.308 0.55 30.81 199 LEU B O 1
ATOM 6745 N N . ASP B 1 206 ? -17.878 -8.903 13.426 1.00 31.48 200 ASP B N 1
ATOM 6746 C CA . ASP B 1 206 ? -17.939 -9.098 11.982 1.00 33.64 200 ASP B CA 1
ATOM 6747 C C . ASP B 1 206 ? -19.359 -9.435 11.540 1.00 30.48 200 ASP B C 1
ATOM 6748 O O . ASP B 1 206 ? -20.074 -10.155 12.242 1.00 30.86 200 ASP B O 1
ATOM 6757 N N . ILE B 1 207 ? -19.757 -8.942 10.368 1.00 29.06 201 ILE B N 1
ATOM 6758 C CA . ILE B 1 207 ? -20.954 -9.432 9.688 1.00 33.18 201 ILE B CA 1
ATOM 6759 C C . ILE B 1 207 ? -20.509 -10.580 8.785 1.00 36.41 201 ILE B C 1
ATOM 6760 O O . ILE B 1 207 ? -19.836 -10.360 7.771 1.00 37.78 201 ILE B O 1
ATOM 6776 N N . THR B 1 208 ? -20.866 -11.815 9.163 1.00 28.38 202 THR B N 1
ATOM 6777 C CA . THR B 1 208 ? -20.322 -12.970 8.458 1.00 32.42 202 THR B CA 1
ATOM 6778 C C . THR B 1 208 ? -21.137 -13.330 7.216 1.00 38.29 202 THR B C 1
ATOM 6779 O O . THR B 1 208 ? -20.582 -13.893 6.263 1.00 36.10 202 THR B O 1
ATOM 6790 N N . SER B 1 209 ? -22.435 -13.031 7.201 1.00 35.11 203 SER B N 1
ATOM 6791 C CA . SER B 1 209 ? -23.249 -13.260 6.013 1.00 40.07 203 SER B CA 1
ATOM 6792 C C . SER B 1 209 ? -24.547 -12.476 6.150 1.00 34.55 203 SER B C 1
ATOM 6793 O O . SER B 1 209 ? -24.928 -12.065 7.248 1.00 33.26 203 SER B O 1
ATOM 6801 N N . HIS B 1 210 ? -25.217 -12.272 5.016 1.00 33.37 204 HIS B N 1
ATOM 6802 C CA . HIS B 1 210 ? -26.468 -11.525 4.980 1.00 34.97 204 HIS B CA 1
ATOM 6803 C C . HIS B 1 210 ? -27.126 -11.729 3.626 1.00 36.27 204 HIS B C 1
ATOM 6804 O O . HIS B 1 210 ? -26.429 -11.820 2.612 1.00 37.41 204 HIS B O 1
ATOM 6818 N N . ASN B 1 211 ? -28.459 -11.800 3.610 1.00 34.86 205 ASN B N 1
ATOM 6819 C CA . ASN B 1 211 ? -29.147 -11.798 2.326 1.00 37.73 205 ASN B CA 1
ATOM 6820 C C . ASN B 1 211 ? -29.090 -10.392 1.729 1.00 37.54 205 ASN B C 1
ATOM 6821 O O . ASN B 1 211 ? -28.629 -9.433 2.356 1.00 34.94 205 ASN B O 1
ATOM 6832 N N . GLU B 1 212 ? -29.552 -10.280 0.487 1.00 41.06 206 GLU B N 1
ATOM 6833 C CA . GLU B 1 212 ? -29.293 -9.068 -0.278 1.00 44.52 206 GLU B CA 1
ATOM 6834 C C . GLU B 1 212 ? -29.820 -7.825 0.430 1.00 41.46 206 GLU B C 1
ATOM 6835 O O . GLU B 1 212 ? -29.189 -6.763 0.376 1.00 40.32 206 GLU B O 1
ATOM 6847 N N . ASP B 1 213 ? -30.968 -7.926 1.099 1.00 38.74 207 ASP B N 1
ATOM 6848 C CA . ASP B 1 213 ? -31.612 -6.746 1.660 1.00 38.28 207 ASP B CA 1
ATOM 6849 C C . ASP B 1 213 ? -31.448 -6.628 3.174 1.00 35.35 207 ASP B C 1
ATOM 6850 O O . ASP B 1 213 ? -32.099 -5.774 3.789 1.00 33.14 207 ASP B O 1
ATOM 6859 N N . TYR B 1 214 ? -30.565 -7.435 3.776 1.00 32.17 208 TYR B N 1
ATOM 6860 C CA . TYR B 1 214 ? -30.258 -7.381 5.209 1.00 29.65 208 TYR B CA 1
ATOM 6861 C C . TYR B 1 214 ? -31.492 -7.613 6.091 1.00 30.68 208 TYR B C 1
ATOM 6862 O O . TYR B 1 214 ? -31.582 -7.093 7.208 1.00 27.30 208 TYR B O 1
ATOM 6880 N N . THR B 1 215 ? -32.442 -8.423 5.623 1.00 29.23 209 THR B N 1
ATOM 6881 C CA . THR B 1 215 ? -33.512 -8.885 6.501 1.00 29.90 209 THR B CA 1
ATOM 6882 C C . THR B 1 215 ? -33.161 -10.182 7.221 1.00 33.46 209 THR B C 1
ATOM 6883 O O . THR B 1 215 ? -33.907 -10.594 8.117 1.00 30.50 209 THR B O 1
ATOM 6894 N N . ILE B 1 216 ? -32.057 -10.834 6.846 1.00 34.78 210 ILE B N 1
ATOM 6895 C CA . ILE B 1 216 ? -31.487 -11.958 7.586 1.00 30.74 210 ILE B CA 1
ATOM 6896 C C . ILE B 1 216 ? -29.979 -11.745 7.641 1.00 31.85 210 ILE B C 1
ATOM 6897 O O . ILE B 1 216 ? -29.329 -11.663 6.593 1.00 33.84 210 ILE B O 1
ATOM 6913 N N . VAL B 1 217 ? -29.422 -11.677 8.848 1.00 34.03 211 VAL B N 1
ATOM 6914 C CA . VAL B 1 217 ? -28.035 -11.272 9.058 1.00 34.40 211 VAL B CA 1
ATOM 6915 C C . VAL B 1 217 ? -27.409 -12.177 10.113 1.00 36.97 211 VAL B C 1
ATOM 6916 O O . VAL B 1 217 ? -28.041 -12.492 11.126 1.00 36.44 211 VAL B O 1
ATOM 6929 N N . GLU B 1 218 ? -26.164 -12.603 9.873 1.00 32.85 212 GLU B N 1
ATOM 6930 C CA . GLU B 1 218 ? -25.396 -13.382 10.839 1.00 32.74 212 GLU B CA 1
ATOM 6931 C C . GLU B 1 218 ? -24.167 -12.590 11.266 1.00 29.13 212 GLU B C 1
ATOM 6932 O O . GLU B 1 218 ? -23.508 -11.958 10.434 1.00 31.74 212 GLU B O 1
ATOM 6944 N N . GLN B 1 219 ? -23.875 -12.622 12.570 1.00 32.09 213 GLN B N 1
ATOM 6945 C CA . GLN B 1 219 ? -22.772 -11.883 13.163 1.00 32.24 213 GLN B CA 1
ATOM 6946 C C . GLN B 1 219 ? -21.888 -12.824 13.972 1.00 35.06 213 GLN B C 1
ATOM 6947 O O . GLN B 1 219 ? -22.337 -13.878 14.430 1.00 35.05 213 GLN B O 1
ATOM 6961 N N . TYR B 1 220 ? -20.628 -12.429 14.145 1.00 33.72 214 TYR B N 1
ATOM 6962 C CA . TYR B 1 220 ? -19.685 -13.082 15.047 1.00 33.33 214 TYR B CA 1
ATOM 6963 C C . TYR B 1 220 ? -18.950 -12.010 15.836 1.00 33.07 214 TYR B C 1
ATOM 6964 O O . TYR B 1 220 ? -18.561 -10.982 15.274 1.00 33.35 214 TYR B O 1
ATOM 6982 N N . GLU B 1 221 ? -18.730 -12.252 17.127 1.00 33.11 215 GLU B N 1
ATOM 6983 C CA . GLU B 1 221 ? -17.977 -11.304 17.941 1.00 35.38 215 GLU B CA 1
ATOM 6984 C C . GLU B 1 221 ? -17.026 -12.023 18.885 1.00 36.66 215 GLU B C 1
ATOM 6985 O O . GLU B 1 221 ? -17.396 -13.024 19.503 1.00 36.47 215 GLU B O 1
ATOM 6997 N N . ARG B 1 222 ? -15.805 -11.494 19.004 1.00 40.00 216 ARG B N 1
ATOM 6998 C CA . ARG B 1 222 ? -14.814 -11.978 19.959 1.00 42.60 216 ARG B CA 1
ATOM 6999 C C . ARG B 1 222 ? -14.458 -10.847 20.913 1.00 42.29 216 ARG B C 1
ATOM 7000 O O . ARG B 1 222 ? -14.202 -9.721 20.475 1.00 40.63 216 ARG B O 1
ATOM 7021 N N . ALA B 1 223 ? -14.422 -11.141 22.212 1.00 38.70 217 ALA B N 1
ATOM 7022 C CA . ALA B 1 223 ? -14.143 -10.117 23.213 1.00 39.84 217 ALA B CA 1
ATOM 7023 C C . ALA B 1 223 ? -13.348 -10.704 24.366 1.00 41.80 217 ALA B C 1
ATOM 7024 O O . ALA B 1 223 ? -13.679 -11.782 24.867 1.00 44.40 217 ALA B O 1
ATOM 7031 N N . GLU B 1 224 ? -12.301 -9.991 24.783 1.00 42.43 218 GLU B N 1
ATOM 7032 C CA . GLU B 1 224 ? -11.421 -10.451 25.850 1.00 46.80 218 GLU B CA 1
ATOM 7033 C C . GLU B 1 224 ? -10.961 -9.265 26.681 1.00 45.56 218 GLU B C 1
ATOM 7034 O O . GLU B 1 224 ? -10.533 -8.247 26.131 1.00 43.21 218 GLU B O 1
ATOM 7046 N N . GLY B 1 225 ? -11.039 -9.407 28.000 1.00 47.78 219 GLY B N 1
ATOM 7047 C CA . GLY B 1 225 ? -10.569 -8.376 28.901 1.00 47.50 219 GLY B CA 1
ATOM 7048 C C . GLY B 1 225 ? -9.105 -8.547 29.272 1.00 51.27 219 GLY B C 1
ATOM 7049 O O . GLY B 1 225 ? -8.602 -9.661 29.388 1.00 55.53 219 GLY B O 1
ATOM 7053 N N . ARG B 1 226 ? -8.433 -7.409 29.465 1.00 56.09 220 ARG B N 1
ATOM 7054 C CA . ARG B 1 226 ? -7.023 -7.372 29.831 1.00 62.18 220 ARG B CA 1
ATOM 7055 C C . ARG B 1 226 ? -6.781 -6.184 30.752 1.00 60.58 220 ARG B C 1
ATOM 7056 O O . ARG B 1 226 ? -7.586 -5.253 30.815 1.00 53.91 220 ARG B O 1
ATOM 7077 N N . HIS B 1 227 ? -5.650 -6.209 31.450 1.00 59.57 221 HIS B N 1
ATOM 7078 C CA . HIS B 1 227 ? -5.302 -5.080 32.302 1.00 60.41 221 HIS B CA 1
ATOM 7079 C C . HIS B 1 227 ? -4.869 -3.886 31.460 1.00 62.32 221 HIS B C 1
ATOM 7080 O O . HIS B 1 227 ? -4.310 -4.033 30.370 1.00 61.06 221 HIS B O 1
ATOM 7094 N N . SER B 1 228 ? -5.148 -2.691 31.975 1.00 90.43 222 SER B N 1
ATOM 7095 C CA . SER B 1 228 ? -4.799 -1.463 31.281 1.00 92.99 222 SER B CA 1
ATOM 7096 C C . SER B 1 228 ? -3.339 -1.110 31.526 1.00 97.73 222 SER B C 1
ATOM 7097 O O . SER B 1 228 ? -2.780 -1.386 32.591 1.00 101.26 222 SER B O 1
ATOM 7105 N N . THR B 1 229 ? -2.727 -0.479 30.531 1.00 100.12 223 THR B N 1
ATOM 7106 C CA . THR B 1 229 ? -1.326 -0.088 30.614 1.00 104.44 223 THR B CA 1
ATOM 7107 C C . THR B 1 229 ? -1.175 1.333 31.147 1.00 102.25 223 THR B C 1
ATOM 7108 O O . THR B 1 229 ? -0.967 1.537 32.342 1.00 103.70 223 THR B O 1
ATOM 7119 N N . GLN C 2 22 ? -53.289 8.119 -18.683 1.00 66.49 1 GLN C N 1
ATOM 7120 C CA . GLN C 2 22 ? -52.198 9.129 -18.616 1.00 67.29 1 GLN C CA 1
ATOM 7121 C C . GLN C 2 22 ? -51.299 8.926 -17.400 1.00 63.14 1 GLN C C 1
ATOM 7122 O O . GLN C 2 22 ? -50.431 9.750 -17.117 1.00 63.65 1 GLN C O 1
ATOM 7136 N N . VAL C 2 23 ? -51.506 7.821 -16.688 1.00 57.17 2 VAL C N 1
ATOM 7137 C CA . VAL C 2 23 ? -50.681 7.443 -15.547 1.00 52.28 2 VAL C CA 1
ATOM 7138 C C . VAL C 2 23 ? -50.114 6.053 -15.802 1.00 50.14 2 VAL C C 1
ATOM 7139 O O . VAL C 2 23 ? -50.839 5.148 -16.230 1.00 49.94 2 VAL C O 1
ATOM 7152 N N . GLN C 2 24 ? -48.821 5.891 -15.550 1.00 47.97 3 GLN C N 1
ATOM 7153 C CA . GLN C 2 24 ? -48.158 4.598 -15.620 1.00 49.46 3 GLN C CA 1
ATOM 7154 C C . GLN C 2 24 ? -47.672 4.226 -14.227 1.00 45.38 3 GLN C C 1
ATOM 7155 O O . GLN C 2 24 ? -47.213 5.089 -13.473 1.00 46.52 3 GLN C O 1
ATOM 7169 N N . LEU C 2 25 ? -47.773 2.941 -13.893 1.00 42.42 4 LEU C N 1
ATOM 7170 C CA . LEU C 2 25 ? -47.402 2.430 -12.578 1.00 40.73 4 LEU C CA 1
ATOM 7171 C C . LEU C 2 25 ? -46.385 1.307 -12.733 1.00 39.89 4 LEU C C 1
ATOM 7172 O O . LEU C 2 25 ? -46.632 0.351 -13.478 1.00 40.29 4 LEU C O 1
ATOM 7188 N N . VAL C 2 26 ? -45.263 1.407 -12.012 1.00 43.58 5 VAL C N 1
ATOM 7189 C CA . VAL C 2 26 ? -44.161 0.443 -12.095 1.00 44.41 5 VAL C CA 1
ATOM 7190 C C . VAL C 2 26 ? -43.828 -0.037 -10.686 1.00 43.76 5 VAL C C 1
ATOM 7191 O O . VAL C 2 26 ? -43.322 0.740 -9.863 1.00 42.37 5 VAL C O 1
ATOM 7204 N N . GLU C 2 27 ? -44.074 -1.323 -10.421 1.00 44.42 6 GLU C N 1
ATOM 7205 C CA . GLU C 2 27 ? -43.890 -1.917 -9.105 1.00 41.18 6 GLU C CA 1
ATOM 7206 C C . GLU C 2 27 ? -42.497 -2.529 -8.973 1.00 43.14 6 GLU C C 1
ATOM 7207 O O . GLU C 2 27 ? -41.841 -2.876 -9.961 1.00 41.73 6 GLU C O 1
ATOM 7219 N N . SER C 2 28 ? -42.057 -2.684 -7.726 1.00 40.89 7 SER C N 1
ATOM 7220 C CA . SER C 2 28 ? -40.826 -3.407 -7.431 1.00 42.09 7 SER C CA 1
ATOM 7221 C C . SER C 2 28 ? -40.830 -3.801 -5.957 1.00 40.24 7 SER C C 1
ATOM 7222 O O . SER C 2 28 ? -41.764 -3.490 -5.213 1.00 36.60 7 SER C O 1
ATOM 7230 N N . GLY C 2 29 ? -39.783 -4.518 -5.545 1.00 38.86 8 GLY C N 1
ATOM 7231 C CA . GLY C 2 29 ? -39.597 -4.892 -4.161 1.00 41.67 8 GLY C CA 1
ATOM 7232 C C . GLY C 2 29 ? -40.140 -6.250 -3.759 1.00 42.98 8 GLY C C 1
ATOM 7233 O O . GLY C 2 29 ? -40.092 -6.585 -2.566 1.00 42.30 8 GLY C O 1
ATOM 7237 N N . GLY C 2 30 ? -40.640 -7.045 -4.703 1.00 42.19 9 GLY C N 1
ATOM 7238 C CA . GLY C 2 30 ? -41.200 -8.343 -4.400 1.00 42.37 9 GLY C CA 1
ATOM 7239 C C . GLY C 2 30 ? -40.146 -9.430 -4.335 1.00 44.37 9 GLY C C 1
ATOM 7240 O O . GLY C 2 30 ? -38.943 -9.176 -4.268 1.00 47.82 9 GLY C O 1
ATOM 7244 N N . GLY C 2 31 ? -40.621 -10.671 -4.349 1.00 46.90 10 GLY C N 1
ATOM 7245 C CA . GLY C 2 31 ? -39.718 -11.802 -4.384 1.00 46.93 10 GLY C CA 1
ATOM 7246 C C . GLY C 2 31 ? -39.985 -12.849 -3.325 1.00 46.80 10 GLY C C 1
ATOM 7247 O O . GLY C 2 31 ? -41.122 -13.025 -2.876 1.00 46.29 10 GLY C O 1
ATOM 7251 N N . LEU C 2 32 ? -38.934 -13.555 -2.926 1.00 54.82 11 LEU C N 1
ATOM 7252 C CA . LEU C 2 32 ? -39.043 -14.641 -1.967 1.00 56.63 11 LEU C CA 1
ATOM 7253 C C . LEU C 2 32 ? -38.755 -14.119 -0.565 1.00 51.91 11 LEU C C 1
ATOM 7254 O O . LEU C 2 32 ? -37.835 -13.321 -0.361 1.00 52.33 11 LEU C O 1
ATOM 7270 N N . VAL C 2 33 ? -39.548 -14.575 0.397 1.00 52.46 12 VAL C N 1
ATOM 7271 C CA . VAL C 2 33 ? -39.396 -14.183 1.792 1.00 49.94 12 VAL C CA 1
ATOM 7272 C C . VAL C 2 33 ? -39.818 -15.364 2.649 1.00 53.99 12 VAL C C 1
ATOM 7273 O O . VAL C 2 33 ? -40.773 -16.073 2.320 1.00 55.61 12 VAL C O 1
ATOM 7286 N N . GLN C 2 34 ? -39.099 -15.591 3.738 1.00 50.12 13 GLN C N 1
ATOM 7287 C CA A GLN C 2 34 ? -39.472 -16.656 4.653 0.63 53.23 13 GLN C CA 1
ATOM 7288 C CA B GLN C 2 34 ? -39.469 -16.656 4.654 0.37 53.20 13 GLN C CA 1
ATOM 7289 C C . GLN C 2 34 ? -40.630 -16.202 5.533 1.00 50.75 13 GLN C C 1
ATOM 7290 O O . GLN C 2 34 ? -40.757 -15.019 5.869 1.00 47.66 13 GLN C O 1
ATOM 7314 N N . ALA C 2 35 ? -41.488 -17.156 5.892 1.00 51.28 14 ALA C N 1
ATOM 7315 C CA . ALA C 2 35 ? -42.610 -16.857 6.770 1.00 52.30 14 ALA C CA 1
ATOM 7316 C C . ALA C 2 35 ? -42.109 -16.221 8.061 1.00 49.75 14 ALA C C 1
ATOM 7317 O O . ALA C 2 35 ? -41.088 -16.631 8.618 1.00 47.17 14 ALA C O 1
ATOM 7324 N N . GLY C 2 36 ? -42.831 -15.212 8.539 1.00 51.99 15 GLY C N 1
ATOM 7325 C CA . GLY C 2 36 ? -42.448 -14.487 9.722 1.00 49.32 15 GLY C CA 1
ATOM 7326 C C . GLY C 2 36 ? -41.562 -13.282 9.475 1.00 45.16 15 GLY C C 1
ATOM 7327 O O . GLY C 2 36 ? -41.392 -12.462 10.381 1.00 42.49 15 GLY C O 1
ATOM 7331 N N . GLY C 2 37 ? -41.000 -13.152 8.279 1.00 40.52 16 GLY C N 1
ATOM 7332 C CA . GLY C 2 37 ? -40.181 -12.015 7.918 1.00 39.24 16 GLY C CA 1
ATOM 7333 C C . GLY C 2 37 ? -40.997 -10.838 7.426 1.00 38.07 16 GLY C C 1
ATOM 7334 O O . GLY C 2 37 ? -42.214 -10.763 7.622 1.00 35.54 16 GLY C O 1
ATOM 7338 N N . SER C 2 38 ? -40.307 -9.902 6.769 1.00 35.68 17 SER C N 1
ATOM 7339 C CA . SER C 2 38 ? -40.957 -8.704 6.253 1.00 33.40 17 SER C CA 1
ATOM 7340 C C . SER C 2 38 ? -40.283 -8.248 4.965 1.00 32.73 17 SER C C 1
ATOM 7341 O O . SER C 2 38 ? -39.112 -8.538 4.715 1.00 37.37 17 SER C O 1
ATOM 7349 N N . LEU C 2 39 ? -41.062 -7.548 4.140 1.00 34.43 18 LEU C N 1
ATOM 7350 C CA . LEU C 2 39 ? -40.605 -6.947 2.892 1.00 29.06 18 LEU C CA 1
ATOM 7351 C C . LEU C 2 39 ? -41.445 -5.695 2.661 1.00 28.14 18 LEU C C 1
ATOM 7352 O O . LEU C 2 39 ? -42.382 -5.411 3.415 1.00 30.45 18 LEU C O 1
ATOM 7368 N N . ARG C 2 40 ? -41.126 -4.941 1.610 1.00 28.91 19 ARG C N 1
ATOM 7369 C CA . ARG C 2 40 ? -41.866 -3.710 1.335 1.00 28.95 19 ARG C CA 1
ATOM 7370 C C . ARG C 2 40 ? -41.949 -3.517 -0.173 1.00 33.00 19 ARG C C 1
ATOM 7371 O O . ARG C 2 40 ? -40.929 -3.289 -0.834 1.00 28.87 19 ARG C O 1
ATOM 7392 N N . LEU C 2 41 ? -43.159 -3.630 -0.715 1.00 29.47 20 LEU C N 1
ATOM 7393 C CA . LEU C 2 41 ? -43.382 -3.348 -2.124 1.00 29.89 20 LEU C CA 1
ATOM 7394 C C . LEU C 2 41 ? -43.420 -1.840 -2.335 1.00 29.19 20 LEU C C 1
ATOM 7395 O O . LEU C 2 41 ? -43.761 -1.074 -1.427 1.00 29.90 20 LEU C O 1
ATOM 7411 N N . SER C 2 42 ? -43.047 -1.408 -3.538 1.00 31.67 21 SER C N 1
ATOM 7412 C CA . SER C 2 42 ? -43.119 0.005 -3.884 1.00 31.37 21 SER C CA 1
ATOM 7413 C C . SER C 2 42 ? -43.596 0.146 -5.319 1.00 32.84 21 SER C C 1
ATOM 7414 O O . SER C 2 42 ? -43.418 -0.753 -6.144 1.00 33.86 21 SER C O 1
ATOM 7422 N N . CYS C 2 43 ? -44.182 1.303 -5.618 1.00 34.05 22 CYS C N 1
ATOM 7423 C CA . CYS C 2 43 ? -44.650 1.580 -6.967 1.00 35.09 22 CYS C CA 1
ATOM 7424 C C . CYS C 2 43 ? -44.479 3.056 -7.286 1.00 36.43 22 CYS C C 1
ATOM 7425 O O . CYS C 2 43 ? -44.925 3.912 -6.520 1.00 37.32 22 CYS C O 1
ATOM 7433 N N . VAL C 2 44 ? -43.861 3.345 -8.431 1.00 41.58 23 VAL C N 1
ATOM 7434 C CA . VAL C 2 44 ? -43.662 4.712 -8.901 1.00 43.29 23 VAL C CA 1
ATOM 7435 C C . VAL C 2 44 ? -44.755 5.059 -9.903 1.00 41.05 23 VAL C C 1
ATOM 7436 O O . VAL C 2 44 ? -44.974 4.323 -10.873 1.00 41.82 23 VAL C O 1
ATOM 7449 N N . ALA C 2 45 ? -45.433 6.184 -9.680 1.00 38.99 24 ALA C N 1
ATOM 7450 C CA . ALA C 2 45 ? -46.417 6.703 -10.624 1.00 38.95 24 ALA C CA 1
ATOM 7451 C C . ALA C 2 45 ? -45.784 7.792 -11.483 1.00 45.41 24 ALA C C 1
ATOM 7452 O O . ALA C 2 45 ? -45.097 8.680 -10.966 1.00 47.66 24 ALA C O 1
ATOM 7459 N N . SER C 2 46 ? -46.006 7.717 -12.793 1.00 47.28 25 SER C N 1
ATOM 7460 C CA . SER C 2 46 ? -45.521 8.723 -13.724 1.00 54.18 25 SER C CA 1
ATOM 7461 C C . SER C 2 46 ? -46.658 9.127 -14.651 1.00 54.88 25 SER C C 1
ATOM 7462 O O . SER C 2 46 ? -47.640 8.399 -14.817 1.00 54.20 25 SER C O 1
ATOM 7470 N N . GLY C 2 47 ? -46.523 10.308 -15.234 1.00 59.67 26 GLY C N 1
ATOM 7471 C CA . GLY C 2 47 ? -47.546 10.881 -16.075 1.00 61.47 26 GLY C CA 1
ATOM 7472 C C . GLY C 2 47 ? -48.231 12.066 -15.423 1.00 63.58 26 GLY C C 1
ATOM 7473 O O . GLY C 2 47 ? -47.693 12.727 -14.530 1.00 65.49 26 GLY C O 1
ATOM 7477 N N . SER C 2 48 ? -49.452 12.330 -15.883 1.00 62.57 27 SER C N 1
ATOM 7478 C CA . SER C 2 48 ? -50.251 13.470 -15.439 1.00 62.79 27 SER C CA 1
ATOM 7479 C C . SER C 2 48 ? -51.367 12.925 -14.553 1.00 56.14 27 SER C C 1
ATOM 7480 O O . SER C 2 48 ? -52.381 12.430 -15.050 1.00 53.98 27 SER C O 1
ATOM 7488 N N . ALA C 2 49 ? -51.182 13.023 -13.249 1.00 51.68 28 ALA C N 1
ATOM 7489 C CA . ALA C 2 49 ? -52.131 12.405 -12.326 1.00 47.74 28 ALA C CA 1
ATOM 7490 C C . ALA C 2 49 ? -53.349 13.304 -12.128 1.00 45.13 28 ALA C C 1
ATOM 7491 O O . ALA C 2 49 ? -53.216 14.531 -12.105 1.00 47.79 28 ALA C O 1
ATOM 7498 N N . PRO C 2 50 ? -54.535 12.726 -11.959 1.00 42.85 29 PRO C N 1
ATOM 7499 C CA . PRO C 2 50 ? -55.710 13.537 -11.622 1.00 43.34 29 PRO C CA 1
ATOM 7500 C C . PRO C 2 50 ? -55.553 14.171 -10.248 1.00 40.24 29 PRO C C 1
ATOM 7501 O O . PRO C 2 50 ? -54.707 13.786 -9.440 1.00 38.59 29 PRO C O 1
ATOM 7512 N N . SER C 2 51 ? -56.403 15.153 -9.979 1.00 39.74 30 SER C N 1
ATOM 7513 C CA . SER C 2 51 ? -56.473 15.705 -8.633 1.00 39.44 30 SER C CA 1
ATOM 7514 C C . SER C 2 51 ? -57.019 14.647 -7.677 1.00 34.65 30 SER C C 1
ATOM 7515 O O . SER C 2 51 ? -57.723 13.720 -8.082 1.00 32.70 30 SER C O 1
ATOM 7523 N N . PHE C 2 52 ? -56.663 14.769 -6.398 1.00 32.03 31 PHE C N 1
ATOM 7524 C CA . PHE C 2 52 ? -57.116 13.820 -5.377 1.00 31.34 31 PHE C CA 1
ATOM 7525 C C . PHE C 2 52 ? -56.747 12.384 -5.764 1.00 32.85 31 PHE C C 1
ATOM 7526 O O . PHE C 2 52 ? -57.556 11.457 -5.687 1.00 31.03 31 PHE C O 1
ATOM 7543 N N . PHE C 2 53 ? -55.484 12.220 -6.158 1.00 34.19 32 PHE C N 1
ATOM 7544 C CA . PHE C 2 53 ? -54.922 10.936 -6.571 1.00 34.99 32 PHE C CA 1
ATOM 7545 C C . PHE C 2 53 ? -54.937 9.936 -5.422 1.00 33.01 32 PHE C C 1
ATOM 7546 O O . PHE C 2 53 ? -54.416 10.209 -4.340 1.00 35.86 32 PHE C O 1
ATOM 7563 N N . ALA C 2 54 ? -55.538 8.772 -5.666 1.00 30.11 33 ALA C N 1
ATOM 7564 C CA . ALA C 2 54 ? -55.622 7.682 -4.702 1.00 26.49 33 ALA C CA 1
ATOM 7565 C C . ALA C 2 54 ? -54.888 6.468 -5.255 1.00 30.61 33 ALA C C 1
ATOM 7566 O O . ALA C 2 54 ? -54.879 6.231 -6.467 1.00 32.12 33 ALA C O 1
ATOM 7573 N N . MET C 2 55 ? -54.267 5.700 -4.363 1.00 30.14 34 MET C N 1
ATOM 7574 C CA . MET C 2 55 ? -53.497 4.526 -4.754 1.00 33.57 34 MET C CA 1
ATOM 7575 C C . MET C 2 55 ? -53.886 3.353 -3.867 1.00 31.25 34 MET C C 1
ATOM 7576 O O . MET C 2 55 ? -54.380 3.537 -2.750 1.00 30.02 34 MET C O 1
ATOM 7590 N N . ALA C 2 56 ? -53.684 2.146 -4.386 1.00 28.52 35 ALA C N 1
ATOM 7591 C CA . ALA C 2 56 ? -54.108 0.947 -3.682 1.00 29.99 35 ALA C CA 1
ATOM 7592 C C . ALA C 2 56 ? -53.227 -0.222 -4.082 1.00 32.04 35 ALA C C 1
ATOM 7593 O O . ALA C 2 56 ? -52.557 -0.199 -5.120 1.00 33.44 35 ALA C O 1
ATOM 7600 N N . TRP C 2 57 ? -53.252 -1.257 -3.247 1.00 29.67 36 TRP C N 1
ATOM 7601 C CA . TRP C 2 57 ? -52.616 -2.531 -3.547 1.00 30.79 36 TRP C CA 1
ATOM 7602 C C . TRP C 2 57 ? -53.675 -3.624 -3.524 1.00 31.28 36 TRP C C 1
ATOM 7603 O O . TRP C 2 57 ? -54.4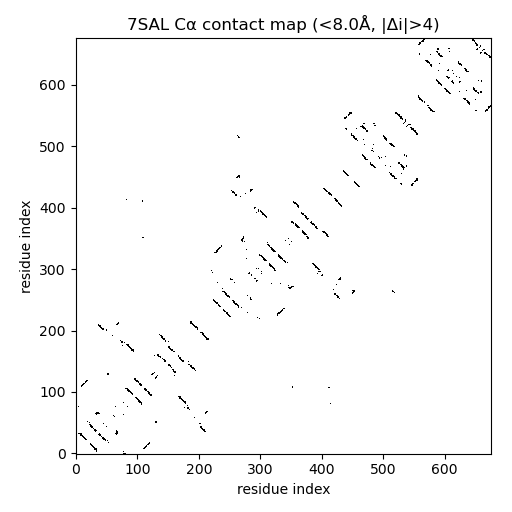86 -3.693 -2.592 1.00 30.57 36 TRP C O 1
ATOM 7624 N N . TYR C 2 58 ? -53.678 -4.445 -4.571 1.00 31.70 37 TYR C N 1
ATOM 7625 C CA . TYR C 2 58 ? -54.525 -5.615 -4.726 1.00 37.55 37 TYR C CA 1
ATOM 7626 C C . TYR C 2 58 ? -53.621 -6.837 -4.813 1.00 35.95 37 TYR C C 1
ATOM 7627 O O . TYR C 2 58 ? -52.420 -6.730 -5.072 1.00 35.96 37 TYR C O 1
ATOM 7645 N N . ARG C 2 59 ? -54.206 -8.016 -4.641 1.00 37.14 38 ARG C N 1
ATOM 7646 C CA . ARG C 2 59 ? -53.445 -9.234 -4.865 1.00 40.51 38 ARG C CA 1
ATOM 7647 C C . ARG C 2 59 ? -54.383 -10.318 -5.361 1.00 46.39 38 ARG C C 1
ATOM 7648 O O . ARG C 2 59 ? -55.593 -10.288 -5.113 1.00 45.53 38 ARG C O 1
ATOM 7669 N N . GLN C 2 60 ? -53.795 -11.285 -6.069 1.00 46.64 39 GLN C N 1
ATOM 7670 C CA . GLN C 2 60 ? -54.508 -12.444 -6.587 1.00 52.50 39 GLN C CA 1
ATOM 7671 C C . GLN C 2 60 ? -53.569 -13.642 -6.570 1.00 53.44 39 GLN C C 1
ATOM 7672 O O . GLN C 2 60 ? -52.437 -13.550 -7.054 1.00 52.70 39 GLN C O 1
ATOM 7686 N N . SER C 2 61 ? -54.047 -14.753 -6.028 1.00 61.80 40 SER C N 1
ATOM 7687 C CA . SER C 2 61 ? -53.309 -15.996 -5.885 1.00 63.79 40 SER C CA 1
ATOM 7688 C C . SER C 2 61 ? -53.872 -17.068 -6.812 1.00 67.29 40 SER C C 1
ATOM 7689 O O . SER C 2 61 ? -54.920 -16.876 -7.442 1.00 67.88 40 SER C O 1
ATOM 7697 N N . PRO C 2 62 ? -53.206 -18.218 -6.919 1.00 86.19 41 PRO C N 1
ATOM 7698 C CA . PRO C 2 62 ? -53.618 -19.221 -7.912 1.00 90.38 41 PRO C CA 1
ATOM 7699 C C . PRO C 2 62 ? -55.097 -19.567 -7.841 1.00 91.54 41 PRO C C 1
ATOM 7700 O O . PRO C 2 62 ? -55.626 -19.913 -6.782 1.00 92.05 41 PRO C O 1
ATOM 7711 N N . GLY C 2 63 ? -55.761 -19.483 -8.992 1.00 78.27 42 GLY C N 1
ATOM 7712 C CA . GLY C 2 63 ? -57.131 -19.942 -9.112 1.00 81.24 42 GLY C CA 1
ATOM 7713 C C . GLY C 2 63 ? -58.129 -19.179 -8.280 1.00 79.29 42 GLY C C 1
ATOM 7714 O O . 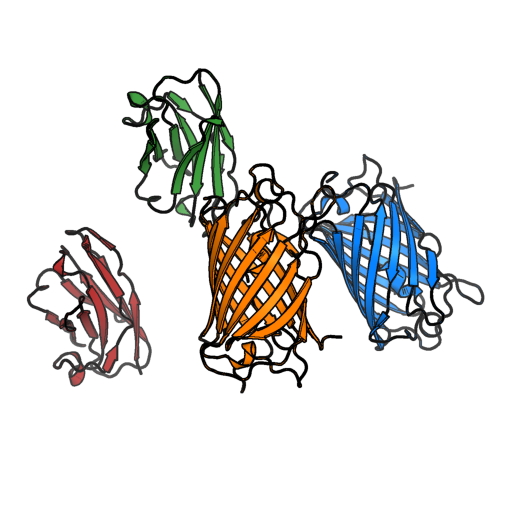GLY C 2 63 ? -59.235 -19.672 -8.045 1.00 81.19 42 GLY C O 1
ATOM 7718 N N . ASN C 2 64 ? -57.774 -17.986 -7.827 1.00 87.86 43 ASN C N 1
ATOM 7719 C CA . ASN C 2 64 ? -58.639 -17.178 -6.988 1.00 86.20 43 ASN C CA 1
ATOM 7720 C C . ASN C 2 64 ? -58.845 -15.819 -7.636 1.00 83.72 43 ASN C C 1
ATOM 7721 O O . ASN C 2 64 ? -58.250 -15.493 -8.667 1.00 84.06 43 ASN C O 1
ATOM 7732 N N . GLU C 2 65 ? -59.710 -15.027 -7.020 1.00 71.45 44 GLU C N 1
ATOM 7733 C CA . GLU C 2 65 ? -60.044 -13.711 -7.532 1.00 68.42 44 GLU C CA 1
ATOM 7734 C C . GLU C 2 65 ? -59.191 -12.644 -6.861 1.00 63.33 44 GLU C C 1
ATOM 7735 O O . GLU C 2 65 ? -58.749 -12.791 -5.716 1.00 61.10 44 GLU C O 1
ATOM 7747 N N . ARG C 2 66 ? -58.952 -11.577 -7.614 1.00 63.24 45 ARG C N 1
ATOM 7748 C CA . ARG C 2 66 ? -58.265 -10.400 -7.108 1.00 60.81 45 ARG C CA 1
ATOM 7749 C C . ARG C 2 66 ? -59.038 -9.754 -5.966 1.00 59.00 45 ARG C C 1
ATOM 7750 O O . ARG C 2 66 ? -60.265 -9.643 -6.008 1.00 60.18 45 ARG C O 1
ATOM 7771 N N . GLU C 2 67 ? -58.302 -9.314 -4.939 1.00 55.52 46 GLU C N 1
ATOM 7772 C CA . GLU C 2 67 ? -58.891 -8.693 -3.760 1.00 53.74 46 GLU C CA 1
ATOM 7773 C C . GLU C 2 67 ? -58.079 -7.472 -3.342 1.00 52.17 46 GLU C C 1
ATOM 7774 O O . GLU C 2 67 ? -56.856 -7.435 -3.492 1.00 51.14 46 GLU C O 1
ATOM 7786 N N . LEU C 2 68 ? -58.781 -6.480 -2.798 1.00 43.67 47 LEU C N 1
ATOM 7787 C CA . LEU C 2 68 ? -58.132 -5.287 -2.273 1.00 41.17 47 LEU C CA 1
ATOM 7788 C C . LEU C 2 68 ? -57.379 -5.619 -0.992 1.00 33.47 47 LEU C C 1
ATOM 7789 O O . LEU C 2 68 ? -57.924 -6.264 -0.090 1.00 38.81 47 LEU C O 1
ATOM 7805 N N . VAL C 2 69 ? -56.124 -5.195 -0.922 1.00 32.58 48 VAL C N 1
ATOM 7806 C CA . VAL C 2 69 ? -55.302 -5.356 0.272 1.00 33.27 48 VAL C CA 1
ATOM 7807 C C . VAL C 2 69 ? -55.305 -4.091 1.122 1.00 32.71 48 VAL C C 1
ATOM 7808 O O . VAL C 2 69 ? -55.489 -4.155 2.338 1.00 35.64 48 VAL C O 1
ATOM 7821 N N . ALA C 2 70 ? -55.111 -2.932 0.487 1.00 32.88 49 ALA C N 1
ATOM 7822 C CA . ALA C 2 70 ? -54.977 -1.652 1.172 1.00 29.66 49 ALA C CA 1
ATOM 7823 C C . ALA C 2 70 ? -55.204 -0.522 0.173 1.00 32.77 49 ALA C C 1
ATOM 7824 O O . ALA C 2 70 ? -54.815 -0.632 -0.995 1.00 31.87 49 ALA C O 1
ATOM 7831 N N . ALA C 2 71 ? -55.837 0.559 0.641 1.00 35.59 50 ALA C N 1
ATOM 7832 C CA . ALA C 2 71 ? -56.089 1.749 -0.163 1.00 30.92 50 ALA C CA 1
ATOM 7833 C C . ALA C 2 71 ? -55.718 2.995 0.634 1.00 31.41 50 ALA C C 1
ATOM 7834 O O . ALA C 2 71 ? -55.860 3.028 1.860 1.00 30.68 50 ALA C O 1
ATOM 7841 N N . LEU C 2 72 ? -55.254 4.026 -0.082 1.00 28.68 51 LEU C N 1
ATOM 7842 C CA . LEU C 2 72 ? -54.742 5.258 0.519 1.00 28.01 51 LEU C CA 1
ATOM 7843 C C . LEU C 2 72 ? -55.285 6.455 -0.251 1.00 32.14 51 LEU C C 1
ATOM 7844 O O . LEU C 2 72 ? -55.049 6.577 -1.458 1.00 28.85 51 LEU C O 1
ATOM 7860 N N . SER C 2 73 ? -56.016 7.331 0.438 1.00 27.81 52 SER C N 1
ATOM 7861 C CA . SER C 2 73 ? -56.551 8.518 -0.214 1.00 30.51 52 SER C CA 1
ATOM 7862 C C . SER C 2 73 ? -55.505 9.630 -0.243 1.00 29.25 52 SER C C 1
ATOM 7863 O O . SER C 2 73 ? -54.511 9.607 0.491 1.00 30.69 52 SER C O 1
ATOM 7871 N N . SER C 2 74 ? -55.758 10.635 -1.088 1.00 30.48 53 SER C N 1
ATOM 7872 C CA . SER C 2 74 ? -54.814 11.740 -1.209 1.00 31.85 53 SER C CA 1
ATOM 7873 C C . SER C 2 74 ? -54.635 12.483 0.111 1.00 36.30 53 SER C C 1
ATOM 7874 O O . SER C 2 74 ? -53.577 13.076 0.347 1.00 31.80 53 SER C O 1
ATOM 7882 N N . LEU C 2 75 ? -55.649 12.481 0.974 1.00 32.03 54 LEU C N 1
ATOM 7883 C CA . LEU C 2 75 ? -55.586 13.208 2.236 1.00 33.14 54 LEU C CA 1
ATOM 7884 C C . LEU C 2 75 ? -55.227 12.309 3.416 1.00 34.59 54 LEU C C 1
ATOM 7885 O O . LEU C 2 75 ? -55.300 12.751 4.566 1.00 37.77 54 LEU C O 1
ATOM 7901 N N . GLY C 2 76 ? -54.837 11.062 3.158 1.00 29.56 55 GLY C N 1
ATOM 7902 C CA . GLY C 2 76 ? -54.218 10.227 4.171 1.00 31.00 55 GLY C CA 1
ATOM 7903 C C . GLY C 2 76 ? -55.089 9.138 4.754 1.00 34.70 55 GLY C C 1
ATOM 7904 O O . GLY C 2 76 ? -54.590 8.372 5.588 1.00 31.96 55 GLY C O 1
ATOM 7908 N N . SER C 2 77 ? -56.359 9.035 4.359 1.00 34.19 56 SER C N 1
ATOM 7909 C CA . SER C 2 77 ? -57.225 7.974 4.854 1.00 35.34 56 SER C CA 1
ATOM 7910 C C . SER C 2 77 ? -56.773 6.619 4.319 1.00 35.65 56 SER C C 1
ATOM 7911 O O . SER C 2 77 ? -56.303 6.506 3.184 1.00 35.39 56 SER C O 1
ATOM 7919 N N . THR C 2 78 ? -56.920 5.583 5.146 1.00 32.17 57 THR C N 1
ATOM 7920 C CA . THR C 2 78 ? -56.509 4.236 4.778 1.00 33.62 57 THR C CA 1
ATOM 7921 C C . THR C 2 78 ? -57.615 3.236 5.077 1.00 37.15 57 THR C C 1
ATOM 7922 O O . THR C 2 78 ? -58.386 3.397 6.029 1.00 37.46 57 THR C O 1
ATOM 7933 N N . ASN C 2 79 ? -57.658 2.179 4.271 1.00 35.78 58 ASN C N 1
ATOM 7934 C CA . ASN C 2 79 ? -58.579 1.068 4.453 1.00 41.19 58 ASN C CA 1
ATOM 7935 C C . ASN C 2 79 ? -57.825 -0.217 4.147 1.00 40.06 58 ASN C C 1
ATOM 7936 O O . ASN C 2 79 ? -57.064 -0.279 3.179 1.00 33.35 58 ASN C O 1
ATOM 7947 N N . TYR C 2 80 ? -58.007 -1.228 4.997 1.00 37.68 59 TYR C N 1
ATOM 7948 C CA . TYR C 2 80 ? -57.265 -2.474 4.884 1.00 39.18 59 TYR C CA 1
ATOM 7949 C C . TYR C 2 80 ? -58.214 -3.662 4.870 1.00 43.67 59 TYR C C 1
ATOM 7950 O O . TYR C 2 80 ? -59.278 -3.634 5.491 1.00 46.48 59 TYR C O 1
ATOM 7968 N N . ALA C 2 81 ? -57.807 -4.713 4.164 1.00 40.12 60 ALA C N 1
ATOM 7969 C CA . ALA C 2 81 ? -58.479 -6.000 4.277 1.00 45.31 60 ALA C CA 1
ATOM 7970 C C . ALA C 2 81 ? -58.288 -6.566 5.679 1.00 44.05 60 ALA C C 1
ATOM 7971 O O . ALA C 2 81 ? -57.233 -6.391 6.296 1.00 37.98 60 ALA C O 1
ATOM 7978 N N . ASP C 2 82 ? -59.324 -7.244 6.184 1.00 44.92 61 ASP C N 1
ATOM 7979 C CA . ASP C 2 82 ? -59.267 -7.785 7.538 1.00 46.89 61 ASP C CA 1
ATOM 7980 C C . ASP C 2 82 ? -58.066 -8.705 7.733 1.00 43.62 61 ASP C C 1
ATOM 7981 O O . ASP C 2 82 ? -57.487 -8.745 8.825 1.00 43.56 61 ASP C O 1
ATOM 7990 N N . SER C 2 83 ? -57.679 -9.451 6.698 1.00 42.92 62 SER C N 1
ATOM 7991 C CA . SER C 2 83 ? -56.616 -10.435 6.855 1.00 44.80 62 SER C CA 1
ATOM 7992 C C . SER C 2 83 ? -55.230 -9.810 7.004 1.00 42.54 62 SER C C 1
ATOM 7993 O O . SER C 2 83 ? -54.302 -10.506 7.438 1.00 40.14 62 SER C O 1
ATOM 8001 N N . VAL C 2 84 ? -55.057 -8.532 6.670 1.00 35.47 63 VAL C N 1
ATOM 8002 C CA . VAL C 2 84 ? -53.756 -7.882 6.795 1.00 36.72 63 VAL C CA 1
ATOM 8003 C C . VAL C 2 84 ? -53.751 -6.736 7.799 1.00 40.33 63 VAL C C 1
ATOM 8004 O O . VAL C 2 84 ? -52.705 -6.109 7.992 1.00 37.20 63 VAL C O 1
ATOM 8017 N N . LYS C 2 85 ? -54.878 -6.442 8.447 1.00 39.10 64 LYS C N 1
ATOM 8018 C CA . LYS C 2 85 ? -54.922 -5.368 9.436 1.00 43.01 64 LYS C CA 1
ATOM 8019 C C . LYS C 2 85 ? -53.910 -5.612 10.554 1.00 38.98 64 LYS C C 1
ATOM 8020 O O . LYS C 2 85 ? -53.810 -6.716 11.095 1.00 36.11 64 LYS C O 1
ATOM 8039 N N . GLY C 2 86 ? -53.156 -4.571 10.902 1.00 39.26 65 GLY C N 1
ATOM 8040 C CA . GLY C 2 86 ? -52.127 -4.684 11.911 1.00 37.90 65 GLY C CA 1
ATOM 8041 C C . GLY C 2 86 ? -50.803 -5.243 11.437 1.00 37.71 65 GLY C C 1
ATOM 8042 O O . GLY C 2 86 ? -49.813 -5.140 12.173 1.00 36.95 65 GLY C O 1
ATOM 8046 N N . ARG C 2 87 ? -50.740 -5.825 10.242 1.00 34.54 66 ARG C N 1
ATOM 8047 C CA . ARG C 2 87 ? -49.490 -6.339 9.690 1.00 33.74 66 ARG C CA 1
ATOM 8048 C C . ARG C 2 87 ? -48.983 -5.544 8.497 1.00 33.91 66 ARG C C 1
ATOM 8049 O O . ARG C 2 87 ? -47.771 -5.360 8.358 1.00 32.09 66 ARG C O 1
ATOM 8070 N N . PHE C 2 88 ? -49.871 -5.068 7.630 1.00 31.37 67 PHE C N 1
ATOM 8071 C CA . PHE C 2 88 ? -49.485 -4.308 6.451 1.00 31.06 67 PHE C CA 1
ATOM 8072 C C . PHE C 2 88 ? -49.789 -2.826 6.652 1.00 32.59 67 PHE C C 1
ATOM 8073 O O . PHE C 2 88 ? -50.776 -2.460 7.301 1.00 32.85 67 PHE C O 1
ATOM 8090 N N . THR C 2 89 ? -48.961 -1.970 6.049 1.00 32.27 68 THR C N 1
ATOM 8091 C CA . THR C 2 89 ? -49.170 -0.527 6.095 1.00 31.12 68 THR C CA 1
ATOM 8092 C C . THR C 2 89 ? -48.953 0.067 4.709 1.00 34.09 68 THR C C 1
ATOM 8093 O O . THR C 2 89 ? -47.918 -0.188 4.085 1.00 32.04 68 THR C O 1
ATOM 8104 N N . ILE C 2 90 ? -49.919 0.852 4.229 1.00 29.68 69 ILE C N 1
ATOM 8105 C CA . ILE C 2 90 ? -49.806 1.554 2.954 1.00 28.06 69 ILE C CA 1
ATOM 8106 C C . ILE C 2 90 ? -49.484 3.014 3.248 1.00 30.20 69 ILE C C 1
ATOM 8107 O O . ILE C 2 90 ? -50.073 3.615 4.157 1.00 30.11 69 ILE C O 1
ATOM 8123 N N . SER C 2 91 ? -48.522 3.571 2.511 1.00 29.13 70 SER C N 1
ATOM 8124 C CA . SER C 2 91 ? -48.066 4.934 2.741 1.00 31.55 70 SER C CA 1
ATOM 8125 C C . SER C 2 91 ? -47.515 5.499 1.440 1.00 33.09 70 SER C C 1
ATOM 8126 O O . SER C 2 91 ? -47.262 4.768 0.479 1.00 32.23 70 SER C O 1
ATOM 8134 N N . MET C 2 92 ? -47.306 6.815 1.421 1.00 34.98 71 MET C N 1
ATOM 8135 C CA . MET C 2 92 ? -46.839 7.486 0.217 1.00 40.39 71 MET C CA 1
ATOM 8136 C C . MET C 2 92 ? -45.745 8.495 0.530 1.00 40.46 71 MET C C 1
ATOM 8137 O O . MET C 2 92 ? -45.812 9.201 1.537 1.00 42.34 71 MET C O 1
ATOM 8151 N N . ASP C 2 93 ? -44.747 8.564 -0.356 1.00 42.32 72 ASP C N 1
ATOM 8152 C CA . ASP C 2 93 ? -43.767 9.650 -0.405 1.00 47.16 72 ASP C CA 1
ATOM 8153 C C . ASP C 2 93 ? -44.053 10.446 -1.678 1.00 48.51 72 ASP C C 1
ATOM 8154 O O . ASP C 2 93 ? -43.647 10.046 -2.774 1.00 46.87 72 ASP C O 1
ATOM 8163 N N . ASN C 2 94 ? -44.757 11.572 -1.536 1.00 50.99 73 ASN C N 1
ATOM 8164 C CA . ASN C 2 94 ? -45.154 12.338 -2.714 1.00 53.39 73 ASN C CA 1
ATOM 8165 C C . ASN C 2 94 ? -43.941 12.901 -3.441 1.00 54.57 73 ASN C C 1
ATOM 8166 O O . ASN C 2 94 ? -43.917 12.949 -4.677 1.00 54.27 73 ASN C O 1
ATOM 8177 N N . ALA C 2 95 ? -42.921 13.325 -2.692 1.00 52.46 74 ALA C N 1
ATOM 8178 C CA . ALA C 2 95 ? -41.731 13.880 -3.324 1.00 56.29 74 ALA C CA 1
ATOM 8179 C C . ALA C 2 95 ? -41.106 12.891 -4.297 1.00 54.27 74 ALA C C 1
ATOM 8180 O O . ALA C 2 95 ? -40.416 13.300 -5.237 1.00 54.61 74 ALA C O 1
ATOM 8187 N N . LYS C 2 96 ? -41.330 11.594 -4.093 1.00 54.20 75 LYS C N 1
ATOM 8188 C CA . LYS C 2 96 ? -40.780 10.559 -4.957 1.00 54.70 75 LYS C CA 1
ATOM 8189 C C . LYS C 2 96 ? -41.843 9.890 -5.820 1.00 51.34 75 LYS C C 1
ATOM 8190 O O . LYS C 2 96 ? -41.532 8.928 -6.529 1.00 49.12 75 LYS C O 1
ATOM 8209 N N . ASN C 2 97 ? -43.084 10.380 -5.782 1.00 50.92 76 ASN C N 1
ATOM 8210 C CA . ASN C 2 97 ? -44.194 9.792 -6.535 1.00 47.84 76 ASN C CA 1
ATOM 8211 C C . ASN C 2 97 ? -44.263 8.279 -6.332 1.00 44.90 76 ASN C C 1
ATOM 8212 O O . ASN C 2 97 ? -44.506 7.514 -7.269 1.00 42.85 76 ASN C O 1
ATOM 8223 N N . THR C 2 98 ? -44.070 7.846 -5.087 1.00 41.29 77 THR C N 1
ATOM 8224 C CA . THR C 2 98 ? -43.956 6.432 -4.755 1.00 38.99 77 THR C CA 1
ATOM 8225 C C . THR C 2 98 ? -44.907 6.057 -3.627 1.00 37.59 77 THR C C 1
ATOM 8226 O O . THR C 2 98 ? -44.954 6.738 -2.598 1.00 37.74 77 THR C O 1
ATOM 8237 N N . VAL C 2 99 ? -45.658 4.970 -3.823 1.00 36.32 78 VAL C N 1
ATOM 8238 C CA . VAL C 2 99 ? -46.482 4.369 -2.779 1.00 32.19 78 VAL C CA 1
ATOM 8239 C C . VAL C 2 99 ? -45.811 3.079 -2.323 1.00 34.41 78 VAL C C 1
ATOM 8240 O O . VAL C 2 99 ? -45.151 2.386 -3.107 1.00 34.23 78 VAL C O 1
ATOM 8253 N N . TYR C 2 100 ? -45.961 2.774 -1.034 1.00 31.54 79 TYR C N 1
ATOM 8254 C CA . TYR C 2 100 ? -45.324 1.626 -0.409 1.00 31.56 79 TYR C CA 1
ATOM 8255 C C . TYR C 2 100 ? -46.380 0.717 0.204 1.00 29.29 79 TYR C C 1
ATOM 8256 O O . TYR C 2 100 ? -47.412 1.189 0.683 1.00 27.50 79 TYR C O 1
ATOM 8274 N N . LEU C 2 101 ? -46.108 -0.587 0.203 1.00 28.42 80 LEU C N 1
ATOM 8275 C CA . LEU C 2 101 ? -46.848 -1.546 1.023 1.00 27.30 80 LEU C CA 1
ATOM 8276 C C . LEU C 2 101 ? -45.831 -2.239 1.930 1.00 30.28 80 LEU C C 1
ATOM 8277 O O . LEU C 2 101 ? -45.095 -3.127 1.485 1.00 28.20 80 LEU C O 1
ATOM 8293 N N . GLN C 2 102 ? -45.771 -1.822 3.194 1.00 31.43 81 GLN C N 1
ATOM 8294 C CA . GLN C 2 102 ? -44.948 -2.506 4.185 1.00 28.32 81 GLN C CA 1
ATOM 8295 C C . GLN C 2 102 ? -45.662 -3.785 4.608 1.00 28.20 81 GLN C C 1
ATOM 8296 O O . GLN C 2 102 ? -46.819 -3.735 5.039 1.00 28.75 81 GLN C O 1
ATOM 8310 N N . MET C 2 103 ? -44.978 -4.927 4.488 1.00 31.35 82 MET C N 1
ATOM 8311 C CA . MET C 2 103 ? -45.551 -6.243 4.766 1.00 32.70 82 MET C CA 1
ATOM 8312 C C . MET C 2 103 ? -44.767 -6.892 5.903 1.00 31.91 82 MET C C 1
ATOM 8313 O O . MET C 2 103 ? -43.613 -7.293 5.716 1.00 35.50 82 MET C O 1
ATOM 8327 N N . ASN C 2 104 ? -45.397 -6.999 7.076 1.00 31.82 83 ASN C N 1
ATOM 8328 C CA . ASN C 2 104 ? -44.767 -7.517 8.283 1.00 33.40 83 ASN C CA 1
ATOM 8329 C C . ASN C 2 104 ? -45.376 -8.854 8.701 1.00 34.07 83 ASN C C 1
ATOM 8330 O O . ASN C 2 104 ? -46.542 -9.140 8.410 1.00 31.43 83 ASN C O 1
ATOM 8341 N N A ASN C 2 105 ? -44.570 -9.666 9.388 0.40 35.68 84 ASN C N 1
ATOM 8342 N N B ASN C 2 105 ? -44.583 -9.652 9.414 0.60 35.68 84 ASN C N 1
ATOM 8343 C CA A ASN C 2 105 ? -45.016 -10.950 9.925 0.40 37.33 84 ASN C CA 1
ATOM 8344 C CA B ASN C 2 105 ? -44.994 -10.966 9.917 0.60 37.38 84 ASN C CA 1
ATOM 8345 C C A ASN C 2 105 ? -45.786 -11.739 8.866 0.40 38.21 84 ASN C C 1
ATOM 8346 C C B ASN C 2 105 ? -45.790 -11.728 8.859 0.60 38.27 84 ASN C C 1
ATOM 8347 O O A ASN C 2 105 ? -46.912 -12.192 9.081 0.40 38.69 84 ASN C O 1
ATOM 8348 O O B ASN C 2 105 ? -46.931 -12.145 9.064 0.60 38.05 84 ASN C O 1
ATOM 8369 N N . VAL C 2 106 ? -45.158 -11.898 7.699 1.00 32.09 85 VAL C N 1
ATOM 8370 C CA . VAL C 2 106 ? -45.834 -12.512 6.564 1.00 35.38 85 VAL C CA 1
ATOM 8371 C C . VAL C 2 106 ? -46.084 -13.989 6.836 1.00 39.59 85 VAL C C 1
ATOM 8372 O O . VAL C 2 106 ? -45.356 -14.639 7.597 1.00 40.52 85 VAL C O 1
ATOM 8386 N N . ASN C 2 107 ? -47.127 -14.529 6.206 1.00 42.80 86 ASN C N 1
ATOM 8387 C CA . ASN C 2 107 ? -47.479 -15.940 6.324 1.00 45.86 86 ASN C CA 1
ATOM 8388 C C . ASN C 2 107 ? -47.798 -16.499 4.937 1.00 47.79 86 ASN C C 1
ATOM 8389 O O . ASN C 2 107 ? -47.837 -15.771 3.941 1.00 46.30 86 ASN C O 1
ATOM 8400 N N . ALA C 2 108 ? -48.033 -17.813 4.879 1.00 52.30 87 ALA C N 1
ATOM 8401 C CA . ALA C 2 108 ? -48.192 -18.483 3.591 1.00 54.53 87 ALA C CA 1
ATOM 8402 C C . ALA C 2 108 ? -49.418 -17.991 2.830 1.00 54.31 87 ALA C C 1
ATOM 8403 O O . ALA C 2 108 ? -49.461 -18.088 1.596 1.00 53.90 87 ALA C O 1
ATOM 8410 N N . GLU C 2 109 ? -50.429 -17.481 3.537 1.00 58.73 88 GLU C N 1
ATOM 8411 C CA . GLU C 2 109 ? -51.609 -16.945 2.868 1.00 60.04 88 GLU C CA 1
ATOM 8412 C C . GLU C 2 109 ? -51.328 -15.625 2.158 1.00 56.23 88 GLU C C 1
ATOM 8413 O O . GLU C 2 109 ? -52.192 -15.135 1.423 1.00 56.21 88 GLU C O 1
ATOM 8425 N N . ASP C 2 110 ? -50.152 -15.041 2.354 1.00 47.81 89 ASP C N 1
ATOM 8426 C CA . ASP C 2 110 ? -49.782 -13.809 1.673 1.00 41.66 89 ASP C CA 1
ATOM 8427 C C . ASP C 2 110 ? -49.190 -14.055 0.289 1.00 43.42 89 ASP C C 1
ATOM 8428 O O . ASP C 2 110 ? -49.003 -13.096 -0.469 1.00 41.51 89 ASP C O 1
ATOM 8437 N N . THR C 2 111 ? -48.912 -15.306 -0.070 1.00 44.42 90 THR C N 1
ATOM 8438 C CA . THR C 2 111 ? -48.367 -15.600 -1.389 1.00 45.31 90 THR C CA 1
ATOM 8439 C C . THR C 2 111 ? -49.361 -15.194 -2.465 1.00 46.42 90 THR C C 1
ATOM 8440 O O . THR C 2 111 ? -50.509 -15.651 -2.467 1.00 45.58 90 THR C O 1
ATOM 8451 N N . ALA C 2 112 ? -48.921 -14.339 -3.382 1.00 46.37 91 ALA C N 1
ATOM 8452 C CA . ALA C 2 112 ? -49.799 -13.884 -4.449 1.00 48.27 91 ALA C CA 1
ATOM 8453 C C . ALA C 2 112 ? -49.007 -13.009 -5.406 1.00 45.35 91 ALA C C 1
ATOM 8454 O O . ALA C 2 112 ? -47.867 -12.622 -5.135 1.00 44.08 91 ALA C O 1
ATOM 8461 N N . VAL C 2 113 ? -49.627 -12.714 -6.541 1.00 44.87 92 VAL C N 1
ATOM 8462 C CA . VAL C 2 113 ? -49.199 -11.616 -7.394 1.00 43.87 92 VAL C CA 1
ATOM 8463 C C . VAL C 2 113 ? -49.857 -10.351 -6.851 1.00 40.89 92 VAL C C 1
ATOM 8464 O O . VAL C 2 113 ? -51.082 -10.297 -6.694 1.00 40.42 92 VAL C O 1
ATOM 8477 N N . TYR C 2 114 ? -49.042 -9.350 -6.530 1.00 39.73 93 TYR C N 1
ATOM 8478 C CA . TYR C 2 114 ? -49.512 -8.080 -5.993 1.00 38.75 93 TYR C CA 1
ATOM 8479 C C . TYR C 2 114 ? -49.534 -7.026 -7.089 1.00 38.47 93 TYR C C 1
ATOM 8480 O O . TYR C 2 114 ? -48.582 -6.901 -7.861 1.00 38.26 93 TYR C O 1
ATOM 8498 N N . TYR C 2 115 ? -50.628 -6.267 -7.146 1.00 40.34 94 TYR C N 1
ATOM 8499 C CA . TYR C 2 115 ? -50.827 -5.222 -8.142 1.00 38.51 94 TYR C CA 1
ATOM 8500 C C . TYR C 2 115 ? -51.016 -3.883 -7.445 1.00 37.55 94 TYR C C 1
ATOM 8501 O O . TYR C 2 115 ? -51.799 -3.788 -6.496 1.00 35.77 94 TYR C O 1
ATOM 8519 N N . CYS C 2 116 ? -50.318 -2.852 -7.921 1.00 37.42 95 CYS C N 1
ATOM 8520 C CA . CYS C 2 116 ? -50.635 -1.481 -7.541 1.00 36.65 95 CYS C CA 1
ATOM 8521 C C . CYS C 2 116 ? -51.683 -0.934 -8.505 1.00 37.82 95 CYS C C 1
ATOM 8522 O O . CYS C 2 116 ? -51.613 -1.176 -9.713 1.00 37.50 95 CYS C O 1
ATOM 8530 N N . ALA C 2 117 ? -52.672 -0.222 -7.965 1.00 33.65 96 ALA C N 1
ATOM 8531 C CA . ALA C 2 117 ? -53.691 0.435 -8.775 1.00 34.29 96 ALA C CA 1
ATOM 8532 C C . ALA C 2 117 ? -53.833 1.875 -8.306 1.00 34.70 96 ALA C C 1
ATOM 8533 O O . ALA C 2 117 ? -53.448 2.224 -7.188 1.00 32.22 96 ALA C O 1
ATOM 8540 N N . ALA C 2 118 ? -54.401 2.715 -9.169 1.00 34.53 97 ALA C N 1
ATOM 8541 C CA . ALA C 2 118 ? -54.565 4.118 -8.830 1.00 32.98 97 ALA C CA 1
ATOM 8542 C C . ALA C 2 118 ? -55.729 4.722 -9.604 1.00 36.98 97 ALA C C 1
ATOM 8543 O O . ALA C 2 118 ? -56.226 4.154 -10.580 1.00 35.38 97 ALA C O 1
ATOM 8550 N N . GLY C 2 119 ? -56.149 5.899 -9.146 1.00 34.84 98 GLY C N 1
ATOM 8551 C CA . GLY C 2 119 ? -57.269 6.624 -9.713 1.00 38.30 98 GLY C CA 1
ATOM 8552 C C . GLY C 2 119 ? -57.476 7.892 -8.912 1.00 36.62 98 GLY C C 1
ATOM 8553 O O . GLY C 2 119 ? -56.494 8.475 -8.440 1.00 34.86 98 GLY C O 1
ATOM 8557 N N . ASP C 2 120 ? -58.714 8.341 -8.732 1.00 33.93 99 ASP C N 1
ATOM 8558 C CA . ASP C 2 120 ? -58.970 9.444 -7.809 1.00 33.83 99 ASP C CA 1
ATOM 8559 C C . ASP C 2 120 ? -59.882 8.963 -6.680 1.00 30.86 99 ASP C C 1
ATOM 8560 O O . ASP C 2 120 ? -60.200 7.775 -6.558 1.00 27.24 99 ASP C O 1
ATOM 8569 N N . PHE C 2 121 ? -60.233 9.893 -5.797 1.00 31.45 100 PHE C N 1
ATOM 8570 C CA . PHE C 2 121 ? -61.001 9.530 -4.612 1.00 30.68 100 PHE C CA 1
ATOM 8571 C C . PHE C 2 121 ? -62.288 8.812 -4.989 1.00 30.31 100 PHE C C 1
ATOM 8572 O O . PHE C 2 121 ? -62.652 7.805 -4.370 1.00 27.84 100 PHE C O 1
ATOM 8589 N N . HIS C 2 122 ? -62.977 9.308 -6.018 1.00 28.45 101 HIS C N 1
ATOM 8590 C CA . HIS C 2 122 ? -64.286 8.778 -6.371 1.00 30.15 101 HIS C CA 1
ATOM 8591 C C . HIS C 2 122 ? -64.203 7.384 -6.980 1.00 36.36 101 HIS C C 1
ATOM 8592 O O . HIS C 2 122 ? -65.123 6.576 -6.799 1.00 32.85 101 HIS C O 1
ATOM 8606 N N . SER C 2 123 ? -63.130 7.093 -7.713 1.00 31.55 102 SER C N 1
ATOM 8607 C CA . SER C 2 123 ? -63.025 5.860 -8.477 1.00 37.79 102 SER C CA 1
ATOM 8608 C C . SER C 2 123 ? -62.173 4.793 -7.801 1.00 35.29 102 SER C C 1
ATOM 8609 O O . SER C 2 123 ? -62.442 3.602 -7.975 1.00 37.40 102 SER C O 1
ATOM 8617 N N . CYS C 2 124 ? -61.174 5.176 -7.024 1.00 36.82 103 CYS C N 1
ATOM 8618 C CA . CYS C 2 124 ? -60.213 4.203 -6.527 1.00 37.53 103 CYS C CA 1
ATOM 8619 C C . CYS C 2 124 ? -60.124 4.123 -5.011 1.00 35.89 103 CYS C C 1
ATOM 8620 O O . CYS C 2 124 ? -59.781 3.058 -4.497 1.00 37.71 103 CYS C O 1
ATOM 8628 N N . TYR C 2 125 ? -60.458 5.182 -4.276 1.00 33.76 104 TYR C N 1
ATOM 8629 C CA . TYR C 2 125 ? -60.508 5.022 -2.828 1.00 32.03 104 TYR C CA 1
ATOM 8630 C C . TYR C 2 125 ? -61.893 4.590 -2.344 1.00 33.54 104 TYR C C 1
ATOM 8631 O O . TYR C 2 125 ? -62.050 3.513 -1.761 1.00 33.07 104 TYR C O 1
ATOM 8649 N N . ALA C 2 126 ? -62.903 5.437 -2.562 1.00 30.61 105 ALA C N 1
ATOM 8650 C CA . ALA C 2 126 ? -64.236 5.186 -2.032 1.00 31.41 105 ALA C CA 1
ATOM 8651 C C . ALA C 2 126 ? -64.985 4.104 -2.792 1.00 33.54 105 ALA C C 1
ATOM 8652 O O . ALA C 2 126 ? -65.978 3.573 -2.274 1.00 33.67 105 ALA C O 1
ATOM 8659 N N . ARG C 2 127 ? -64.573 3.821 -4.023 1.00 28.61 106 ARG C N 1
ATOM 8660 C CA . ARG C 2 127 ? -65.127 2.760 -4.846 1.00 30.20 106 ARG C CA 1
ATOM 8661 C C . ARG C 2 127 ? -63.952 1.935 -5.361 1.00 36.27 106 ARG C C 1
ATOM 8662 O O . ARG C 2 127 ? -62.829 2.440 -5.473 1.00 35.84 106 ARG C O 1
ATOM 8672 N N . LYS C 2 128 ? -64.203 0.669 -5.672 1.00 32.43 107 LYS C N 1
ATOM 8673 C CA . LYS C 2 128 ? -63.157 -0.192 -6.214 1.00 34.07 107 LYS C CA 1
ATOM 8674 C C . LYS C 2 128 ? -63.270 -0.240 -7.738 1.00 37.15 107 LYS C C 1
ATOM 8675 O O . LYS C 2 128 ? -63.593 -1.262 -8.338 1.00 39.55 107 LYS C O 1
ATOM 8683 N N . SER C 2 129 ? -63.013 0.897 -8.373 1.00 39.56 108 SER C N 1
ATOM 8684 C CA . SER C 2 129 ? -62.999 0.953 -9.831 1.00 43.14 108 SER C CA 1
ATOM 8685 C C . SER C 2 129 ? -61.798 1.789 -10.270 1.00 39.79 108 SER C C 1
ATOM 8686 O O . SER C 2 129 ? -61.916 2.823 -10.917 1.00 41.31 108 SER C O 1
ATOM 8691 N N . CYS C 2 130 ? -60.609 1.314 -9.910 1.00 35.93 109 CYS C N 1
ATOM 8692 C CA . CYS C 2 130 ? -59.381 2.048 -10.186 1.00 37.19 109 CYS C CA 1
ATOM 8693 C C . CYS C 2 130 ? -59.096 2.104 -11.685 1.00 37.62 109 CYS C C 1
ATOM 8694 O O . CYS C 2 130 ? -59.285 1.126 -12.411 1.00 37.84 109 CYS C O 1
ATOM 8699 N N . ASP C 2 131 ? -58.636 3.274 -12.143 1.00 41.37 110 ASP C N 1
ATOM 8700 C CA . ASP C 2 131 ? -58.412 3.510 -13.566 1.00 43.21 110 ASP C CA 1
ATOM 8701 C C . ASP C 2 131 ? -57.079 2.945 -14.059 1.00 43.81 110 ASP C C 1
ATOM 8702 O O . ASP C 2 131 ? -57.002 2.476 -15.201 1.00 43.24 110 ASP C O 1
ATOM 8709 N N . TYR C 2 132 ? -56.038 2.955 -13.231 1.00 38.94 111 TYR C N 1
ATOM 8710 C CA . TYR C 2 132 ? -54.693 2.597 -13.662 1.00 37.96 111 TYR C CA 1
ATOM 8711 C C . TYR C 2 132 ? -54.164 1.399 -12.886 1.00 36.21 111 TYR C C 1
ATOM 8712 O O . TYR C 2 132 ? -54.467 1.227 -11.704 1.00 39.48 111 TYR C O 1
ATOM 8730 N N . TRP C 2 133 ? -53.342 0.588 -13.559 1.00 44.82 112 TRP C N 1
ATOM 8731 C CA . TRP C 2 133 ? -52.845 -0.669 -13.010 1.00 41.63 112 TRP C CA 1
ATOM 8732 C C . TRP C 2 133 ? -51.377 -0.881 -13.355 1.00 43.97 112 TRP C C 1
ATOM 8733 O O . TRP C 2 133 ? -50.937 -0.574 -14.465 1.00 44.82 112 TRP C O 1
ATOM 8754 N N . GLY C 2 134 ? -50.621 -1.406 -12.389 1.00 39.23 113 GLY C N 1
ATOM 8755 C CA . GLY C 2 134 ? -49.253 -1.809 -12.628 1.00 40.15 113 GLY C CA 1
ATOM 8756 C C . GLY C 2 134 ? -49.183 -3.189 -13.250 1.00 41.13 113 GLY C C 1
ATOM 8757 O O . GLY C 2 134 ? -50.196 -3.838 -13.517 1.00 44.15 113 GLY C O 1
ATOM 8761 N N . GLN C 2 135 ? -47.949 -3.651 -13.466 1.00 44.02 114 GLN C N 1
ATOM 8762 C CA . GLN C 2 135 ? -47.720 -4.906 -14.171 1.00 47.14 114 GLN C CA 1
ATOM 8763 C C . GLN C 2 135 ? -47.893 -6.131 -13.281 1.00 44.31 114 GLN C C 1
ATOM 8764 O O . GLN C 2 135 ? -48.038 -7.244 -13.800 1.00 45.31 114 GLN C O 1
ATOM 8778 N N . GLY C 2 136 ? -47.883 -5.957 -11.965 1.00 45.57 115 GLY C N 1
ATOM 8779 C CA . GLY C 2 136 ? -47.970 -7.092 -11.071 1.00 45.95 115 GLY C CA 1
ATOM 8780 C C . GLY C 2 136 ? -46.599 -7.561 -10.629 1.00 47.78 115 GLY C C 1
ATOM 8781 O O . GLY C 2 136 ? -45.674 -7.636 -11.445 1.00 49.66 115 GLY C O 1
ATOM 8785 N N . THR C 2 137 ? -46.444 -7.866 -9.341 1.00 41.57 116 THR C N 1
ATOM 8786 C CA . THR C 2 137 ? -45.175 -8.369 -8.833 1.00 44.79 116 THR C CA 1
ATOM 8787 C C . THR C 2 137 ? -45.421 -9.521 -7.868 1.00 45.59 116 THR C C 1
ATOM 8788 O O . THR C 2 137 ? -46.233 -9.412 -6.945 1.00 43.32 116 THR C O 1
ATOM 8799 N N . GLN C 2 138 ? -44.712 -10.624 -8.094 1.00 45.75 117 GLN C N 1
ATOM 8800 C CA . GLN C 2 138 ? -44.908 -11.843 -7.321 1.00 43.83 117 GLN C CA 1
ATOM 8801 C C . GLN C 2 138 ? -44.258 -11.740 -5.947 1.00 40.54 117 GLN C C 1
ATOM 8802 O O . GLN C 2 138 ? -43.102 -11.324 -5.825 1.00 44.03 117 GLN C O 1
ATOM 8816 N N . VAL C 2 139 ? -44.998 -12.151 -4.921 1.00 39.90 118 VAL C N 1
ATOM 8817 C CA . VAL C 2 139 ? -44.479 -12.377 -3.577 1.00 39.89 118 VAL C CA 1
ATOM 8818 C C . VAL C 2 139 ? -44.741 -13.840 -3.240 1.00 43.61 118 VAL C C 1
ATOM 8819 O O . VAL C 2 139 ? -45.877 -14.310 -3.372 1.00 45.09 118 VAL C O 1
ATOM 8832 N N . THR C 2 140 ? -43.703 -14.560 -2.807 1.00 46.47 119 THR C N 1
ATOM 8833 C CA . THR C 2 140 ? -43.839 -15.975 -2.464 1.00 49.40 119 THR C CA 1
ATOM 8834 C C . THR C 2 140 ? -43.297 -16.216 -1.062 1.00 50.72 119 THR C C 1
ATOM 8835 O O . THR C 2 140 ? -42.089 -16.106 -0.828 1.00 51.48 119 THR C O 1
ATOM 8846 N N . VAL C 2 141 ? -44.189 -16.561 -0.143 1.00 49.85 120 VAL C N 1
ATOM 8847 C CA . VAL C 2 141 ? -43.827 -16.810 1.245 1.00 51.07 120 VAL C CA 1
ATOM 8848 C C . VAL C 2 141 ? -43.561 -18.297 1.422 1.00 59.62 120 VAL C C 1
ATOM 8849 O O . VAL C 2 141 ? -44.387 -19.135 1.041 1.00 60.75 120 VAL C O 1
ATOM 8862 N N . SER C 2 142 ? -42.414 -18.625 2.002 1.00 68.16 121 SER C N 1
ATOM 8863 C CA . SER C 2 142 ? -42.094 -20.005 2.340 1.00 75.42 121 SER C CA 1
ATOM 8864 C C . SER C 2 142 ? -41.448 -20.044 3.721 1.00 79.71 121 SER C C 1
ATOM 8865 O O . SER C 2 142 ? -40.247 -19.814 3.854 1.00 82.45 121 SER C O 1
ATOM 8874 N N . GLN D 2 22 ? -49.666 -37.965 38.765 1.00 80.79 1 GLN D N 1
ATOM 8875 C CA . GLN D 2 22 ? -49.406 -36.620 38.181 1.00 78.44 1 GLN D CA 1
ATOM 8876 C C . GLN D 2 22 ? -50.063 -36.493 36.814 1.00 72.52 1 GLN D C 1
ATOM 8877 O O . GLN D 2 22 ? -49.865 -37.322 35.923 1.00 72.83 1 GLN D O 1
ATOM 8891 N N . VAL D 2 23 ? -50.844 -35.431 36.666 1.00 58.89 2 VAL D N 1
ATOM 8892 C CA . VAL D 2 23 ? -51.529 -35.100 35.427 1.00 53.21 2 VAL D CA 1
ATOM 8893 C C . VAL D 2 23 ? -51.096 -33.705 35.006 1.00 52.43 2 VAL D C 1
ATOM 8894 O O . VAL D 2 23 ? -50.924 -32.817 35.847 1.00 53.88 2 VAL D O 1
ATOM 8907 N N . GLN D 2 24 ? -50.906 -33.522 33.706 1.00 52.95 3 GLN D N 1
ATOM 8908 C CA . GLN D 2 24 ? -50.593 -32.226 33.126 1.00 56.32 3 GLN D CA 1
ATOM 8909 C C . GLN D 2 24 ? -51.727 -31.822 32.196 1.00 49.43 3 GLN D C 1
ATOM 8910 O O . GLN D 2 24 ? -52.264 -32.660 31.463 1.00 49.74 3 GLN D O 1
ATOM 8924 N N . LEU D 2 25 ? -52.083 -30.538 32.228 1.00 48.87 4 LEU D N 1
ATOM 8925 C CA . LEU D 2 25 ? -53.177 -29.993 31.436 1.00 44.63 4 LEU D CA 1
ATOM 8926 C C . LEU D 2 25 ? -52.667 -28.854 30.566 1.00 44.15 4 LEU D C 1
ATOM 8927 O O . LEU D 2 25 ? -52.076 -27.900 31.083 1.00 46.83 4 LEU D O 1
ATOM 8943 N N . VAL D 2 26 ? -52.938 -28.927 29.264 1.00 44.12 5 VAL D N 1
ATOM 8944 C CA . VAL D 2 26 ? -52.499 -27.922 28.299 1.00 48.77 5 VAL D CA 1
ATOM 8945 C C . VAL D 2 26 ? -53.709 -27.432 27.511 1.00 44.88 5 VAL D C 1
ATOM 8946 O O . VAL D 2 26 ? -54.314 -28.201 26.753 1.00 42.67 5 VAL D O 1
ATOM 8959 N N . GLU D 2 27 ? -54.036 -26.149 27.662 1.00 45.87 6 GLU D N 1
ATOM 8960 C CA . GLU D 2 27 ? -55.218 -25.565 27.046 1.00 44.50 6 GLU D CA 1
ATOM 8961 C C . GLU D 2 27 ? -54.894 -24.953 25.687 1.00 46.56 6 GLU D C 1
ATOM 8962 O O . GLU D 2 27 ? -53.767 -24.512 25.435 1.00 45.32 6 GLU D O 1
ATOM 8974 N N . SER D 2 28 ? -55.910 -24.916 24.819 1.00 41.49 7 SER D N 1
ATOM 8975 C CA . SER D 2 28 ? -55.826 -24.227 23.539 1.00 42.12 7 SER D CA 1
ATOM 8976 C C . SER D 2 28 ? -57.195 -23.674 23.158 1.00 39.33 7 SER D C 1
ATOM 8977 O O . SER D 2 28 ? -58.215 -24.001 23.768 1.00 39.65 7 SER D O 1
ATOM 8985 N N . GLY D 2 29 ? -57.205 -22.824 22.125 1.00 43.50 8 GLY D N 1
ATOM 8986 C CA . GLY D 2 29 ? -58.429 -22.438 21.455 1.00 42.17 8 GLY D CA 1
ATOM 8987 C C . GLY D 2 29 ? -59.004 -21.088 21.827 1.00 41.18 8 GLY D C 1
ATOM 8988 O O . GLY D 2 29 ? -60.091 -20.747 21.345 1.00 43.34 8 GLY D O 1
ATOM 8992 N N . GLY D 2 30 ? -58.322 -20.307 22.650 1.00 35.92 9 GLY D N 1
ATOM 8993 C CA . GLY D 2 30 ? -58.825 -19.014 23.059 1.00 37.35 9 GLY D CA 1
ATOM 8994 C C . GLY D 2 30 ? -58.527 -17.925 22.049 1.00 41.95 9 GLY D C 1
ATOM 8995 O O . GLY D 2 30 ? -58.245 -18.176 20.873 1.00 42.74 9 GLY D O 1
ATOM 8999 N N . GLY D 2 31 ? -58.604 -16.682 22.528 1.00 46.17 10 GLY D N 1
ATOM 9000 C CA . GLY D 2 31 ? -58.283 -15.522 21.728 1.00 49.18 10 GLY D CA 1
ATOM 9001 C C . GLY D 2 31 ? -59.452 -14.564 21.618 1.00 49.22 10 GLY D C 1
ATOM 9002 O O . GLY D 2 31 ? -60.277 -14.450 22.545 1.00 45.40 10 GLY D O 1
ATOM 9006 N N . LEU D 2 32 ? -59.510 -13.869 20.492 1.00 45.92 11 LEU D N 1
ATOM 9007 C CA . LEU D 2 32 ? -60.492 -12.837 20.219 1.00 48.63 11 LEU D CA 1
ATOM 9008 C C . LEU D 2 32 ? -61.729 -13.402 19.549 1.00 46.26 11 LEU D C 1
ATOM 9009 O O . LEU D 2 32 ? -61.647 -14.326 18.735 1.00 46.22 11 LEU D O 1
ATOM 9025 N N . VAL D 2 33 ? -62.867 -12.775 19.834 1.00 46.51 12 VAL D N 1
ATOM 9026 C CA . VAL D 2 33 ? -64.145 -13.194 19.272 1.00 45.65 12 VAL D CA 1
ATOM 9027 C C . VAL D 2 33 ? -65.105 -12.020 19.394 1.00 47.89 12 VAL D C 1
ATOM 9028 O O . VAL D 2 33 ? -65.063 -11.264 20.367 1.00 49.15 12 VAL D O 1
ATOM 9041 N N . GLN D 2 34 ? -65.965 -11.872 18.386 1.00 48.42 13 GLN D N 1
ATOM 9042 C CA . GLN D 2 34 ? -66.979 -10.827 18.413 1.00 51.03 13 GLN D CA 1
ATOM 9043 C C . GLN D 2 34 ? -68.199 -11.277 19.206 1.00 47.01 13 GLN D C 1
ATOM 9044 O O . GLN D 2 34 ? -68.601 -12.444 19.149 1.00 43.80 13 GLN D O 1
ATOM 9058 N N . ALA D 2 35 ? -68.794 -10.337 19.939 1.00 48.53 14 ALA D N 1
ATOM 9059 C CA . ALA D 2 35 ? -70.013 -10.625 20.679 1.00 47.59 14 ALA D CA 1
ATOM 9060 C C . ALA D 2 35 ? -71.062 -11.230 19.756 1.00 44.96 14 ALA D C 1
ATOM 9061 O O . ALA D 2 35 ? -71.267 -10.768 18.630 1.00 45.95 14 ALA D O 1
ATOM 9068 N N . GLY D 2 36 ? -71.727 -12.273 20.246 1.00 41.66 15 GLY D N 1
ATOM 9069 C CA . GLY D 2 36 ? -72.689 -13.010 19.465 1.00 39.91 15 GLY D CA 1
ATOM 9070 C C . GLY D 2 36 ? -72.123 -14.186 18.706 1.00 38.11 15 GLY D C 1
ATOM 9071 O O . GLY D 2 36 ? -72.901 -14.984 18.166 1.00 38.09 15 GLY D O 1
ATOM 9075 N N . GLY D 2 37 ? -70.799 -14.318 18.644 1.00 39.09 16 GLY D N 1
ATOM 9076 C CA . GLY D 2 37 ? -70.149 -15.398 17.932 1.00 38.30 16 GLY D CA 1
ATOM 9077 C C . GLY D 2 37 ? -69.892 -16.585 18.833 1.00 35.95 16 GLY D C 1
ATOM 9078 O O . GLY D 2 37 ? -70.459 -16.701 19.923 1.00 32.33 16 GLY D O 1
ATOM 9082 N N . SER D 2 38 ? -69.019 -17.482 18.370 1.00 35.77 17 SER D N 1
ATOM 9083 C CA . SER D 2 38 ? -68.716 -18.675 19.147 1.00 33.98 17 SER D CA 1
ATOM 9084 C C . SER D 2 38 ? -67.264 -19.096 18.968 1.00 31.29 17 SER D C 1
ATOM 9085 O O . SER D 2 38 ? -66.632 -18.809 17.945 1.00 31.58 17 SER D O 1
ATOM 9093 N N . LEU D 2 39 ? -66.757 -19.798 19.979 1.00 30.73 18 LEU D N 1
ATOM 9094 C CA . LEU D 2 39 ? -65.439 -20.406 19.964 1.00 34.85 18 LEU D CA 1
ATOM 9095 C C . LEU D 2 39 ? -65.499 -21.657 20.829 1.00 31.30 18 LEU D C 1
ATOM 9096 O O . LEU D 2 39 ? -66.497 -21.920 21.504 1.00 27.63 18 LEU D O 1
ATOM 9112 N N . ARG D 2 40 ? -64.417 -22.431 20.821 1.00 27.65 19 ARG D N 1
ATOM 9113 C CA . ARG D 2 40 ? -64.372 -23.669 21.596 1.00 29.31 19 ARG D CA 1
ATOM 9114 C C . ARG D 2 40 ? -62.980 -23.879 22.175 1.00 30.18 19 ARG D C 1
ATOM 9115 O O . ARG D 2 40 ? -62.018 -24.114 21.435 1.00 30.33 19 ARG D O 1
ATOM 9136 N N . LEU D 2 41 ? -62.885 -23.802 23.499 1.00 29.73 20 LEU D N 1
ATOM 9137 C CA . LEU D 2 41 ? -61.655 -24.113 24.202 1.00 32.26 20 LEU D CA 1
ATOM 9138 C C . LEU D 2 41 ? -61.469 -25.624 24.271 1.00 32.76 20 LEU D C 1
ATOM 9139 O O . LEU D 2 41 ? -62.438 -26.390 24.302 1.00 32.97 20 LEU D O 1
ATOM 9155 N N . SER D 2 42 ? -60.209 -26.050 24.298 1.00 34.87 21 SER D N 1
ATOM 9156 C CA . SER D 2 42 ? -59.873 -27.458 24.442 1.00 32.39 21 SER D CA 1
ATOM 9157 C C . SER D 2 42 ? -58.694 -27.599 25.395 1.00 35.84 21 SER D C 1
ATOM 9158 O O . SER D 2 42 ? -57.902 -26.669 25.583 1.00 35.18 21 SER D O 1
ATOM 9166 N N . CYS D 2 43 ? -58.586 -28.784 25.998 1.00 38.05 22 CYS D N 1
ATOM 9167 C CA . CYS D 2 43 ? -57.469 -29.077 26.887 1.00 38.00 22 CYS D CA 1
ATOM 9168 C C . CYS D 2 43 ? -57.105 -30.551 26.820 1.00 39.26 22 CYS D C 1
ATOM 9169 O O . CYS D 2 43 ? -57.984 -31.413 26.920 1.00 37.25 22 CYS D O 1
ATOM 9177 N N . VAL D 2 44 ? -55.809 -30.830 26.676 1.00 38.53 23 VAL D N 1
ATOM 9178 C CA . VAL D 2 44 ? -55.290 -32.191 26.600 1.00 40.14 23 VAL D CA 1
ATOM 9179 C C . VAL D 2 44 ? -54.718 -32.582 27.955 1.00 42.27 23 VAL D C 1
ATOM 9180 O O . VAL D 2 44 ? -53.888 -31.857 28.521 1.00 42.13 23 VAL D O 1
ATOM 9193 N N . ALA D 2 45 ? -55.137 -33.738 28.460 1.00 39.99 24 ALA D N 1
ATOM 9194 C CA . ALA D 2 45 ? -54.621 -34.287 29.705 1.00 40.66 24 ALA D CA 1
ATOM 9195 C C . ALA D 2 45 ? -53.590 -35.364 29.394 1.00 44.24 24 ALA D C 1
ATOM 9196 O O . ALA D 2 45 ? -53.835 -36.243 28.561 1.00 45.08 24 ALA D O 1
ATOM 9203 N N . SER D 2 46 ? -52.442 -35.292 30.060 1.00 44.65 25 SER D N 1
ATOM 9204 C CA . SER D 2 46 ? -51.416 -36.319 29.972 1.00 48.01 25 SER D CA 1
ATOM 9205 C C . SER D 2 46 ? -50.979 -36.703 31.380 1.00 51.88 25 SER D C 1
ATOM 9206 O O . SER D 2 46 ? -51.224 -35.977 32.347 1.00 52.47 25 SER D O 1
ATOM 9214 N N . GLY D 2 47 ? -50.333 -37.854 31.484 1.00 60.99 26 GLY D N 1
ATOM 9215 C CA . GLY D 2 47 ? -49.928 -38.409 32.754 1.00 62.05 26 GLY D CA 1
ATOM 9216 C C . GLY D 2 47 ? -50.756 -39.620 33.133 1.00 61.11 26 GLY D C 1
ATOM 9217 O O . GLY D 2 47 ? -51.390 -40.267 32.297 1.00 62.50 26 GLY D O 1
ATOM 9221 N N . SER D 2 48 ? -50.752 -39.925 34.431 1.00 71.89 27 SER D N 1
ATOM 9222 C CA . SER D 2 48 ? -51.523 -41.045 34.973 1.00 70.42 27 SER D CA 1
ATOM 9223 C C . SER D 2 48 ? -52.766 -40.488 35.658 1.00 64.43 27 SER D C 1
ATOM 9224 O O . SER D 2 48 ? -52.696 -39.985 36.781 1.00 63.82 27 SER D O 1
ATOM 9232 N N . ALA D 2 49 ? -53.903 -40.586 34.995 1.00 58.99 28 ALA D N 1
ATOM 9233 C CA . ALA D 2 49 ? -55.112 -40.037 35.582 1.00 54.10 28 ALA D CA 1
ATOM 9234 C C . ALA D 2 49 ? -55.656 -40.973 36.660 1.00 53.12 28 ALA D C 1
ATOM 9235 O O . ALA D 2 49 ? -55.540 -42.197 36.548 1.00 53.38 28 ALA D O 1
ATOM 9242 N N . PRO D 2 50 ? -56.240 -40.421 37.726 1.00 47.55 29 PRO D N 1
ATOM 9243 C CA . PRO D 2 50 ? -56.884 -41.275 38.731 1.00 48.20 29 PRO D CA 1
ATOM 9244 C C . PRO D 2 50 ? -58.154 -41.908 38.185 1.00 44.93 29 PRO D C 1
ATOM 9245 O O . PRO D 2 50 ? -58.683 -41.534 37.136 1.00 44.98 29 PRO D O 1
ATOM 9256 N N . SER D 2 51 ? -58.654 -42.881 38.935 1.00 48.31 30 SER D N 1
ATOM 9257 C CA . SER D 2 51 ? -59.986 -43.405 38.683 1.00 48.40 30 SER D CA 1
ATOM 9258 C C . SER D 2 51 ? -61.024 -42.300 38.867 1.00 43.40 30 SER D C 1
ATOM 9259 O O . SER D 2 51 ? -60.808 -41.333 39.601 1.00 40.01 30 SER D O 1
ATOM 9267 N N . PHE D 2 52 ? -62.154 -42.442 38.166 1.00 38.45 31 PHE D N 1
ATOM 9268 C CA . PHE D 2 52 ? -63.268 -41.483 38.215 1.00 36.89 31 PHE D CA 1
ATOM 9269 C C . PHE D 2 52 ? -62.775 -40.060 37.959 1.00 36.86 31 PHE D C 1
ATOM 9270 O O . PHE D 2 52 ? -63.132 -39.102 38.651 1.00 33.78 31 PHE D O 1
ATOM 9287 N N . PHE D 2 53 ? -61.969 -39.947 36.901 1.00 37.23 32 PHE D N 1
ATOM 9288 C CA . PHE D 2 53 ? -61.374 -38.688 36.467 1.00 36.88 32 PHE D CA 1
ATOM 9289 C C . PHE D 2 53 ? -62.451 -37.677 36.102 1.00 35.83 32 PHE D C 1
ATOM 9290 O O . PHE D 2 53 ? -63.357 -37.970 35.319 1.00 36.81 32 PHE D O 1
ATOM 9307 N N . ALA D 2 54 ? -62.339 -36.480 36.673 1.00 34.56 33 ALA D N 1
ATOM 9308 C CA . ALA D 2 54 ? -63.297 -35.398 36.488 1.00 33.75 33 ALA D CA 1
ATOM 9309 C C . ALA D 2 54 ? -62.550 -34.167 35.994 1.00 36.18 33 ALA D C 1
ATOM 9310 O O . ALA D 2 54 ? -61.429 -33.895 36.436 1.00 36.33 33 ALA D O 1
ATOM 9317 N N . MET D 2 55 ? -63.159 -33.431 35.069 1.00 33.29 34 MET D N 1
ATOM 9318 C CA . MET D 2 55 ? -62.542 -32.229 34.525 1.00 33.38 34 MET D CA 1
ATOM 9319 C C . MET D 2 55 ? -63.533 -31.078 34.598 1.00 34.79 34 MET D C 1
ATOM 9320 O O . MET D 2 55 ? -64.749 -31.278 34.691 1.00 34.25 34 MET D O 1
ATOM 9334 N N . ALA D 2 56 ? -62.991 -29.862 34.548 1.00 33.87 35 ALA D N 1
ATOM 9335 C CA . ALA D 2 56 ? -63.799 -28.664 34.713 1.00 34.15 35 ALA D CA 1
ATOM 9336 C C . ALA D 2 56 ? -63.106 -27.479 34.063 1.00 38.13 35 ALA D C 1
ATOM 9337 O O . ALA D 2 56 ? -61.901 -27.508 33.793 1.00 36.93 35 ALA D O 1
ATOM 9344 N N . TRP D 2 57 ? -63.891 -26.424 33.836 1.00 36.54 36 TRP D N 1
ATOM 9345 C CA . TRP D 2 57 ? -63.395 -25.131 33.382 1.00 36.19 36 TRP D CA 1
ATOM 9346 C C . TRP D 2 57 ? -63.770 -24.067 34.407 1.00 35.93 36 TRP D C 1
ATOM 9347 O O . TRP D 2 57 ? -64.913 -24.029 34.877 1.00 35.29 36 TRP D O 1
ATOM 9368 N N . TYR D 2 58 ? -62.797 -23.223 34.761 1.00 36.64 37 TYR D N 1
ATOM 9369 C CA . TYR D 2 58 ? -62.977 -22.080 35.644 1.00 38.10 37 TYR D CA 1
ATOM 9370 C C . TYR D 2 58 ? -62.612 -20.809 34.885 1.00 37.35 37 TYR D C 1
ATOM 9371 O O . TYR D 2 58 ? -61.956 -20.865 33.843 1.00 37.11 37 TYR D O 1
ATOM 9389 N N . ARG D 2 59 ? -63.004 -19.651 35.419 1.00 40.18 38 ARG D N 1
ATOM 9390 C CA . ARG D 2 59 ? -62.590 -18.403 34.791 1.00 41.61 38 ARG D CA 1
ATOM 9391 C C . ARG D 2 59 ? -62.441 -17.304 35.832 1.00 44.27 38 ARG D C 1
ATOM 9392 O O . ARG D 2 59 ? -63.020 -17.362 36.920 1.00 48.10 38 ARG D O 1
ATOM 9413 N N . GLN D 2 60 ? -61.660 -16.288 35.470 1.00 47.04 39 GLN D N 1
ATOM 9414 C CA . GLN D 2 60 ? -61.389 -15.171 36.368 1.00 52.02 39 GLN D CA 1
ATOM 9415 C C . GLN D 2 60 ? -61.192 -13.913 35.541 1.00 54.05 39 GLN D C 1
ATOM 9416 O O . GLN D 2 60 ? -60.304 -13.864 34.685 1.00 53.42 39 GLN D O 1
ATOM 9430 N N . SER D 2 61 ? -62.011 -12.906 35.801 1.00 65.79 40 SER D N 1
ATOM 9431 C CA . SER D 2 61 ? -61.924 -11.612 35.148 1.00 69.31 40 SER D CA 1
ATOM 9432 C C . SER D 2 61 ? -61.149 -10.629 36.011 1.00 75.69 40 SER D C 1
ATOM 9433 O O . SER D 2 61 ? -60.938 -10.862 37.206 1.00 77.28 40 SER D O 1
ATOM 9441 N N . PRO D 2 62 ? -60.707 -9.514 35.434 1.00 83.71 41 PRO D N 1
ATOM 9442 C CA . PRO D 2 62 ? -59.899 -8.556 36.201 1.00 90.99 41 PRO D CA 1
ATOM 9443 C C . PRO D 2 62 ? -60.585 -8.132 37.490 1.00 92.04 41 PRO D C 1
ATOM 9444 O O . PRO D 2 62 ? -61.768 -7.787 37.505 1.00 90.49 41 PRO D O 1
ATOM 9455 N N . GLY D 2 63 ? -59.826 -8.165 38.583 1.00 89.27 42 GLY D N 1
ATOM 9456 C CA . GLY D 2 63 ? -60.325 -7.699 39.859 1.00 93.15 42 GLY D CA 1
ATOM 9457 C C . GLY D 2 63 ? -61.431 -8.531 40.459 1.00 89.79 42 GLY D C 1
ATOM 9458 O O . GLY D 2 63 ? -62.149 -8.045 41.337 1.00 91.00 42 GLY D O 1
ATOM 9462 N N . ASN D 2 64 ? -61.587 -9.775 40.018 1.00 87.13 43 ASN D N 1
ATOM 9463 C CA . ASN D 2 64 ? -62.632 -10.657 40.510 1.00 83.52 43 ASN D CA 1
ATOM 9464 C C . ASN D 2 64 ? -62.018 -11.991 40.910 1.00 81.51 43 ASN D C 1
ATOM 9465 O O . ASN D 2 64 ? -60.876 -12.308 40.565 1.00 82.31 43 ASN D O 1
ATOM 9476 N N . GLU D 2 65 ? -62.791 -12.775 41.652 1.00 77.69 44 GLU D N 1
ATOM 9477 C CA . GLU D 2 65 ? -62.351 -14.090 42.089 1.00 76.52 44 GLU D CA 1
ATOM 9478 C C . GLU D 2 65 ? -62.672 -15.136 41.029 1.00 69.64 44 GLU D C 1
ATOM 9479 O O . GLU D 2 65 ? -63.603 -14.983 40.233 1.00 66.65 44 GLU D O 1
ATOM 9491 N N . ARG D 2 66 ? -61.878 -16.202 41.024 1.00 71.79 45 ARG D N 1
ATOM 9492 C CA . ARG D 2 66 ? -62.087 -17.311 40.103 1.00 67.16 45 ARG D CA 1
ATOM 9493 C C . ARG D 2 66 ? -63.409 -18.008 40.400 1.00 64.33 45 ARG D C 1
ATOM 9494 O O . ARG D 2 66 ? -63.777 -18.206 41.560 1.00 65.34 45 ARG D O 1
ATOM 9515 N N . GLU D 2 67 ? -64.129 -18.381 39.339 1.00 54.57 46 GLU D N 1
ATOM 9516 C CA . GLU D 2 67 ? -65.437 -19.007 39.469 1.00 52.87 46 GLU D CA 1
ATOM 9517 C C . GLU D 2 67 ? -65.524 -20.241 38.580 1.00 46.41 46 GLU D C 1
ATOM 9518 O O . GLU D 2 67 ? -64.953 -20.287 37.486 1.00 44.19 46 GLU D O 1
ATOM 9530 N N . LEU D 2 68 ? -66.256 -21.245 39.064 1.00 45.94 47 LEU D N 1
ATOM 9531 C CA . LEU D 2 68 ? -66.535 -22.430 38.260 1.00 43.06 47 LEU D CA 1
ATOM 9532 C C . LEU D 2 68 ? -67.451 -22.069 37.099 1.00 40.68 47 LEU D C 1
ATOM 9533 O O . LEU D 2 68 ? -68.448 -21.359 37.283 1.00 40.39 47 LEU D O 1
ATOM 9549 N N . VAL D 2 69 ? -67.119 -22.567 35.913 1.00 37.78 48 VAL D N 1
ATOM 9550 C CA . VAL D 2 69 ? -67.953 -22.400 34.726 1.00 40.17 48 VAL D CA 1
ATOM 9551 C C . VAL D 2 69 ? -68.709 -23.680 34.393 1.00 39.40 48 VAL D C 1
ATOM 9552 O O . VAL D 2 69 ? -69.921 -23.655 34.184 1.00 38.69 48 VAL D O 1
ATOM 9565 N N . ALA D 2 70 ? -68.001 -24.809 34.332 1.00 39.20 49 ALA D N 1
ATOM 9566 C CA . ALA D 2 70 ? -68.597 -26.077 33.930 1.00 37.74 49 ALA D CA 1
ATOM 9567 C C . ALA D 2 70 ? -67.775 -27.219 34.511 1.00 37.75 49 ALA D C 1
ATOM 9568 O O . ALA D 2 70 ? -66.545 -27.136 34.575 1.00 35.78 49 ALA D O 1
ATOM 9575 N N . ALA D 2 71 ? -68.462 -28.277 34.941 1.00 38.60 50 ALA D N 1
ATOM 9576 C CA . ALA D 2 71 ? -67.815 -29.477 35.455 1.00 38.08 50 ALA D CA 1
ATOM 9577 C C . ALA D 2 71 ? -68.411 -30.704 34.775 1.00 39.51 50 ALA D C 1
ATOM 9578 O O . ALA D 2 71 ? -69.606 -30.741 34.461 1.00 35.64 50 ALA D O 1
ATOM 9585 N N . LEU D 2 72 ? -67.562 -31.710 34.555 1.00 34.53 51 LEU D N 1
ATOM 9586 C CA . LEU D 2 72 ? -67.923 -32.938 33.852 1.00 34.15 51 LEU D CA 1
ATOM 9587 C C . LEU D 2 72 ? -67.383 -34.131 34.628 1.00 38.10 51 LEU D C 1
ATOM 9588 O O . LEU D 2 72 ? -66.171 -34.229 34.846 1.00 35.40 51 LEU D O 1
ATOM 9604 N N . SER D 2 73 ? -68.271 -35.045 35.030 1.00 31.70 52 SER D N 1
ATOM 9605 C CA . SER D 2 73 ? -67.838 -36.216 35.784 1.00 33.94 52 SER D CA 1
ATOM 9606 C C . SER D 2 73 ? -67.513 -37.376 34.841 1.00 37.08 52 SER D C 1
ATOM 9607 O O . SER D 2 73 ? -67.900 -37.385 33.668 1.00 33.91 52 SER D O 1
ATOM 9615 N N . SER D 2 74 ? -66.788 -38.368 35.373 1.00 34.82 53 SER D N 1
ATOM 9616 C CA . SER D 2 74 ? -66.357 -39.478 34.529 1.00 34.36 53 SER D CA 1
ATOM 9617 C C . SER D 2 74 ? -67.544 -40.231 33.943 1.00 36.48 53 SER D C 1
ATOM 9618 O O . SER D 2 74 ? -67.428 -40.830 32.869 1.00 34.95 53 SER D O 1
ATOM 9626 N N . LEU D 2 75 ? -68.686 -40.221 34.624 1.00 35.29 54 LEU D N 1
ATOM 9627 C CA . LEU D 2 75 ? -69.863 -40.931 34.143 1.00 39.42 54 LEU D CA 1
ATOM 9628 C C . LEU D 2 75 ? -70.821 -40.031 33.370 1.00 36.71 54 LEU D C 1
ATOM 9629 O O . LEU D 2 75 ? -71.914 -40.475 33.009 1.00 38.65 54 LEU D O 1
ATOM 9645 N N . GLY D 2 76 ? -70.428 -38.787 33.090 1.00 41.17 55 GLY D N 1
ATOM 9646 C CA . GLY D 2 76 ? -71.132 -37.941 32.149 1.00 39.45 55 GLY D CA 1
ATOM 9647 C C . GLY D 2 76 ? -72.014 -36.872 32.756 1.00 38.75 55 GLY D C 1
ATOM 9648 O O . GLY D 2 76 ? -72.653 -36.125 32.005 1.00 34.41 55 GLY D O 1
ATOM 9652 N N . SER D 2 77 ? -72.076 -36.779 34.079 1.00 38.15 56 SER D N 1
ATOM 9653 C CA . SER D 2 77 ? -72.862 -35.736 34.721 1.00 38.35 56 SER D CA 1
ATOM 9654 C C . SER D 2 77 ? -72.202 -34.380 34.509 1.00 39.63 56 SER D C 1
ATOM 9655 O O . SER D 2 77 ? -70.971 -34.267 34.511 1.00 40.25 56 SER D O 1
ATOM 9663 N N . THR D 2 78 ? -73.021 -33.345 34.330 1.00 44.10 57 THR D N 1
ATOM 9664 C CA . THR D 2 78 ? -72.507 -31.997 34.146 1.00 40.69 57 THR D CA 1
ATOM 9665 C C . THR D 2 78 ? -73.184 -31.011 35.087 1.00 46.00 57 THR D C 1
ATOM 9666 O O . THR D 2 78 ? -74.352 -31.170 35.457 1.00 46.48 57 THR D O 1
ATOM 9677 N N . ASN D 2 79 ? -72.444 -29.960 35.431 1.00 43.45 58 ASN D N 1
ATOM 9678 C CA . ASN D 2 79 ? -72.964 -28.856 36.222 1.00 47.24 58 ASN D CA 1
ATOM 9679 C C . ASN D 2 79 ? -72.426 -27.552 35.657 1.00 45.00 58 ASN D C 1
ATOM 9680 O O . ASN D 2 79 ? -71.242 -27.458 35.319 1.00 40.70 58 ASN D O 1
ATOM 9691 N N . TYR D 2 80 ? -73.301 -26.552 35.551 1.00 44.20 59 TYR D N 1
ATOM 9692 C CA . TYR D 2 80 ? -72.953 -25.285 34.928 1.00 41.24 59 TYR D CA 1
ATOM 9693 C C . TYR D 2 80 ? -73.288 -24.117 35.844 1.00 42.90 59 TYR D C 1
ATOM 9694 O O . TYR D 2 80 ? -74.258 -24.158 36.608 1.00 46.31 59 TYR D O 1
ATOM 9712 N N . ALA D 2 81 ? -72.469 -23.071 35.750 1.00 44.98 60 ALA D N 1
ATOM 9713 C CA . ALA D 2 81 ? -72.801 -21.803 36.380 1.00 48.90 60 ALA D CA 1
ATOM 9714 C C . ALA D 2 81 ? -74.058 -21.225 35.743 1.00 50.58 60 ALA D C 1
ATOM 9715 O O . ALA D 2 81 ? -74.291 -21.361 34.539 1.00 46.60 60 ALA D O 1
ATOM 9722 N N . ASP D 2 82 ? -74.869 -20.559 36.565 1.00 51.37 61 ASP D N 1
ATOM 9723 C CA . ASP D 2 82 ? -76.144 -20.047 36.077 1.00 54.32 61 ASP D CA 1
ATOM 9724 C C . ASP D 2 82 ? -75.955 -19.085 34.910 1.00 51.72 61 ASP D C 1
ATOM 9725 O O . ASP D 2 82 ? -76.814 -19.018 34.023 1.00 51.06 61 ASP D O 1
ATOM 9734 N N . SER D 2 83 ? -74.824 -18.368 34.871 1.00 53.30 62 SER D N 1
ATOM 9735 C CA . SER D 2 83 ? -74.614 -17.334 33.861 1.00 52.34 62 SER D CA 1
ATOM 9736 C C . SER D 2 83 ? -74.292 -17.895 32.481 1.00 48.21 62 SER D C 1
ATOM 9737 O O . SER D 2 83 ? -74.356 -17.152 31.496 1.00 46.91 62 SER D O 1
ATOM 9745 N N . VAL D 2 84 ? -73.927 -19.171 32.378 1.00 42.89 63 VAL D N 1
ATOM 9746 C CA . VAL D 2 84 ? -73.582 -19.771 31.096 1.00 39.35 63 VAL D CA 1
ATOM 9747 C C . VAL D 2 84 ? -74.518 -20.905 30.708 1.00 39.93 63 VAL D C 1
ATOM 9748 O O . VAL D 2 84 ? -74.341 -21.495 29.638 1.00 40.17 63 VAL D O 1
ATOM 9761 N N . LYS D 2 85 ? -75.512 -21.224 31.532 1.00 44.64 64 LYS D N 1
ATOM 9762 C CA . LYS D 2 85 ? -76.424 -22.311 31.198 1.00 46.53 64 LYS D CA 1
ATOM 9763 C C . LYS D 2 85 ? -77.133 -22.017 29.884 1.00 44.08 64 LYS D C 1
ATOM 9764 O O . LYS D 2 85 ? -77.591 -20.898 29.643 1.00 46.10 64 LYS D O 1
ATOM 9783 N N . GLY D 2 86 ? -77.220 -23.036 29.030 1.00 48.53 65 GLY D N 1
ATOM 9784 C CA . GLY D 2 86 ? -77.843 -22.899 27.736 1.00 47.84 65 GLY D CA 1
ATOM 9785 C C . GLY D 2 86 ? -76.968 -22.294 26.664 1.00 46.80 65 GLY D C 1
ATOM 9786 O O . GLY D 2 86 ? -77.388 -22.247 25.499 1.00 46.36 65 GLY D O 1
ATOM 9790 N N . ARG D 2 87 ? -75.769 -21.835 27.011 1.00 38.96 66 ARG D N 1
ATOM 9791 C CA . ARG D 2 87 ? -74.83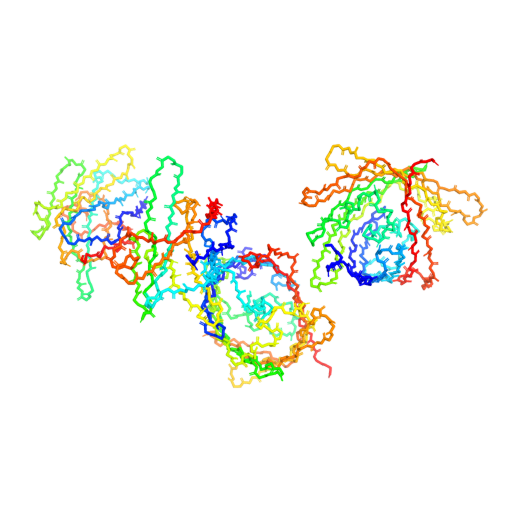7 -21.254 26.054 1.00 37.74 66 ARG D CA 1
ATOM 9792 C C . ARG D 2 87 ? -73.536 -22.032 25.945 1.00 36.61 66 ARG D C 1
ATOM 9793 O O . ARG D 2 87 ? -72.993 -22.153 24.842 1.00 35.32 66 ARG D O 1
ATOM 9814 N N . PHE D 2 88 ? -73.013 -22.545 27.062 1.00 33.84 67 PHE D N 1
ATOM 9815 C CA . PHE D 2 88 ? -71.752 -23.272 27.099 1.00 35.91 67 PHE D CA 1
ATOM 9816 C C . PHE D 2 88 ? -72.021 -24.760 27.308 1.00 37.03 67 PHE D C 1
ATOM 9817 O O . PHE D 2 88 ? -72.962 -25.141 28.011 1.00 34.30 67 PHE D O 1
ATOM 9834 N N . THR D 2 89 ? -71.152 -25.595 26.735 1.00 32.05 68 THR D N 1
ATOM 9835 C CA . THR D 2 89 ? -71.238 -27.044 26.885 1.00 31.41 68 THR D CA 1
ATOM 9836 C C . THR D 2 89 ? -69.858 -27.635 27.138 1.00 30.37 68 THR D C 1
ATOM 9837 O O . THR D 2 89 ? -68.934 -27.386 26.361 1.00 31.69 68 THR D O 1
ATOM 9848 N N . ILE D 2 90 ? -69.727 -28.449 28.187 1.00 31.70 69 ILE D N 1
ATOM 9849 C CA . ILE D 2 90 ? -68.482 -29.156 28.489 1.00 31.36 69 ILE D CA 1
ATOM 9850 C C . ILE D 2 90 ? -68.643 -30.605 28.047 1.00 31.30 69 ILE D C 1
ATOM 9851 O O . ILE D 2 90 ? -69.683 -31.230 28.298 1.00 32.38 69 ILE D O 1
ATOM 9867 N N . SER D 2 91 ? -67.641 -31.124 27.336 1.00 31.24 70 SER D N 1
ATOM 9868 C CA . SER D 2 91 ? -67.695 -32.483 26.815 1.00 31.84 70 SER D CA 1
ATOM 9869 C C . SER D 2 91 ? -66.279 -33.032 26.701 1.00 35.71 70 SER D C 1
ATOM 9870 O O . SER D 2 91 ? -65.295 -32.295 26.790 1.00 36.46 70 SER D O 1
ATOM 9878 N N . MET D 2 92 ? -66.187 -34.337 26.464 1.00 42.18 71 MET D N 1
ATOM 9879 C CA . MET D 2 92 ? -64.912 -35.037 26.449 1.00 48.71 71 MET D CA 1
ATOM 9880 C C . MET D 2 92 ? -64.804 -35.953 25.240 1.00 50.10 71 MET D C 1
ATOM 9881 O O . MET D 2 92 ? -65.782 -36.594 24.850 1.00 51.83 71 MET D O 1
ATOM 9895 N N . ASP D 2 93 ? -63.607 -36.015 24.651 1.00 43.90 72 ASP D N 1
ATOM 9896 C CA . ASP D 2 93 ? -63.250 -37.054 23.683 1.00 48.61 72 ASP D CA 1
ATOM 9897 C C . ASP D 2 93 ? -62.176 -37.905 24.357 1.00 52.04 72 ASP D C 1
ATOM 9898 O O . ASP D 2 93 ? -60.994 -37.548 24.346 1.00 52.02 72 ASP D O 1
ATOM 9907 N N . ASN D 2 94 ? -62.591 -39.026 24.951 1.00 57.79 73 ASN D N 1
ATOM 9908 C CA . ASN D 2 94 ? -61.657 -39.838 25.723 1.00 60.69 73 ASN D CA 1
ATOM 9909 C C . ASN D 2 94 ? -60.547 -40.404 24.852 1.00 63.15 73 ASN D C 1
ATOM 9910 O O . ASN D 2 94 ? -59.407 -40.539 25.311 1.00 63.90 73 ASN D O 1
ATOM 9921 N N . ALA D 2 95 ? -60.854 -40.741 23.598 1.00 60.98 74 ALA D N 1
ATOM 9922 C CA . ALA D 2 95 ? -59.833 -41.313 22.730 1.00 63.60 74 ALA D CA 1
ATOM 9923 C C . ALA D 2 95 ? -58.683 -40.341 22.505 1.00 64.81 74 ALA D C 1
ATOM 9924 O O . ALA D 2 95 ? -57.555 -40.770 22.240 1.00 67.02 74 ALA D O 1
ATOM 9931 N N . LYS D 2 96 ? -58.943 -39.037 22.610 1.00 66.40 75 LYS D N 1
ATOM 9932 C CA . LYS D 2 96 ? -57.916 -38.018 22.442 1.00 64.80 75 LYS D CA 1
ATOM 9933 C C . LYS D 2 96 ? -57.474 -37.389 23.757 1.00 63.14 75 LYS D C 1
ATOM 9934 O O . LYS D 2 96 ? -56.663 -36.458 23.739 1.00 63.29 75 LYS D O 1
ATOM 9953 N N . ASN D 2 97 ? -58.001 -37.855 24.888 1.00 52.11 76 ASN D N 1
ATOM 9954 C CA . ASN D 2 97 ? -57.676 -37.294 26.200 1.00 48.80 76 ASN D CA 1
ATOM 9955 C C . ASN D 2 97 ? -57.935 -35.790 26.250 1.00 44.76 76 ASN D C 1
ATOM 9956 O O . ASN D 2 97 ? -57.209 -35.035 26.901 1.00 44.71 76 ASN D O 1
ATOM 9967 N N . THR D 2 98 ? -58.996 -35.347 25.575 1.00 40.28 77 THR D N 1
ATOM 9968 C CA . THR D 2 98 ? -59.271 -33.928 25.384 1.00 36.09 77 THR D CA 1
ATOM 9969 C C . THR D 2 98 ? -60.660 -33.574 25.902 1.00 37.75 77 THR D C 1
ATOM 9970 O O . THR D 2 98 ? -61.642 -34.247 25.570 1.00 36.34 77 THR D O 1
ATOM 9981 N N . VAL D 2 99 ? -60.738 -32.519 26.715 1.00 35.70 78 VAL D N 1
ATOM 9982 C CA . VAL D 2 99 ? -62.007 -31.951 27.162 1.00 33.41 78 VAL D CA 1
ATOM 9983 C C . VAL D 2 99 ? -62.217 -30.626 26.437 1.00 34.22 78 VAL D C 1
ATOM 9984 O O . VAL D 2 99 ? -61.257 -29.950 26.044 1.00 32.76 78 VAL D O 1
ATOM 9997 N N . TYR D 2 100 ? -63.492 -30.271 26.231 1.00 30.31 79 TYR D N 1
ATOM 9998 C CA . TYR D 2 100 ? -63.868 -29.116 25.428 1.00 28.02 79 TYR D CA 1
ATOM 9999 C C . TYR D 2 100 ? -64.809 -28.198 26.197 1.00 30.62 79 TYR D C 1
ATOM 10000 O O . TYR D 2 100 ? -65.614 -28.651 27.014 1.00 33.20 79 TYR D O 1
ATOM 10018 N N . LEU D 2 101 ? -64.718 -26.897 25.913 1.00 31.04 80 LEU D N 1
ATOM 10019 C CA . LEU D 2 101 ? -65.704 -25.924 26.386 1.00 32.26 80 LEU D CA 1
ATOM 10020 C C . LEU D 2 101 ? -66.221 -25.195 25.147 1.00 30.86 80 LEU D C 1
ATOM 10021 O O . LEU D 2 101 ? -65.568 -24.270 24.655 1.00 30.52 80 LEU D O 1
ATOM 10037 N N . GLN D 2 102 ? -67.373 -25.628 24.638 1.00 32.45 81 GLN D N 1
ATOM 10038 C CA . GLN D 2 102 ? -68.057 -24.932 23.555 1.00 30.61 81 GLN D CA 1
ATOM 10039 C C . GLN D 2 102 ? -68.721 -23.692 24.139 1.00 33.84 81 GLN D C 1
ATOM 10040 O O . GLN D 2 102 ? -69.495 -23.792 25.101 1.00 31.62 81 GLN D O 1
ATOM 10054 N N . MET D 2 103 ? -68.415 -22.529 23.561 1.00 30.26 82 MET D N 1
ATOM 10055 C CA . MET D 2 103 ? -68.892 -21.230 24.029 1.00 32.34 82 MET D CA 1
ATOM 10056 C C . MET D 2 103 ? -69.706 -20.592 22.906 1.00 31.75 82 MET D C 1
ATOM 10057 O O . MET D 2 103 ? -69.139 -20.147 21.902 1.00 32.04 82 MET D O 1
ATOM 10071 N N . ASN D 2 104 ? -71.029 -20.550 23.068 1.00 33.93 83 ASN D N 1
ATOM 10072 C CA . ASN D 2 104 ? -71.937 -20.016 22.060 1.00 33.25 83 ASN D CA 1
ATOM 10073 C C . ASN D 2 104 ? -72.519 -18.684 22.523 1.00 34.61 83 ASN D C 1
ATOM 10074 O O . ASN D 2 104 ? -72.614 -18.405 23.721 1.00 35.14 83 ASN D O 1
ATOM 10085 N N A ASN D 2 105 ? -72.916 -17.870 21.549 0.53 34.83 84 ASN D N 1
ATOM 10086 N N B ASN D 2 105 ? -72.920 -17.862 21.551 0.47 35.10 84 ASN D N 1
ATOM 10087 C CA A ASN D 2 105 ? -73.543 -16.574 21.801 0.53 38.41 84 ASN D CA 1
ATOM 10088 C CA B ASN D 2 105 ? -73.557 -16.568 21.819 0.47 38.43 84 ASN D CA 1
ATOM 10089 C C A ASN D 2 105 ? -72.818 -15.833 22.928 0.53 38.42 84 ASN D C 1
ATOM 10090 C C B ASN D 2 105 ? -72.819 -15.823 22.930 0.47 38.44 84 ASN D C 1
ATOM 10091 O O A ASN D 2 105 ? -73.402 -15.447 23.941 0.53 39.78 84 ASN D O 1
ATOM 10092 O O B ASN D 2 105 ? -73.396 -15.422 23.943 0.47 39.87 84 ASN D O 1
ATOM 10113 N N . VAL D 2 106 ? -71.512 -15.642 22.733 1.00 34.69 85 VAL D N 1
ATOM 10114 C CA . VAL D 2 106 ? -70.687 -15.033 23.771 1.00 37.97 85 VAL D CA 1
ATOM 10115 C C . VAL D 2 106 ? -71.058 -13.561 23.936 1.00 40.55 85 VAL D C 1
ATOM 10116 O O . VAL D 2 106 ? -71.543 -12.908 23.000 1.00 39.50 85 VAL D O 1
ATOM 10129 N N . ASN D 2 107 ? -70.832 -13.031 25.142 1.00 42.22 86 ASN D N 1
ATOM 10130 C CA . ASN D 2 107 ? -71.143 -11.641 25.462 1.00 45.37 86 ASN D CA 1
ATOM 10131 C C . ASN D 2 107 ? -69.979 -11.026 26.233 1.00 46.13 86 ASN D C 1
ATOM 10132 O O . ASN D 2 107 ? -69.025 -11.709 26.608 1.00 44.34 86 ASN D O 1
ATOM 10143 N N . ALA D 2 108 ? -70.075 -9.715 26.488 1.00 49.33 87 ALA D N 1
ATOM 10144 C CA . ALA D 2 108 ? -68.958 -9.001 27.104 1.00 51.96 87 ALA D CA 1
ATOM 10145 C C . ALA D 2 108 ? -68.587 -9.581 28.465 1.00 53.52 87 ALA D C 1
ATOM 10146 O O . ALA D 2 108 ? -67.421 -9.505 28.875 1.00 54.36 87 ALA D O 1
ATOM 10153 N N . GLU D 2 109 ? -69.551 -10.163 29.179 1.00 58.36 88 GLU D N 1
ATOM 10154 C CA . GLU D 2 109 ? -69.265 -10.685 30.510 1.00 60.68 88 GLU D CA 1
ATOM 10155 C C . GLU D 2 109 ? -68.479 -11.991 30.474 1.00 55.18 88 GLU D C 1
ATOM 10156 O O . GLU D 2 109 ? -68.044 -12.459 31.533 1.00 56.13 88 GLU D O 1
ATOM 10168 N N . ASP D 2 110 ? -68.272 -12.575 29.296 1.00 48.98 89 ASP D N 1
ATOM 10169 C CA . ASP D 2 110 ? -67.502 -13.803 29.150 1.00 42.95 89 ASP D CA 1
ATOM 10170 C C . ASP D 2 110 ? -66.004 -13.555 29.013 1.00 44.57 89 ASP D C 1
ATOM 10171 O O . ASP D 2 110 ? -65.235 -14.522 28.961 1.00 42.83 89 ASP D O 1
ATOM 10180 N N . THR D 2 111 ? -65.577 -12.291 28.946 1.00 48.34 90 THR D N 1
ATOM 10181 C CA . THR D 2 111 ? -64.162 -11.951 28.845 1.00 47.62 90 THR D CA 1
ATOM 10182 C C . THR D 2 111 ? -63.454 -12.301 30.148 1.00 49.26 90 THR D C 1
ATOM 10183 O O . THR D 2 111 ? -63.823 -11.797 31.214 1.00 53.78 90 THR D O 1
ATOM 10194 N N . ALA D 2 112 ? -62.436 -13.156 30.064 1.00 52.96 91 ALA D N 1
ATOM 10195 C CA . ALA D 2 112 ? -61.745 -13.643 31.252 1.00 55.03 91 ALA D CA 1
ATOM 10196 C C . ALA D 2 112 ? -60.571 -14.518 30.831 1.00 54.36 91 ALA D C 1
ATOM 10197 O O . ALA D 2 112 ? -60.417 -14.867 29.656 1.00 50.94 91 ALA D O 1
ATOM 10204 N N . VAL D 2 113 ? -59.750 -14.873 31.814 1.00 52.58 92 VAL D N 1
ATOM 10205 C CA . VAL D 2 113 ? -58.766 -15.937 31.662 1.00 52.11 92 VAL D CA 1
ATOM 10206 C C . VAL D 2 113 ? -59.437 -17.241 32.088 1.00 48.47 92 VAL D C 1
ATOM 10207 O O . VAL D 2 113 ? -59.850 -17.387 33.243 1.00 50.36 92 VAL D O 1
ATOM 10220 N N . TYR D 2 114 ? -59.567 -18.178 31.152 1.00 45.98 93 TYR D N 1
ATOM 10221 C CA . TYR D 2 114 ? -60.170 -19.478 31.417 1.00 43.05 93 TYR D CA 1
ATOM 10222 C C . TYR D 2 114 ? -59.095 -20.474 31.824 1.00 43.74 93 TYR D C 1
ATOM 10223 O O . TYR D 2 114 ? -57.993 -20.466 31.272 1.00 46.88 93 TYR D O 1
ATOM 10241 N N . TYR D 2 115 ? -59.408 -21.309 32.818 1.00 41.44 94 TYR D N 1
ATOM 10242 C CA . TYR D 2 115 ? -58.487 -22.344 33.273 1.00 44.00 94 TYR D CA 1
ATOM 10243 C C . TYR D 2 115 ? -59.191 -23.689 33.210 1.00 42.68 94 TYR D C 1
ATOM 10244 O O . TYR D 2 115 ? -60.328 -23.813 33.674 1.00 40.46 94 TYR D O 1
ATOM 10262 N N . CYS D 2 116 ? -58.518 -24.697 32.669 1.00 41.40 95 CYS D N 1
ATOM 10263 C CA . CYS D 2 116 ? -58.988 -26.068 32.804 1.00 38.76 95 CYS D CA 1
ATOM 10264 C C . CYS D 2 116 ? -58.418 -26.659 34.088 1.00 40.42 95 CYS D C 1
ATOM 10265 O O . CYS D 2 116 ? -57.273 -26.380 34.457 1.00 40.56 95 CYS D O 1
ATOM 10273 N N . ALA D 2 117 ? -59.225 -27.469 34.771 1.00 37.55 96 ALA D N 1
ATOM 10274 C CA . ALA D 2 117 ? -58.817 -28.098 36.020 1.00 37.33 96 ALA D CA 1
ATOM 10275 C C . ALA D 2 117 ? -59.296 -29.540 36.012 1.00 38.63 96 ALA D C 1
ATOM 10276 O O . ALA D 2 117 ? -60.197 -29.908 35.255 1.00 36.76 96 ALA D O 1
ATOM 10283 N N . ALA D 2 118 ? -58.695 -30.364 36.867 1.00 37.90 97 ALA D N 1
ATOM 10284 C CA . ALA D 2 118 ? -59.088 -31.764 36.899 1.00 37.93 97 ALA D CA 1
ATOM 10285 C C . ALA D 2 118 ? -58.809 -32.381 38.260 1.00 38.43 97 ALA D C 1
ATOM 10286 O O . ALA D 2 118 ? -58.149 -31.794 39.120 1.00 39.10 97 ALA D O 1
ATOM 10293 N N . GLY D 2 119 ? -59.331 -33.589 38.437 1.00 36.67 98 GLY D N 1
ATOM 10294 C CA . GLY D 2 119 ? -59.152 -34.345 39.658 1.00 37.80 98 GLY D CA 1
ATOM 10295 C C . GLY D 2 119 ? -59.964 -35.615 39.549 1.00 38.06 98 GLY D C 1
ATOM 10296 O O . GLY D 2 119 ? -60.084 -36.170 38.453 1.00 35.91 98 GLY D O 1
ATOM 10300 N N . ASP D 2 120 ? -60.533 -36.088 40.649 1.00 37.66 99 ASP D N 1
ATOM 10301 C CA . ASP D 2 120 ? -61.511 -37.165 40.581 1.00 37.40 99 ASP D CA 1
ATOM 10302 C C . ASP D 2 120 ? -62.859 -36.644 41.073 1.00 35.34 99 ASP D C 1
ATOM 10303 O O . ASP D 2 120 ? -63.010 -35.467 41.418 1.00 32.65 99 ASP D O 1
ATOM 10312 N N . PHE D 2 121 ? -63.844 -37.545 41.091 1.00 36.96 100 PHE D N 1
ATOM 10313 C CA . PHE D 2 121 ? -65.212 -37.166 41.435 1.00 35.67 100 PHE D CA 1
ATOM 10314 C C . PHE D 2 121 ? -65.272 -36.440 42.769 1.00 34.38 100 PHE D C 1
ATOM 10315 O O . PHE D 2 121 ? -66.027 -35.474 42.928 1.00 29.44 100 PHE D O 1
ATOM 10332 N N . HIS D 2 122 ? -64.478 -36.895 43.737 1.00 33.69 101 HIS D N 1
ATOM 10333 C CA . HIS D 2 122 ? -64.550 -36.396 45.103 1.00 34.91 101 HIS D CA 1
ATOM 10334 C C . HIS D 2 122 ? -63.937 -35.011 45.250 1.00 38.29 101 HIS D C 1
ATOM 10335 O O . HIS D 2 122 ? -64.401 -34.217 46.077 1.00 38.39 101 HIS D O 1
ATOM 10349 N N . SER D 2 123 ? -62.898 -34.710 44.477 1.00 35.06 102 SER D N 1
ATOM 10350 C CA . SER D 2 123 ? -62.156 -33.470 44.649 1.00 38.62 102 SER D CA 1
ATOM 10351 C C . SER D 2 123 ? -62.529 -32.389 43.645 1.00 37.72 102 SER D C 1
ATOM 10352 O O . SER D 2 123 ? -62.373 -31.202 43.953 1.00 37.99 102 SER D O 1
ATOM 10360 N N . CYS D 2 124 ? -63.025 -32.755 42.462 1.00 38.17 103 CYS D N 1
ATOM 10361 C CA . CYS D 2 124 ? -63.163 -31.795 41.373 1.00 40.92 103 CYS D CA 1
ATOM 10362 C C . CYS D 2 124 ? -64.538 -31.749 40.727 1.00 40.59 103 CYS D C 1
ATOM 10363 O O . CYS D 2 124 ? -64.847 -30.740 40.079 1.00 40.53 103 CYS D O 1
ATOM 10371 N N . TYR D 2 125 ? -65.378 -32.772 40.878 1.00 35.18 104 TYR D N 1
ATOM 10372 C CA . TYR D 2 125 ? -66.753 -32.652 40.417 1.00 32.98 104 TYR D CA 1
ATOM 10373 C C . TYR D 2 125 ? -67.703 -32.237 41.541 1.00 34.60 104 TYR D C 1
ATOM 10374 O O . TYR D 2 125 ? -68.402 -31.226 41.431 1.00 33.86 104 TYR D O 1
ATOM 10392 N N . ALA D 2 126 ? -67.753 -33.021 42.621 1.00 35.39 105 ALA D N 1
ATOM 10393 C CA . ALA D 2 126 ? -68.692 -32.763 43.707 1.00 34.17 105 ALA D CA 1
ATOM 10394 C C . ALA D 2 126 ? -68.215 -31.675 44.660 1.00 34.50 105 ALA D C 1
ATOM 10395 O O . ALA D 2 126 ? -69.022 -31.149 45.435 1.00 35.60 105 ALA D O 1
ATOM 10402 N N . ARG D 2 127 ? -66.930 -31.338 44.620 1.00 33.69 106 ARG D N 1
ATOM 10403 C CA . ARG D 2 127 ? -66.342 -30.275 45.420 1.00 34.54 106 ARG D CA 1
ATOM 10404 C C . ARG D 2 127 ? -65.492 -29.413 44.493 1.00 37.49 106 ARG D C 1
ATOM 10405 O O . ARG D 2 127 ? -65.095 -29.844 43.407 1.00 36.76 106 ARG D O 1
ATOM 10415 N N . LYS D 2 128 ? -65.212 -28.186 44.917 1.00 40.88 107 LYS D N 1
ATOM 10416 C CA . LYS D 2 128 ? -64.324 -27.311 44.151 1.00 39.31 107 LYS D CA 1
ATOM 10417 C C . LYS D 2 128 ? -62.938 -27.331 44.792 1.00 44.18 107 LYS D C 1
ATOM 10418 O O . LYS D 2 128 ? -62.476 -26.367 45.405 1.00 45.36 107 LYS D O 1
ATOM 10426 N N . SER D 2 129 ? -62.281 -28.482 44.654 1.00 41.07 108 SER D N 1
ATOM 10427 C CA . SER D 2 129 ? -60.950 -28.691 45.211 1.00 42.65 108 SER D CA 1
ATOM 10428 C C . SER D 2 129 ? -60.074 -29.437 44.221 1.00 40.75 108 SER D C 1
ATOM 10429 O O . SER D 2 129 ? -59.347 -30.365 44.588 1.00 41.90 108 SER D O 1
ATOM 10434 N N . CYS D 2 130 ? -60.125 -29.039 42.955 1.00 41.48 109 CYS D N 1
ATOM 10435 C CA . CYS D 2 130 ? -59.419 -29.773 41.912 1.00 40.77 109 CYS D CA 1
ATOM 10436 C C . CYS D 2 130 ? -57.920 -29.804 42.178 1.00 41.37 109 CYS D C 1
ATOM 10437 O O . CYS D 2 130 ? -57.336 -28.841 42.688 1.00 43.48 109 CYS D O 1
ATOM 10442 N N . ASP D 2 131 ? -57.299 -30.929 41.807 1.00 41.49 110 ASP D N 1
ATOM 10443 C CA . ASP D 2 131 ? -55.893 -31.194 42.074 1.00 44.97 110 ASP D CA 1
ATOM 10444 C C . ASP D 2 131 ? -54.958 -30.626 41.013 1.00 45.72 110 ASP D C 1
ATOM 10445 O O . ASP D 2 131 ? -53.812 -30.286 41.328 1.00 46.66 110 ASP D O 1
ATOM 10452 N N . TYR D 2 132 ? -55.405 -30.529 39.765 1.00 40.59 111 TYR D N 1
ATOM 10453 C CA . TYR D 2 132 ? -54.530 -30.197 38.651 1.00 44.13 111 TYR D CA 1
ATOM 10454 C C . TYR D 2 132 ? -55.106 -29.023 37.875 1.00 41.90 111 TYR D C 1
ATOM 10455 O O . TYR D 2 132 ? -56.326 -28.893 37.740 1.00 39.58 111 TYR D O 1
ATOM 10473 N N . TRP D 2 133 ? -54.215 -28.184 37.340 1.00 47.69 112 TRP D N 1
ATOM 10474 C CA . TRP D 2 133 ? -54.616 -26.937 36.704 1.00 46.52 112 TRP D CA 1
ATOM 10475 C C . TRP D 2 133 ? -53.823 -26.675 35.435 1.00 47.37 112 TRP D C 1
ATOM 10476 O O . TRP D 2 133 ? -52.615 -26.916 35.381 1.00 49.82 112 TRP D O 1
ATOM 10497 N N . GLY D 2 134 ? -54.526 -26.185 34.416 1.00 44.74 113 GLY D N 1
ATOM 10498 C CA . GLY D 2 134 ? -53.895 -25.702 33.212 1.00 44.32 113 GLY D CA 1
ATOM 10499 C C . GLY D 2 134 ? -53.268 -24.336 33.411 1.00 46.99 113 GLY D C 1
ATOM 10500 O O . GLY D 2 134 ? -53.293 -23.754 34.497 1.00 44.82 113 GLY D O 1
ATOM 10504 N N . GLN D 2 135 ? -52.709 -23.811 32.315 1.00 53.58 114 GLN D N 1
ATOM 10505 C CA . GLN D 2 135 ? -51.932 -22.579 32.370 1.00 58.02 114 GLN D CA 1
ATOM 10506 C C . GLN D 2 135 ? -52.789 -21.321 32.295 1.00 57.09 114 GLN D C 1
ATOM 10507 O O . GLN D 2 135 ? -52.305 -20.239 32.642 1.00 59.35 114 GLN D O 1
ATOM 10521 N N . GLY D 2 136 ? -54.034 -21.432 31.841 1.00 46.56 115 GLY D N 1
ATOM 10522 C CA . GLY D 2 136 ? -54.877 -20.263 31.678 1.00 45.40 115 GLY D CA 1
ATOM 10523 C C . GLY D 2 136 ? -54.873 -19.738 30.258 1.00 47.50 115 GLY D C 1
ATOM 10524 O O . GLY D 2 136 ? -53.805 -19.561 29.666 1.00 45.36 115 GLY D O 1
ATOM 10528 N N . THR D 2 137 ? -56.058 -19.483 29.701 1.00 46.11 116 THR D N 1
ATOM 10529 C CA . THR D 2 137 ? -56.193 -19.021 28.326 1.00 46.72 116 THR D CA 1
ATOM 10530 C C . THR D 2 137 ? -57.058 -17.772 28.274 1.00 47.08 116 THR D C 1
ATOM 10531 O O . THR D 2 137 ? -58.199 -17.788 28.745 1.00 45.18 116 THR D O 1
ATOM 10542 N N . GLN D 2 138 ? -56.536 -16.706 27.674 1.00 47.92 117 GLN D N 1
ATOM 10543 C CA . GLN D 2 138 ? -57.300 -15.471 27.556 1.00 47.41 117 GLN D CA 1
ATOM 10544 C C . GLN D 2 138 ? -58.370 -15.606 26.477 1.00 47.08 117 GLN D C 1
ATOM 10545 O O . GLN D 2 138 ? -58.079 -15.996 25.340 1.00 46.62 117 GLN D O 1
ATOM 10559 N N . VAL D 2 139 ? -59.614 -15.301 26.847 1.00 46.50 118 VAL D N 1
ATOM 10560 C CA . VAL D 2 139 ? -60.693 -15.054 25.899 1.00 45.12 118 VAL D CA 1
ATOM 10561 C C . VAL D 2 139 ? -61.139 -13.608 26.072 1.00 47.02 118 VAL D C 1
ATOM 10562 O O . VAL D 2 139 ? -61.390 -13.163 27.198 1.00 48.44 118 VAL D O 1
ATOM 10575 N N . THR D 2 140 ? -61.249 -12.883 24.962 1.00 47.20 119 THR D N 1
ATOM 10576 C CA . THR D 2 140 ? -61.635 -11.476 24.987 1.00 50.85 119 THR D CA 1
ATOM 10577 C C . THR D 2 140 ? -62.726 -11.252 23.956 1.00 52.29 119 THR D C 1
ATOM 10578 O O . THR D 2 140 ? -62.506 -11.465 22.759 1.00 53.16 119 THR D O 1
ATOM 10589 N N . VAL D 2 141 ? -63.898 -10.831 24.422 1.00 48.73 120 VAL D N 1
ATOM 10590 C CA . VAL D 2 141 ? -65.060 -10.607 23.571 1.00 50.00 120 VAL D CA 1
ATOM 10591 C C . VAL D 2 141 ? -65.195 -9.112 23.323 1.00 55.28 120 VAL D C 1
ATOM 10592 O O . VAL D 2 141 ? -65.172 -8.312 24.268 1.00 55.61 120 VAL D O 1
ATOM 10605 N N . SER D 2 142 ? -65.341 -8.734 22.058 1.00 69.16 121 SER D N 1
ATOM 10606 C CA . SER D 2 142 ? -65.494 -7.331 21.696 1.00 77.32 121 SER D CA 1
ATOM 10607 C C . SER D 2 142 ? -66.575 -7.148 20.638 1.00 82.15 121 SER D C 1
ATOM 10608 O O . SER D 2 142 ? -66.583 -7.829 19.614 1.00 82.19 121 SER D O 1
#

InterPro domains:
  IPR000786 Green fluorescent protein, GFP [PR01229] (8-32)
  IPR000786 Green fluorescent protein, GFP [PR01229] (33-53)
  IPR000786 Green fluorescent protein, GFP [PR01229] (90-112)
  IPR000786 Green fluorescent protein, GFP [PR01229] (212-235)
  IPR009017 Green fluorescent protein [G3DSA:2.40.155.10] (1-150)
  IPR009017 Green fluorescent protein [G3DSA:2.40.155.10] (151-236)
  IPR009017 Green fluorescent protein [SSF54511] (12-235)
  IPR011584 Green fluorescent protein-related [PF01353] (17-227)

Organism: Discosoma sp. (NCBI:txid86600)

Sequence (676 aa):
NMAIIKEFMRFKVHMEGSVNGHEFEIEGEGEGRPYEGTQTAKLKKVTKGGPLPFAWDILSPQFSKAYVKHPADIPDYLKLSFPEGFKWERVMNFEDGGVVTVTQDSSLQDGEFIYKVKLRGTNFPSDGPVMQKKTMMGWEASSERMYPEDGALKGEIKQRLKLKDGGHHYDAEVKTTYKAKKPVQLPGAYNVNIKLLDITSHNEDYTIVEQYERAEGRHSTNMAIIKEFMRFKVHMEGSVNGHEEFEIEGEGEGRPYEGTQTAKLKVTKGGPLPFAWDILSPQFSKAYVKHPADIPDYLKLSFPEGFKWERVMNFEDGGVVTVTQDSSLQDGEFIYKVKLRGTNFPSDGPVMQKKKTMGWEASSERMYPEDGALKGEIKQRRLKLKDGGHHYDAEVKTTYKAKKPVQLPGAYNVNIKKLLDITSHNEDYTIVEQYERAEGRHSTQVQLVESGGGLVQQAGGSLRLSCVASGSAPSFFAMAWYRQSPGNERELVAALSSLGSTNYADSVKGRFTISMDNAKNTVYLQMNNNVNAEDTAVYYCAAGDFHSCYARKSCDYWGQGTQVTVSQVQLVESGGGLVQAGGSLRLSCVASGSAPSFFAMAWYRQSPGNERELVAALSSLGSTNYADSVKGRFTISMDNAKNTVYLQMNNNVNAEDTAVYYCAAGDFHSCYARKSCDYWGQGTQVTVS

Foldseek 3Di:
DCVQQDQKAKEKEKEWEDAARQTWIKIKIKMHGQQQQKIKMKIFIPGRPPDLWACQVVQVVPPLSRAHEDPQFDSQQVVLPQAGKKKWKWKQWPQGKIKIKIWTWHADPRHIYIYMYMYIDDDPCPDCTSNVFWDAWDKWKWKWADDDQWIKTWIFIWTAGNVGDIITITMIMTMHRPDRDDHGHIWIKIKGKDFPDAPPSRSITMMMMGIYIDHDD/DPDLQDQKAKEKEKEWEDAARQTWIKIKIKMDGQQQQKIKMKIFTPGRPLPLWAPQVVQVVPPLSRAHEDPQFPSVQVVLPQAGKKKWKWKQWPQGKIKIKIWTWHADPRHIYIYMYMYIHDDPCPDCTSNVFWDAWDKWKWKWADDPQWIKTWIFIWIAGNVGDIITITMIMTMHRPDRDDHGHIWIKIKGKDFPDAPPSRSITMMMMGIYIDHDD/DKAKAKDWADEDEAQAKTKIKIAIDDDADPFKKKFKWWDAPPGDIDTAKIATPVGDMDGDPVCPPAWDWDDDVVRNMIMIIGGNHDQVPWTWMKMFMHHCVQVPVHPRTDYIYPTDTHGYD/DKAKAKDWADEDEAQAKTKIKIAIDDDADPFKKKFKWWDAPPGDIGTAKIATPVGDMDGDPVCPPAWDWDDDVVRNMIMIIGGNDDQVPFTWMKMFMHHCVQVPVHPRTDYIYDTDTHGYD

Radius of gyration: 32.57 Å; Cα contacts (8 Å, |Δi|>4): 1878; chains: 4; bounding box: 99×59×71 Å